Protein 6GK7 (pdb70)

Foldseek 3Di:
DAKAKPDQEDEDEQQAKDKIKIFAPFWQQDPPVRFGQKFKWWADPPDHIDTADGSQFHGDPPHDPQWGGDDHTGMIMIMRGRDALLSQTKMWMWGVSDPPGDIYPIYGYAYDDDWDFWDKDKDWADPVVLVVWKTKIKIKTHWGDDPDKDKWKQFPNHTDDDQKDKDKDRQDSHRRTIMMMMIRMGTSVVVVVTFKIKIWMDDPPDPDTDIDIGTD/DFAWAKDAAAEAAFFDKDKIKIQTDDDDLQQWKKWKWFADPPHDIDGAWIAHAPPRDTDGDPVCPPQKDKDDDNVRSMIMIIGNGDDQVVWGKMKMFIAGDDDPDGGDGPYIYPTYGYGYHPDDFDFWDKAWQAWDPVQDDPQKTKIWIKGDFGDDDDKDKDKPVNPDDPFKDWDDWDQDPVRGTITMIMGIDGPVCLVVDWIWIFIADVVVRDTDTHTHHHD/DDDDDDDDPPD

GO terms:
  GO:0046785 microtubule polymerization (P, IDA)
  GO:0007416 synapse assembly (P, IMP)
  GO:0007611 learning or memory (P, IMP)
  GO:0051260 protein homooligomerization (P, IPI)
  GO:0042802 identical protein binding (F, IPI)
  GO:0005515 protein binding (F, IPI)
  GO:1990000 amyloid fibril formation (P, IEP)
  GO:1990000 amyloid fibril formation (P, IDA)
  GO:1990000 amyloid fibril formation (P, EXP)
  GO:0031116 positive regulation of microtubule polymerization (P, IDA)
  GO:0004857 enzyme inhibitor activity (F, IDA)
  GO:0008017 microtubule binding (F, IDA)
  GO:0015630 microtubule cytoskeleton (C, IDA)
  GO:0050848 regulation of calcium-mediated signaling (P, IDA)
  GO:0099077 histone-dependent DNA binding (F, TAS)
  GO:0036477 somatodendritic compartment (C, TAS)
  GO:0043197 dendritic spine (C, TAS)
  GO:0008017 microtubule binding (F, TAS)
  GO:0034614 cellular response to reactive oxygen species (P, TAS)
  GO:0005634 nucleus (C, TAS)

Sequence (450 aa):
IQLTQSPDSLAVSLGERATINCKSSQSVFYRDNNKNYLAWYQHKSGQPPKLLFFWASSRESGVSDRFSGSGSGTDFTLTIDNLQAEDVALYYCQHYFNIPHNFGQGTKLEIKRTVAAPSVFIFPPSDEQLKSGTASVVCLLNNFYPREAKVQWKVDNALQSGNSQESVTEQDSKDSTYSLSSTLTLSKADYEKHKVYACEVTHQGLSSPVTKSFNRQVQLVESGPEMRKPGESLKISCKTSGYIFSDYWTAWVRQLPGKGLQWMGIIYSGDSDTRYHPSVQGHVTMSTDSSLTTAYLQWSSLKASDTGIYYCARLDARVDAGWQLDSWGQGTLVTVSSASTKGPSVFPLAPSSKSTSGGTAALGCLVKDYFPEPVTVSWNSGALTSGVHTFPAVLQSSGLYSLSSVVTVPSSSLGTQTYICNVNHKPSNTKVDKRVEPKIVYKPVDLSKV

Secondary structure (DSSP, 8-state):
---S-------/--EEEE---EEE-TT--EEEEEEEESS-GGGEEEEEEEE-SSS-EEEEEEE-TTT--EEE-TTTBTTBEEEEETTTTEEEEEESS--GGG-EEEEEEEEE-STT----EEEE---EEEEE-SSPPB--EEEEE---GGGEETTEEEEEEEEEEEBSSPPEEEEGGGTB-TTEEEPPPEEPTTS-EEEEEEEEEESSGGGT---EEEEEEGGGTEEEEEE----/--EEEE-SEEEEETTSPEEEEEEESS--EETTTTEE-EEEEEE-TTSPPEEEEETTTEEPTT--TTEEEEEETTEEEEEE-S--GGG-EEEEEEE-SSSS-PBPS-EEEEEE---B--EEEEEPPPHHHHHHTEEEEEEEEEEEBSS--EEEEEETTEE--SSEEEEEPPPPSSS--EEEEEEEEEEHHHHHH--EEEEEEE-SS-SS-EEEEEE-

Nearest PDB structures (foldseek):
  6gk7-assembly1_L  TM=1.005E+00  e=6.202E-45  Homo sapiens
  6dcw-assembly1_L  TM=1.001E+00  e=5.108E-41  Homo sapiens
  6zec-assembly1_L  TM=9.872E-01  e=2.453E-39  Homo sapiens
  6pe9-assembly1_B  TM=9.804E-01  e=7.085E-39  Homo sapiens
  6pe8-assembly1_B  TM=9.658E-01  e=3.749E-39  Homo sapiens

InterPro domains:
  IPR001084 Microtubule associated protein, tubulin-binding repeat [PF00418] (566-591)
  IPR001084 Microtubule associated protein, tubulin-binding repeat [PF00418] (592-621)
  IPR001084 Microtubule associated protein, tubulin-binding repeat [PF00418] (623-653)
  IPR001084 Microtubule associated protein, tubulin-binding repeat [PF00418] (654-685)
  IPR001084 Microtubule associated protein, tubulin-binding repeat [PS00229] (609-621)
  IPR001084 Microtubule associated protein, tubulin-binding repeat [PS00229] (672-684)
  IPR001084 Microtubule associated protein, tubulin-binding repeat [PS51491] (561-591)
  IPR001084 Microtubule associated protein, tubulin-binding repeat [PS51491] (592-622)
  IPR001084 Microtubule associated protein, tubulin-binding repeat [PS51491] (623-653)
  IPR001084 Microtubule associated protein, tubulin-binding repeat [PS51491] (654-685)
  IPR002955 Microtubule-associated protein Tau [PR01261] (467-478)
  IPR002955 Microtubule-associated protein Tau [PR01261] (479-488)
  IPR002955 Microtubule-associated protein Tau [PR01261] (503-510)
  IPR002955 Microtubule-associated protein Tau [PR01261] (530-538)
  IPR002955 Microtubule-associated protein Tau [PR01261] (539-546)
  IPR002955 Microtubule-associated protein Tau [PR01261] (561-570)
  IPR027324 Microtubule associated protein MAP2/MAP4/Tau [PTHR11501] (316-751)

Organism: Homo sapiens (NCBI:txid9606)

Solvent-accessible surface area: 20250 Å² total; per-residue (Å²): 30,134,14,84,4,57,50,76,67,46,46,13,43,83,38,101,161,0,57,0,62,2,124,4,89,34,38,0,66,54,204,113,69,118,72,18,8,0,0,0,0,12,21,72,75,81,108,37,4,111,5,2,0,40,28,3,67,50,106,39,114,77,17,38,127,50,6,40,11,47,42,66,19,49,79,2,32,0,22,0,58,82,2,62,13,83,4,21,6,32,0,2,0,0,0,0,3,25,32,19,0,24,13,3,64,0,0,87,1,49,0,91,72,105,72,19,43,12,57,13,5,0,1,48,10,16,94,73,1,31,184,80,34,51,0,1,0,0,0,0,0,5,48,0,30,24,106,128,22,122,19,54,9,50,4,62,124,55,105,54,104,88,38,54,50,82,16,37,9,97,11,43,45,174,64,1,5,10,0,3,7,1,17,0,38,25,49,92,70,64,6,84,152,71,126,54,0,7,0,31,0,67,11,127,34,36,125,69,75,58,72,44,37,16,96,129,181,73,88,9,75,8,29,22,31,39,33,73,114,66,43,78,75,8,116,1,31,0,122,3,50,55,46,118,20,57,37,19,1,1,0,0,0,52,39,67,127,82,62,5,9,44,1,4,0,0,8,13,16,69,83,81,28,56,76,27,34,96,78,16,106,71,74,6,70,9,44,33,60,67,100,109,48,8,0,37,0,78,2,84,64,4,125,62,86,6,54,12,55,2,10,0,0,18,0,18,0,112,91,117,26,4,10,16,0,45,14,20,0,94,16,2,34,0,13,6,23,89,50,92,56,108,25,16,54,12,20,22,5,25,4,30,91,83,0,42,58,85,52,50,0,0,0,0,0,4,0,11,40,1,23,2,65,40,14,84,19,44,2,44,106,44,87,33,103,80,37,37,19,54,4,62,26,26,112,26,135,84,35,35,42,5,16,5,0,0,0,34,13,71,38,106,24,29,79,117,90,85,19,52,0,24,1,44,0,99,29,33,141,27,175,45,104,49,147,5,124,72,179,164,67,155,170,22,55,90,3,28,72,110

Structure (mmCIF, N/CA/C/O backbone):
data_6GK7
#
_entry.id   6GK7
#
_cell.length_a   93.829
_cell.length_b   60.524
_cell.length_c   91.048
_cell.angle_alpha   90.00
_cell.angle_beta   104.37
_cell.angle_gamma   90.00
#
_symmetry.space_group_name_H-M   'C 1 2 1'
#
loop_
_entity.id
_entity.type
_entity.pdbx_description
1 polymer 'HUMAN FAB ANTIBODY FRAGMENT OF CBTAU-27.1(S31Y,T100I)'
2 polymer 'HUMAN FAB ANTIBODY FRAGMENT OF CBTAU-27.1(S31Y,T100I)'
3 polymer 'HUMAN TAU PEPTIDE A8119 RESIDUES 299-318'
4 non-polymer 'CHLORIDE ION'
5 water water
#
loop_
_atom_site.group_PDB
_atom_site.id
_atom_site.type_symbol
_atom_site.label_atom_id
_atom_site.label_alt_id
_atom_site.label_comp_id
_atom_site.label_asym_id
_atom_site.label_entity_id
_atom_site.label_seq_id
_atom_site.pdbx_PDB_ins_code
_atom_site.Cartn_x
_atom_site.Cartn_y
_atom_site.Cartn_z
_atom_site.occupancy
_atom_site.B_iso_or_equiv
_atom_site.auth_seq_id
_atom_site.auth_comp_id
_atom_site.auth_asym_id
_atom_site.auth_atom_id
_atom_site.pdbx_PDB_model_num
ATOM 1 N N . ILE A 1 1 ? -33.193 14.258 7.662 1.00 72.60 2 ILE L N 1
ATOM 2 C CA . ILE A 1 1 ? -34.677 14.025 7.787 1.00 72.36 2 ILE L CA 1
ATOM 3 C C . ILE A 1 1 ? -35.020 13.657 9.240 1.00 69.03 2 ILE L C 1
ATOM 4 O O . ILE A 1 1 ? -34.393 12.761 9.807 1.00 67.05 2 ILE L O 1
ATOM 9 N N . GLN A 1 2 ? -36.020 14.336 9.813 1.00 68.90 3 GLN L N 1
ATOM 10 C CA . GLN A 1 2 ? -36.461 14.128 11.205 1.00 66.14 3 GLN L CA 1
ATOM 11 C C . GLN A 1 2 ? -37.699 13.223 11.270 1.00 64.44 3 GLN L C 1
ATOM 12 O O . GLN A 1 2 ? -38.528 13.247 10.356 1.00 65.65 3 GLN L O 1
ATOM 18 N N . LEU A 1 3 ? -37.805 12.437 12.351 1.00 61.98 4 LEU L N 1
ATOM 19 C CA . LEU A 1 3 ? -38.966 11.566 12.631 1.00 60.46 4 LEU L CA 1
ATOM 20 C C . LEU A 1 3 ? -39.674 11.977 13.926 1.00 58.55 4 LEU L C 1
ATOM 21 O O . LEU A 1 3 ? -39.027 12.126 14.971 1.00 55.92 4 LEU L O 1
ATOM 26 N N . THR A 1 4 ? -40.997 12.149 13.833 1.00 59.15 5 THR L N 1
ATOM 27 C CA . THR A 1 4 ? -41.877 12.432 14.964 1.00 57.92 5 THR L CA 1
ATOM 28 C C . THR A 1 4 ? -42.832 11.239 15.097 1.00 56.34 5 THR L C 1
ATOM 29 O O . THR A 1 4 ? -43.680 11.017 14.227 1.00 57.88 5 THR L O 1
ATOM 33 N N . GLN A 1 5 ? -42.667 10.469 16.172 1.00 53.86 6 GLN L N 1
ATOM 34 C CA . GLN A 1 5 ? -43.608 9.398 16.529 1.00 51.75 6 GLN L CA 1
ATOM 35 C C . GLN A 1 5 ? -44.851 9.968 17.210 1.00 51.52 6 GLN L C 1
ATOM 36 O O . GLN A 1 5 ? -44.836 11.107 17.690 1.00 52.68 6 GLN L O 1
ATOM 42 N N . SER A 1 6 ? -45.923 9.175 17.227 1.00 50.90 7 SER L N 1
ATOM 43 C CA . SER A 1 6 ? -47.168 9.531 17.932 1.00 50.84 7 SER L CA 1
ATOM 44 C C . SER A 1 6 ? -47.916 8.262 18.382 1.00 48.15 7 SER L C 1
ATOM 45 O O . SER A 1 6 ? -48.141 7.387 17.540 1.00 47.53 7 SER L O 1
ATOM 48 N N . PRO A 1 7 ? -48.300 8.127 19.661 1.00 46.26 8 PRO L N 1
ATOM 49 C CA . PRO A 1 7 ? -48.047 9.080 20.768 1.00 46.26 8 PRO L CA 1
ATOM 50 C C . PRO A 1 7 ? -46.629 8.990 21.380 1.00 44.42 8 PRO L C 1
ATOM 51 O O . PRO A 1 7 ? -45.793 8.222 20.901 1.00 43.64 8 PRO L O 1
ATOM 55 N N . ASP A 1 8 ? -46.374 9.804 22.406 1.00 44.76 9 ASP L N 1
ATOM 56 C CA . ASP A 1 8 ? -45.160 9.702 23.240 1.00 44.11 9 ASP L CA 1
ATOM 57 C C . ASP A 1 8 ? -45.280 8.531 24.227 1.00 42.91 9 ASP L C 1
ATOM 58 O O . ASP A 1 8 ? -44.382 7.695 24.318 1.00 41.01 9 ASP L O 1
ATOM 63 N N . SER A 1 9 ? -46.383 8.516 24.979 1.00 44.01 10 SER L N 1
ATOM 64 C CA . SER A 1 9 ? -46.721 7.456 25.938 1.00 42.85 10 SER L CA 1
ATOM 65 C C . SER A 1 9 ? -48.021 6.773 25.533 1.00 42.81 10 SER L C 1
ATOM 66 O O . SER A 1 9 ? -48.873 7.386 24.890 1.00 43.87 10 SER L O 1
ATOM 69 N N . LEU A 1 10 ? -48.169 5.508 25.924 1.00 42.62 11 LEU L N 1
ATOM 70 C CA . LEU A 1 10 ? -49.376 4.725 25.628 1.00 44.45 11 LEU L CA 1
ATOM 71 C C . LEU A 1 10 ? -49.565 3.562 26.609 1.00 42.40 11 LEU L C 1
ATOM 72 O O . LEU A 1 10 ? -48.669 2.729 26.755 1.00 41.21 11 LEU L O 1
ATOM 77 N N . ALA A 1 11 ? -50.734 3.520 27.255 1.00 42.06 12 ALA L N 1
ATOM 78 C CA . ALA A 1 11 ? -51.155 2.423 28.126 1.00 39.78 12 ALA L CA 1
ATOM 79 C C . ALA A 1 11 ? -52.198 1.593 27.371 1.00 40.20 12 ALA L C 1
ATOM 80 O O . ALA A 1 11 ? -53.213 2.143 26.936 1.00 43.00 12 ALA L O 1
ATOM 82 N N . VAL A 1 12 ? -51.932 0.293 27.203 1.00 38.68 13 VAL L N 1
ATOM 83 C CA . VAL A 1 12 ? -52.807 -0.648 26.461 1.00 39.23 13 VAL L CA 1
ATOM 84 C C . VAL A 1 12 ? -53.004 -1.918 27.305 1.00 38.58 13 VAL L C 1
ATOM 85 O O . VAL A 1 12 ? -52.052 -2.392 27.941 1.00 38.32 13 VAL L O 1
ATOM 89 N N . SER A 1 13 ? -54.222 -2.469 27.293 1.00 38.52 14 SER L N 1
ATOM 90 C CA . SER A 1 13 ? -54.559 -3.657 28.102 1.00 38.43 14 SER L CA 1
ATOM 91 C C . SER A 1 13 ? -54.099 -4.963 27.450 1.00 39.07 14 SER L C 1
ATOM 92 O O . SER A 1 13 ? -53.989 -5.046 26.221 1.00 39.78 14 SER L O 1
ATOM 95 N N . LEU A 1 14 ? -53.843 -5.973 28.291 1.00 38.88 15 LEU L N 1
ATOM 96 C CA . LEU A 1 14 ? -53.378 -7.299 27.845 1.00 40.39 15 LEU L CA 1
ATOM 97 C C . LEU A 1 14 ? -54.432 -8.004 26.969 1.00 44.15 15 LEU L C 1
ATOM 98 O O . LEU A 1 14 ? -55.508 -8.369 27.462 1.00 45.13 15 LEU L O 1
ATOM 103 N N . GLY A 1 15 ? -54.104 -8.176 25.682 1.00 46.06 16 GLY L N 1
ATOM 104 C CA . GLY A 1 15 ? -55.010 -8.739 24.666 1.00 48.56 16 GLY L CA 1
ATOM 105 C C . GLY A 1 15 ? -55.568 -7.766 23.633 1.00 51.07 16 GLY L C 1
ATOM 106 O O . GLY A 1 15 ? -56.163 -8.214 22.647 1.00 53.66 16 GLY L O 1
ATOM 107 N N . GLU A 1 16 ? -55.392 -6.455 23.853 1.00 51.23 17 GLU L N 1
ATOM 108 C CA . GLU A 1 16 ? -55.846 -5.405 22.920 1.00 52.85 17 GLU L CA 1
ATOM 109 C C . GLU A 1 16 ? -54.797 -5.112 21.848 1.00 52.34 17 GLU L C 1
ATOM 110 O O . GLU A 1 16 ? -53.632 -5.499 21.981 1.00 50.99 17 GLU L O 1
ATOM 116 N N . ARG A 1 17 ? -55.231 -4.412 20.799 1.00 54.39 18 ARG L N 1
ATOM 117 C CA . ARG A 1 17 ? -54.350 -3.943 19.720 1.00 54.64 18 ARG L CA 1
ATOM 118 C C . ARG A 1 17 ? -53.681 -2.640 20.160 1.00 51.49 18 ARG L C 1
ATOM 119 O O . ARG A 1 17 ? -54.376 -1.698 20.552 1.00 52.71 18 ARG L O 1
ATOM 127 N N . ALA A 1 18 ? -52.346 -2.604 20.110 1.00 48.11 19 ALA L N 1
ATOM 128 C CA . ALA A 1 18 ? -51.553 -1.387 20.358 1.00 46.07 19 ALA L CA 1
ATOM 129 C C . ALA A 1 18 ? -51.094 -0.806 19.018 1.00 46.29 19 ALA L C 1
ATOM 130 O O . ALA A 1 18 ? -50.574 -1.547 18.175 1.00 46.84 19 ALA L O 1
ATOM 132 N N . THR A 1 19 ? -51.283 0.508 18.836 1.00 45.89 20 THR L N 1
ATOM 133 C CA . THR A 1 19 ? -51.002 1.211 17.569 1.00 46.42 20 THR L CA 1
ATOM 134 C C . THR A 1 19 ? -49.991 2.338 17.835 1.00 44.02 20 THR L C 1
ATOM 135 O O . THR A 1 19 ? -50.266 3.224 18.649 1.00 43.57 20 THR L O 1
ATOM 139 N N . ILE A 1 20 ? -48.830 2.274 17.169 1.00 42.75 21 ILE L N 1
ATOM 140 C CA . ILE A 1 20 ? -47.770 3.301 17.241 1.00 41.62 21 ILE L CA 1
ATOM 141 C C . ILE A 1 20 ? -47.487 3.759 15.813 1.00 43.33 21 ILE L C 1
ATOM 142 O O . ILE A 1 20 ? -47.133 2.931 14.973 1.00 43.18 21 ILE L O 1
ATOM 147 N N . ASN A 1 21 ? -47.611 5.068 15.567 1.00 44.95 22 ASN L N 1
ATOM 148 C CA . ASN A 1 21 ? -47.410 5.681 14.243 1.00 47.91 22 ASN L CA 1
ATOM 149 C C . ASN A 1 21 ? -46.118 6.493 14.190 1.00 48.47 22 ASN L C 1
ATOM 150 O O . ASN A 1 21 ? -45.688 7.035 15.211 1.00 47.08 22 ASN L O 1
ATOM 155 N N . CYS A 1 22 ? -45.531 6.582 12.990 1.00 51.48 23 CYS L N 1
ATOM 156 C CA . CYS A 1 22 ? -44.266 7.295 12.727 1.00 52.85 23 CYS L CA 1
ATOM 157 C C . CYS A 1 22 ? -44.414 8.180 11.483 1.00 56.81 23 CYS L C 1
ATOM 158 O O . CYS A 1 22 ? -44.877 7.697 10.444 1.00 59.07 23 CYS L O 1
ATOM 161 N N . LYS A 1 23 ? -44.010 9.454 11.596 1.00 58.92 24 LYS L N 1
ATOM 162 C CA . LYS A 1 23 ? -44.189 10.471 10.538 1.00 63.83 24 LYS L CA 1
ATOM 163 C C . LYS A 1 23 ? -42.857 11.117 10.127 1.00 65.43 24 LYS L C 1
ATOM 164 O O . LYS A 1 23 ? -42.144 11.666 10.972 1.00 63.38 24 LYS L O 1
ATOM 170 N N . SER A 1 24 ? -42.545 11.048 8.830 1.00 69.80 25 SER L N 1
ATOM 171 C CA . SER A 1 24 ? -41.348 11.664 8.242 1.00 72.13 25 SER L CA 1
ATOM 172 C C . SER A 1 24 ? -41.629 13.122 7.867 1.00 75.18 25 SER L C 1
ATOM 173 O O . SER A 1 24 ? -42.696 13.429 7.325 1.00 77.72 25 SER L O 1
ATOM 176 N N . SER A 1 25 ? -40.672 14.006 8.163 1.00 75.30 26 SER L N 1
ATOM 177 C CA . SER A 1 25 ? -40.704 15.412 7.709 1.00 77.86 26 SER L CA 1
ATOM 178 C C . SER A 1 25 ? -40.526 15.553 6.190 1.00 80.44 26 SER L C 1
ATOM 179 O O . SER A 1 25 ? -41.057 16.495 5.597 1.00 83.37 26 SER L O 1
ATOM 182 N N . GLN A 1 26 ? -39.766 14.629 5.591 1.00 79.65 27 GLN L N 1
ATOM 183 C CA . GLN A 1 26 ? -39.572 14.523 4.144 1.00 82.95 27 GLN L CA 1
ATOM 184 C C . GLN A 1 26 ? -40.260 13.213 3.709 1.00 82.93 27 GLN L C 1
ATOM 185 O O . GLN A 1 26 ? -41.481 13.153 3.788 1.00 85.27 27 GLN L O 1
ATOM 191 N N . SER A 1 27 ? -39.518 12.171 3.314 1.00 81.90 28 SER L N 1
ATOM 192 C CA . SER A 1 27 ? -40.079 10.999 2.619 1.00 82.75 28 SER L CA 1
ATOM 193 C C . SER A 1 27 ? -38.969 9.979 2.397 1.00 82.04 28 SER L C 1
ATOM 194 O O . SER A 1 27 ? -37.932 10.324 1.825 1.00 83.79 28 SER L O 1
ATOM 197 N N . VAL A 1 28 ? -39.203 8.740 2.835 1.00 80.52 29 VAL L N 1
ATOM 198 C CA . VAL A 1 28 ? -38.202 7.663 2.806 1.00 79.71 29 VAL L CA 1
ATOM 199 C C . VAL A 1 28 ? -38.547 6.521 1.828 1.00 82.40 29 VAL L C 1
ATOM 200 O O . VAL A 1 28 ? -38.012 5.418 1.972 1.00 81.70 29 VAL L O 1
ATOM 204 N N . PHE A 1 29 ? -39.406 6.797 0.835 1.00 85.70 30 PHE L N 1
ATOM 205 C CA . PHE A 1 29 ? -39.806 5.836 -0.203 1.00 89.05 30 PHE L CA 1
ATOM 206 C C . PHE A 1 29 ? -39.128 6.227 -1.523 1.00 92.57 30 PHE L C 1
ATOM 207 O O . PHE A 1 29 ? -39.526 7.211 -2.158 1.00 95.19 30 PHE L O 1
ATOM 215 N N . TYR A 1 30 ? -38.108 5.458 -1.912 1.00 92.61 31 TYR L N 1
ATOM 216 C CA . TYR A 1 30 ? -37.415 5.622 -3.200 1.00 96.17 31 TYR L CA 1
ATOM 217 C C . TYR A 1 30 ? -38.225 4.905 -4.288 1.00 99.78 31 TYR L C 1
ATOM 218 O O . TYR A 1 30 ? -38.427 3.688 -4.208 1.00 101.16 31 TYR L O 1
ATOM 227 N N . ARG A 1 31 ? -38.684 5.667 -5.287 1.00 101.58 32 ARG L N 1
ATOM 228 C CA . ARG A 1 31 ? -39.594 5.164 -6.334 1.00 104.18 32 ARG L CA 1
ATOM 229 C C . ARG A 1 31 ? -39.019 4.060 -7.243 1.00 106.24 32 ARG L C 1
ATOM 230 O O . ARG A 1 31 ? -39.782 3.235 -7.750 1.00 108.65 32 ARG L O 1
ATOM 238 N N . ASP A 1 32 ? -37.695 4.041 -7.425 1.00 105.43 33 ASP L N 1
ATOM 239 C CA . ASP A 1 32 ? -37.028 3.096 -8.343 1.00 107.99 33 ASP L CA 1
ATOM 240 C C . ASP A 1 32 ? -36.982 1.675 -7.778 1.00 105.65 33 ASP L C 1
ATOM 241 O O . ASP A 1 32 ? -37.335 0.718 -8.470 1.00 108.57 33 ASP L O 1
ATOM 246 N N . ASN A 1 33 ? -36.529 1.557 -6.529 1.00 100.73 34 ASN L N 1
ATOM 247 C CA . ASN A 1 33 ? -36.447 0.266 -5.821 1.00 98.42 34 ASN L CA 1
ATOM 248 C C . ASN A 1 33 ? -37.798 -0.376 -5.453 1.00 97.57 34 ASN L C 1
ATOM 249 O O . ASN A 1 33 ? -37.870 -1.603 -5.356 1.00 97.38 34 ASN L O 1
ATOM 254 N N . ASN A 1 34 ? -38.840 0.446 -5.256 1.00 97.19 35 ASN L N 1
ATOM 255 C CA . ASN A 1 34 ? -40.128 0.038 -4.649 1.00 96.07 35 ASN L CA 1
ATOM 256 C C . ASN A 1 34 ? -39.907 -0.509 -3.218 1.00 91.49 35 ASN L C 1
ATOM 257 O O . ASN A 1 34 ? -40.315 -1.627 -2.878 1.00 91.57 35 ASN L O 1
ATOM 262 N N . LYS A 1 35 ? -39.234 0.310 -2.405 1.00 87.85 36 LYS L N 1
ATOM 263 C CA . LYS A 1 35 ? -38.853 -0.027 -1.023 1.00 83.24 36 LYS L CA 1
ATOM 264 C C . LYS A 1 35 ? -38.788 1.239 -0.157 1.00 80.99 36 LYS L C 1
ATOM 265 O O . LYS A 1 35 ? -38.282 2.274 -0.602 1.00 81.42 36 LYS L O 1
ATOM 271 N N . ASN A 1 36 ? -39.290 1.128 1.073 1.00 79.43 37 ASN L N 1
ATOM 272 C CA . ASN A 1 36 ? -39.300 2.221 2.047 1.00 78.64 37 ASN L CA 1
ATOM 273 C C . ASN A 1 36 ? -38.061 2.081 2.926 1.00 76.91 37 ASN L C 1
ATOM 274 O O . ASN A 1 36 ? -37.957 1.122 3.693 1.00 75.93 37 ASN L O 1
ATOM 279 N N . TYR A 1 37 ? -37.126 3.027 2.819 1.00 76.31 38 TYR L N 1
ATOM 280 C CA . TYR A 1 37 ? -35.910 3.027 3.647 1.00 73.88 38 TYR L CA 1
ATOM 281 C C . TYR A 1 37 ? -36.259 3.389 5.108 1.00 70.89 38 TYR L C 1
ATOM 282 O O . TYR A 1 37 ? -36.063 4.530 5.550 1.00 70.62 38 TYR L O 1
ATOM 291 N N . LEU A 1 38 ? -36.790 2.399 5.836 1.00 68.67 39 LEU L N 1
ATOM 292 C CA . LEU A 1 38 ? -37.262 2.580 7.219 1.00 65.68 39 LEU L CA 1
ATOM 293 C C . LEU A 1 38 ? -37.393 1.255 7.991 1.00 63.96 39 LEU L C 1
ATOM 294 O O . LEU A 1 38 ? -37.803 0.234 7.425 1.00 64.56 39 LEU L O 1
ATOM 299 N N . ALA A 1 39 ? -37.044 1.313 9.282 1.00 60.55 40 ALA L N 1
ATOM 300 C CA . ALA A 1 39 ? -37.055 0.183 10.213 1.00 58.10 40 ALA L CA 1
ATOM 301 C C . ALA A 1 39 ? -37.810 0.537 11.499 1.00 54.98 40 ALA L C 1
ATOM 302 O O . ALA A 1 39 ? -38.123 1.706 11.739 1.00 55.18 40 ALA L O 1
ATOM 304 N N . TRP A 1 40 ? -38.086 -0.495 12.305 1.00 52.21 41 TRP L N 1
ATOM 305 C CA . TRP A 1 40 ? -38.714 -0.382 13.637 1.00 48.44 41 TRP L CA 1
ATOM 306 C C . TRP A 1 40 ? -37.917 -1.181 14.672 1.00 47.06 41 TRP L C 1
ATOM 307 O O . TRP A 1 40 ? -37.399 -2.259 14.363 1.00 49.70 41 TRP L O 1
ATOM 318 N N . TYR A 1 41 ? -37.858 -0.662 15.899 1.00 44.10 42 TYR L N 1
ATOM 319 C CA . TYR A 1 41 ? -37.057 -1.233 16.992 1.00 42.60 42 TYR L CA 1
ATOM 320 C C . TYR A 1 41 ? -37.873 -1.315 18.285 1.00 40.40 42 TYR L C 1
ATOM 321 O O . TYR A 1 41 ? -38.741 -0.473 18.524 1.00 39.33 42 TYR L O 1
ATOM 330 N N . GLN A 1 42 ? -37.583 -2.340 19.092 1.00 39.51 43 GLN L N 1
ATOM 331 C CA . GLN A 1 42 ? -38.077 -2.488 20.469 1.00 37.25 43 GLN L CA 1
ATOM 332 C C . GLN A 1 42 ? -36.879 -2.327 21.391 1.00 36.39 43 GLN L C 1
ATOM 333 O O . GLN A 1 42 ? -35.784 -2.787 21.056 1.00 37.47 43 GLN L O 1
ATOM 339 N N . HIS A 1 43 ? -37.102 -1.710 22.553 1.00 35.33 44 HIS L N 1
ATOM 340 C CA . HIS A 1 43 ? -36.043 -1.449 23.538 1.00 35.64 44 HIS L CA 1
ATOM 341 C C . HIS A 1 43 ? -36.548 -1.639 24.978 1.00 35.42 44 HIS L C 1
ATOM 342 O O . HIS A 1 43 ? -37.043 -0.701 25.615 1.00 33.23 44 HIS L O 1
ATOM 349 N N . LYS A 1 44 ? -36.429 -2.881 25.460 1.00 38.13 45 LYS L N 1
ATOM 350 C CA . LYS A 1 44 ? -36.757 -3.251 26.851 1.00 39.64 45 LYS L CA 1
ATOM 351 C C . LYS A 1 44 ? -35.690 -2.740 27.828 1.00 43.37 45 LYS L C 1
ATOM 352 O O . LYS A 1 44 ? -34.567 -2.392 27.426 1.00 44.83 45 LYS L O 1
ATOM 358 N N . SER A 1 45 ? -36.048 -2.724 29.114 1.00 44.73 46 SER L N 1
ATOM 359 C CA . SER A 1 45 ? -35.116 -2.339 30.185 1.00 46.19 46 SER L CA 1
ATOM 360 C C . SER A 1 45 ? -34.067 -3.425 30.385 1.00 48.37 46 SER L C 1
ATOM 361 O O . SER A 1 45 ? -34.386 -4.616 30.301 1.00 50.22 46 SER L O 1
ATOM 364 N N . GLY A 1 46 ? -32.825 -3.003 30.635 1.00 49.55 47 GLY L N 1
ATOM 365 C CA . GLY A 1 46 ? -31.696 -3.916 30.856 1.00 50.70 47 GLY L CA 1
ATOM 366 C C . GLY A 1 46 ? -31.250 -4.774 29.678 1.00 51.57 47 GLY L C 1
ATOM 367 O O . GLY A 1 46 ? -30.570 -5.781 29.887 1.00 53.82 47 GLY L O 1
ATOM 368 N N . GLN A 1 47 ? -31.625 -4.376 28.456 1.00 51.36 48 GLN L N 1
ATOM 369 C CA . GLN A 1 47 ? -31.259 -5.065 27.211 1.00 53.64 48 GLN L CA 1
ATOM 370 C C . GLN A 1 47 ? -30.960 -4.014 26.127 1.00 51.34 48 GLN L C 1
ATOM 371 O O . GLN A 1 47 ? -31.460 -2.885 26.220 1.00 50.96 48 GLN L O 1
ATOM 377 N N . PRO A 1 48 ? -30.158 -4.372 25.096 1.00 50.33 49 PRO L N 1
ATOM 378 C CA . PRO A 1 48 ? -29.975 -3.446 23.973 1.00 49.39 49 PRO L CA 1
ATOM 379 C C . PRO A 1 48 ? -31.178 -3.452 23.008 1.00 48.07 49 PRO L C 1
ATOM 380 O O . PRO A 1 48 ? -32.041 -4.335 23.127 1.00 46.69 49 PRO L O 1
ATOM 384 N N . PRO A 1 49 ? -31.246 -2.477 22.065 1.00 48.29 50 PRO L N 1
ATOM 385 C CA . PRO A 1 49 ? -32.352 -2.448 21.090 1.00 47.10 50 PRO L CA 1
ATOM 386 C C . PRO A 1 49 ? -32.420 -3.683 20.178 1.00 48.57 50 PRO L C 1
ATOM 387 O O . PRO A 1 49 ? -31.409 -4.066 19.587 1.00 50.47 50 PRO L O 1
ATOM 391 N N . LYS A 1 50 ? -33.603 -4.299 20.120 1.00 47.77 51 LYS L N 1
ATOM 392 C CA . LYS A 1 50 ? -33.897 -5.435 19.246 1.00 48.14 51 LYS L CA 1
ATOM 393 C C . LYS A 1 50 ? -34.608 -4.892 18.011 1.00 47.71 51 LYS L C 1
ATOM 394 O O . LYS A 1 50 ? -35.537 -4.089 18.135 1.00 46.37 51 LYS L O 1
ATOM 400 N N . LEU A 1 51 ? -34.167 -5.330 16.831 1.00 49.69 52 LEU L N 1
ATOM 401 C CA . LEU A 1 51 ? -34.786 -4.951 15.552 1.00 50.05 52 LEU L CA 1
ATOM 402 C C . LEU A 1 51 ? -36.089 -5.724 15.350 1.00 49.12 52 LEU L C 1
ATOM 403 O O . LEU A 1 51 ? -36.107 -6.950 15.497 1.00 49.57 52 LEU L O 1
ATOM 408 N N . LEU A 1 52 ? -37.157 -5.004 14.996 1.00 48.09 53 LEU L N 1
ATOM 409 C CA . LEU A 1 52 ? -38.471 -5.597 14.703 1.00 48.29 53 LEU L CA 1
ATOM 410 C C . LEU A 1 52 ? -38.688 -5.758 13.202 1.00 50.06 53 LEU L C 1
ATOM 411 O O . LEU A 1 52 ? -38.906 -6.876 12.723 1.00 51.27 53 LEU L O 1
ATOM 416 N N . PHE A 1 53 ? -38.620 -4.636 12.480 1.00 50.33 54 PHE L N 1
ATOM 417 C CA . PHE A 1 53 ? -38.887 -4.574 11.037 1.00 53.12 54 PHE L CA 1
ATOM 418 C C . PHE A 1 53 ? -37.831 -3.794 10.278 1.00 54.61 54 PHE L C 1
ATOM 419 O O . PHE A 1 53 ? -37.114 -2.979 10.850 1.00 53.57 54 PHE L O 1
ATOM 427 N N . PHE A 1 54 ? -37.756 -4.077 8.981 1.00 57.86 55 PHE L N 1
ATOM 428 C CA . PHE A 1 54 ? -36.979 -3.298 8.017 1.00 59.79 55 PHE L CA 1
ATOM 429 C C . PHE A 1 54 ? -37.655 -3.373 6.650 1.00 63.25 55 PHE L C 1
ATOM 430 O O . PHE A 1 54 ? -38.479 -4.261 6.414 1.00 64.84 55 PHE L O 1
ATOM 438 N N . TRP A 1 55 ? -37.295 -2.441 5.767 1.00 65.16 56 TRP L N 1
ATOM 439 C CA . TRP A 1 55 ? -38.067 -2.126 4.549 1.00 67.94 56 TRP L CA 1
ATOM 440 C C . TRP A 1 55 ? -39.560 -1.839 4.866 1.00 66.77 56 TRP L C 1
ATOM 441 O O . TRP A 1 55 ? -40.461 -2.329 4.175 1.00 68.67 56 TRP L O 1
ATOM 452 N N . ALA A 1 56 ? -39.790 -1.058 5.928 1.00 63.45 57 ALA L N 1
ATOM 453 C CA . ALA A 1 56 ? -41.114 -0.839 6.549 1.00 62.12 57 ALA L CA 1
ATOM 454 C C . ALA A 1 56 ? -41.827 -2.105 7.067 1.00 61.73 57 ALA L C 1
ATOM 455 O O . ALA A 1 56 ? -41.968 -2.270 8.285 1.00 59.06 57 ALA L O 1
ATOM 457 N N . SER A 1 57 ? -42.280 -2.970 6.148 1.00 64.56 58 SER L N 1
ATOM 458 C CA . SER A 1 57 ? -43.115 -4.148 6.469 1.00 64.42 58 SER L CA 1
ATOM 459 C C . SER A 1 57 ? -42.408 -5.497 6.702 1.00 64.57 58 SER L C 1
ATOM 460 O O . SER A 1 57 ? -42.981 -6.345 7.394 1.00 63.82 58 SER L O 1
ATOM 463 N N . SER A 1 58 ? -41.207 -5.708 6.146 1.00 66.38 59 SER L N 1
ATOM 464 C CA . SER A 1 58 ? -40.537 -7.030 6.208 1.00 68.68 59 SER L CA 1
ATOM 465 C C . SER A 1 58 ? -40.029 -7.349 7.620 1.00 67.10 59 SER L C 1
ATOM 466 O O . SER A 1 58 ? -39.313 -6.545 8.215 1.00 66.16 59 SER L O 1
ATOM 469 N N . ARG A 1 59 ? -40.397 -8.531 8.126 1.00 68.46 60 ARG L N 1
ATOM 470 C CA . ARG A 1 59 ? -40.209 -8.922 9.538 1.00 65.94 60 ARG L CA 1
ATOM 471 C C . ARG A 1 59 ? -38.852 -9.611 9.767 1.00 66.82 60 ARG L C 1
ATOM 472 O O . ARG A 1 59 ? -38.420 -10.416 8.938 1.00 70.76 60 ARG L O 1
ATOM 480 N N . GLU A 1 60 ? -38.202 -9.292 10.892 1.00 63.89 61 GLU L N 1
ATOM 481 C CA . GLU A 1 60 ? -36.951 -9.971 11.317 1.00 64.72 61 GLU L CA 1
ATOM 482 C C . GLU A 1 60 ? -37.215 -11.409 11.765 1.00 65.66 61 GLU L C 1
ATOM 483 O O . GLU A 1 60 ? -38.312 -11.728 12.226 1.00 64.33 61 GLU L O 1
ATOM 489 N N . SER A 1 61 ? -36.189 -12.254 11.646 1.00 68.79 62 SER L N 1
ATOM 490 C CA . SER A 1 61 ? -36.274 -13.673 12.030 1.00 70.85 62 SER L CA 1
ATOM 491 C C . SER A 1 61 ? -36.394 -13.803 13.549 1.00 68.54 62 SER L C 1
ATOM 492 O O . SER A 1 61 ? -35.655 -13.145 14.286 1.00 65.90 62 SER L O 1
ATOM 495 N N . GLY A 1 62 ? -37.349 -14.623 13.996 1.00 69.45 63 GLY L N 1
ATOM 496 C CA . GLY A 1 62 ? -37.661 -14.793 15.422 1.00 67.79 63 GLY L CA 1
ATOM 497 C C . GLY A 1 62 ? -38.644 -13.809 16.055 1.00 64.78 63 GLY L C 1
ATOM 498 O O . GLY A 1 62 ? -39.079 -14.048 17.190 1.00 62.96 63 GLY L O 1
ATOM 499 N N . VAL A 1 63 ? -39.012 -12.733 15.341 1.00 64.20 64 VAL L N 1
ATOM 500 C CA . VAL A 1 63 ? -39.929 -11.691 15.858 1.00 61.26 64 VAL L CA 1
ATOM 501 C C . VAL A 1 63 ? -41.357 -12.235 15.750 1.00 61.57 64 VAL L C 1
ATOM 502 O O . VAL A 1 63 ? -41.679 -12.956 14.801 1.00 64.53 64 VAL L O 1
ATOM 506 N N . SER A 1 64 ? -42.197 -11.867 16.719 1.00 59.04 65 SER L N 1
ATOM 507 C CA . SER A 1 64 ? -43.543 -12.439 16.879 1.00 59.37 65 SER L CA 1
ATOM 508 C C . SER A 1 64 ? -44.476 -12.152 15.689 1.00 60.63 65 SER L C 1
ATOM 509 O O . SER A 1 64 ? -44.388 -11.097 15.053 1.00 59.34 65 SER L O 1
ATOM 512 N N . ASP A 1 65 ? -45.347 -13.125 15.410 1.00 63.57 66 ASP L N 1
ATOM 513 C CA . ASP A 1 65 ? -46.411 -13.033 14.385 1.00 65.43 66 ASP L CA 1
ATOM 514 C C . ASP A 1 65 ? -47.422 -11.899 14.659 1.00 61.85 66 ASP L C 1
ATOM 515 O O . ASP A 1 65 ? -47.995 -11.333 13.726 1.00 62.62 66 ASP L O 1
ATOM 520 N N . ARG A 1 66 ? -47.627 -11.598 15.942 1.00 57.64 67 ARG L N 1
ATOM 521 C CA . ARG A 1 66 ? -48.491 -10.499 16.414 1.00 54.87 67 ARG L CA 1
ATOM 522 C C . ARG A 1 66 ? -48.063 -9.088 15.982 1.00 52.53 67 ARG L C 1
ATOM 523 O O . ARG A 1 66 ? -48.913 -8.217 15.796 1.00 52.32 67 ARG L O 1
ATOM 531 N N . PHE A 1 67 ? -46.756 -8.876 15.840 1.00 51.57 68 PHE L N 1
ATOM 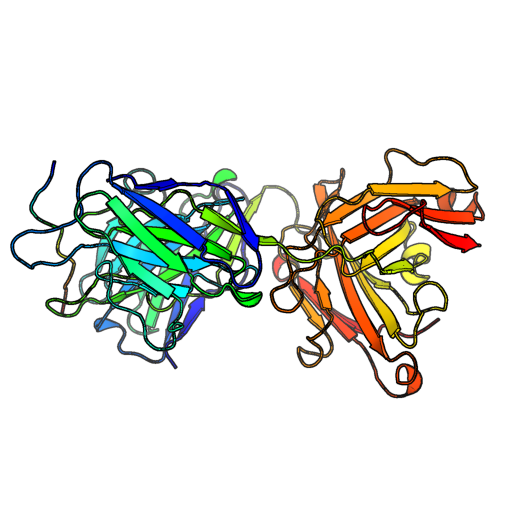532 C CA . PHE A 1 67 ? -46.199 -7.595 15.375 1.00 51.11 68 PHE L CA 1
ATOM 533 C C . PHE A 1 67 ? -46.407 -7.450 13.862 1.00 53.97 68 PHE L C 1
ATOM 534 O O . PHE A 1 67 ? -46.259 -8.436 13.128 1.00 55.29 68 PHE L O 1
ATOM 542 N N . SER A 1 68 ? -46.709 -6.225 13.405 1.00 54.46 69 SER L N 1
ATOM 543 C CA . SER A 1 68 ? -46.889 -5.901 11.968 1.00 57.28 69 SER L CA 1
ATOM 544 C C . SER A 1 68 ? -46.282 -4.537 11.606 1.00 57.63 69 SER L C 1
ATOM 545 O O . SER A 1 68 ? -46.508 -3.556 12.312 1.00 56.10 69 SER L O 1
ATOM 548 N N . GLY A 1 69 ? -45.528 -4.497 10.503 1.00 60.76 70 GLY L N 1
ATOM 549 C CA . GLY A 1 69 ? -44.987 -3.262 9.923 1.00 62.05 70 GLY L CA 1
ATOM 550 C C . GLY A 1 69 ? -45.851 -2.856 8.740 1.00 66.90 70 GLY L C 1
ATOM 551 O O . GLY A 1 69 ? -46.198 -3.707 7.908 1.00 70.50 70 GLY L O 1
ATOM 552 N N . SER A 1 70 ? -46.193 -1.568 8.656 1.00 67.35 71 SER L N 1
ATOM 553 C CA . SER A 1 70 ? -47.103 -1.061 7.615 1.00 69.46 71 SER L CA 1
ATOM 554 C C . SER A 1 70 ? -46.980 0.445 7.385 1.00 70.50 71 SER L C 1
ATOM 555 O O . SER A 1 70 ? -46.357 1.163 8.177 1.00 69.65 71 SER L O 1
ATOM 558 N N . GLY A 1 71 ? -47.580 0.892 6.281 1.00 73.77 72 GLY L N 1
ATOM 559 C CA . GLY A 1 71 ? -47.540 2.286 5.833 1.00 74.60 72 GLY L CA 1
ATOM 560 C C . GLY A 1 71 ? -46.436 2.545 4.824 1.00 75.94 72 GLY L C 1
ATOM 561 O O . GLY A 1 71 ? -45.511 1.738 4.669 1.00 73.79 72 GLY L O 1
ATOM 562 N N . SER A 1 72 ? -46.554 3.684 4.141 1.00 79.13 73 SER L N 1
ATOM 563 C CA . SER A 1 72 ? -45.652 4.075 3.047 1.00 81.65 73 SER L CA 1
ATOM 564 C C . SER A 1 72 ? -45.520 5.593 2.935 1.00 83.03 73 SER L C 1
ATOM 565 O O . SER A 1 72 ? -46.304 6.341 3.524 1.00 85.08 73 SER L O 1
ATOM 568 N N . GLY A 1 73 ? -44.534 6.026 2.149 1.00 83.76 74 GLY L N 1
ATOM 569 C CA . GLY A 1 73 ? -44.200 7.437 1.963 1.00 83.73 74 GLY L CA 1
ATOM 570 C C . GLY A 1 73 ? -43.687 8.110 3.225 1.00 78.49 74 GLY L C 1
ATOM 571 O O . GLY A 1 73 ? -42.587 7.804 3.688 1.00 75.29 74 GLY L O 1
ATOM 572 N N . THR A 1 74 ? -44.501 9.017 3.769 1.00 77.49 75 THR L N 1
ATOM 573 C CA . THR A 1 74 ? -44.203 9.759 5.000 1.00 74.15 75 THR L CA 1
ATOM 574 C C . THR A 1 74 ? -44.701 9.023 6.253 1.00 70.68 75 THR L C 1
ATOM 575 O O . THR A 1 74 ? -43.991 8.977 7.261 1.00 68.83 75 THR L O 1
ATOM 579 N N . ASP A 1 75 ? -45.910 8.456 6.177 1.00 70.61 76 ASP L N 1
ATOM 580 C CA . ASP A 1 75 ? -46.616 7.876 7.333 1.00 67.70 76 ASP L CA 1
ATOM 581 C C . ASP A 1 75 ? -46.403 6.359 7.419 1.00 66.32 76 ASP L C 1
ATOM 582 O O . ASP A 1 75 ? -46.631 5.649 6.434 1.00 68.79 76 ASP L O 1
ATOM 587 N N . PHE A 1 76 ? -45.973 5.883 8.594 1.00 62.70 77 PHE L N 1
ATOM 588 C CA . PHE A 1 76 ? -45.773 4.447 8.891 1.00 60.91 77 PHE L CA 1
ATOM 589 C C . PHE A 1 76 ? -46.460 4.067 10.195 1.00 57.26 77 PHE L C 1
ATOM 590 O O . PHE A 1 76 ? -46.851 4.944 10.970 1.00 56.51 77 PHE L O 1
ATOM 598 N N . THR A 1 77 ? -46.619 2.758 10.418 1.00 55.07 78 THR L N 1
ATOM 599 C CA . THR A 1 77 ? -47.356 2.224 11.580 1.00 52.69 78 THR L CA 1
ATOM 600 C C . THR A 1 77 ? -46.812 0.866 12.053 1.00 51.35 78 THR L C 1
ATOM 601 O O . THR A 1 77 ? -46.672 -0.062 11.248 1.00 52.42 78 THR L O 1
ATOM 605 N N . LEU A 1 78 ? -46.516 0.778 13.357 1.00 49.12 79 LEU L N 1
ATOM 606 C CA . LEU A 1 78 ? -46.280 -0.487 14.068 1.00 47.90 79 LEU L CA 1
ATOM 607 C C . LEU A 1 78 ? -47.582 -0.893 14.761 1.00 48.60 79 LEU L C 1
ATOM 608 O O . LEU A 1 78 ? -48.205 -0.064 15.436 1.00 48.68 79 LEU L O 1
ATOM 613 N N . THR A 1 79 ? -47.963 -2.166 14.606 1.00 49.89 80 THR L N 1
ATOM 614 C CA . THR A 1 79 ? -49.234 -2.715 15.107 1.00 50.17 80 THR L CA 1
ATOM 615 C C . THR A 1 79 ? -48.955 -4.014 15.883 1.00 50.20 80 THR L C 1
ATOM 616 O O . THR A 1 79 ? -48.596 -5.035 15.279 1.00 52.18 80 THR L O 1
ATOM 620 N N . ILE A 1 80 ? -49.110 -3.956 17.212 1.00 48.15 81 ILE L N 1
ATOM 621 C CA . ILE A 1 80 ? -48.949 -5.112 18.109 1.00 46.82 81 ILE L CA 1
ATOM 622 C C . ILE A 1 80 ? -50.354 -5.594 18.512 1.00 47.66 81 ILE L C 1
ATOM 623 O O . ILE A 1 80 ? -50.992 -4.996 19.383 1.00 46.03 81 ILE L O 1
ATOM 628 N N . ASP A 1 81 ? -50.833 -6.652 17.850 1.00 51.00 82 ASP L N 1
ATOM 629 C CA . ASP A 1 81 ? -52.095 -7.332 18.222 1.00 52.60 82 ASP L CA 1
ATOM 630 C C . ASP A 1 81 ? -51.885 -8.230 19.437 1.00 50.38 82 ASP L C 1
ATOM 631 O O . ASP A 1 81 ? -50.748 -8.580 19.756 1.00 48.59 82 ASP L O 1
ATOM 636 N N . ASN A 1 82 ? -52.994 -8.588 20.095 1.00 50.82 83 ASN L N 1
ATOM 637 C CA . ASN A 1 82 ? -53.041 -9.511 21.254 1.00 50.40 83 ASN L CA 1
ATOM 638 C C . ASN A 1 82 ? -51.890 -9.279 22.254 1.00 49.61 83 ASN L C 1
ATOM 639 O O . ASN A 1 82 ? -50.997 -10.122 22.410 1.00 52.14 83 ASN L O 1
ATOM 644 N N . LEU A 1 83 ? -51.910 -8.109 22.895 1.00 47.28 84 LEU L N 1
ATOM 645 C CA . LEU A 1 83 ? -50.749 -7.604 23.645 1.00 44.22 84 LEU L CA 1
ATOM 646 C C . LEU A 1 83 ? -50.389 -8.507 24.834 1.00 43.10 84 LEU L C 1
ATOM 647 O O . LEU A 1 83 ? -51.228 -8.749 25.704 1.00 41.44 84 LEU L O 1
ATOM 652 N N . GLN A 1 84 ? -49.160 -9.027 24.819 1.00 44.06 85 GLN L N 1
ATOM 653 C CA . GLN A 1 84 ? -48.598 -9.829 25.918 1.00 44.05 85 GLN L CA 1
ATOM 654 C C . GLN A 1 84 ? -47.776 -8.942 26.847 1.00 40.43 85 GLN L C 1
ATOM 655 O O . GLN A 1 84 ? -47.382 -7.833 26.474 1.00 39.69 85 GLN L O 1
ATOM 661 N N . ALA A 1 85 ? -47.524 -9.449 28.053 1.00 39.03 86 ALA L N 1
ATOM 662 C CA . ALA A 1 85 ? -46.827 -8.693 29.115 1.00 37.10 86 ALA L CA 1
ATOM 663 C C . ALA A 1 85 ? -45.381 -8.333 28.772 1.00 36.34 86 ALA L C 1
ATOM 664 O O . ALA A 1 85 ? -44.920 -7.246 29.134 1.00 35.39 86 ALA L O 1
ATOM 666 N N . GLU A 1 86 ? -44.682 -9.247 28.089 1.00 37.24 87 GLU L N 1
ATOM 667 C CA . GLU A 1 86 ? -43.294 -9.022 27.622 1.00 36.98 87 GLU L CA 1
ATOM 668 C C . GLU A 1 86 ? -43.095 -7.865 26.621 1.00 36.40 87 GLU L C 1
ATOM 669 O O . GLU A 1 86 ? -41.983 -7.339 26.514 1.00 36.19 87 GLU L O 1
ATOM 675 N N . ASP A 1 87 ? -44.161 -7.467 25.919 1.00 36.86 88 ASP L N 1
ATOM 676 C CA . ASP A 1 87 ? -44.130 -6.310 24.991 1.00 37.15 88 ASP L CA 1
ATOM 677 C C . ASP A 1 87 ? -43.919 -4.916 25.626 1.00 36.43 88 ASP L C 1
ATOM 678 O O . ASP A 1 87 ? -43.776 -3.937 24.881 1.00 36.55 88 ASP L O 1
ATOM 683 N N . VAL A 1 88 ? -43.928 -4.815 26.966 1.00 35.85 89 VAL L N 1
ATOM 684 C CA . VAL A 1 88 ? -43.522 -3.587 27.692 1.00 34.09 89 VAL L CA 1
ATOM 685 C C . VAL A 1 88 ? -42.108 -3.094 27.306 1.00 33.67 89 VAL L C 1
ATOM 686 O O . VAL A 1 88 ? -41.100 -3.718 27.643 1.00 33.73 89 VAL L O 1
ATOM 690 N N . ALA A 1 89 ? -42.066 -1.991 26.555 1.00 33.75 90 ALA L N 1
ATOM 691 C CA . ALA A 1 89 ? -40.812 -1.421 26.044 1.00 33.99 90 ALA L CA 1
ATOM 692 C C . ALA A 1 89 ? -41.010 -0.018 25.483 1.00 34.28 90 ALA L C 1
ATOM 693 O O . ALA A 1 89 ? -42.144 0.448 25.318 1.00 34.49 90 ALA L O 1
ATOM 695 N N . LEU A 1 90 ? -39.884 0.639 25.214 1.00 34.78 91 LEU L N 1
ATOM 696 C CA . LEU A 1 90 ? -39.835 1.828 24.355 1.00 35.77 91 LEU L CA 1
ATOM 697 C C . LEU A 1 90 ? -39.706 1.340 22.912 1.00 37.48 91 LEU L C 1
ATOM 698 O O . LEU A 1 90 ? -38.963 0.386 22.641 1.00 38.82 91 LEU L O 1
ATOM 703 N N . TYR A 1 91 ? -40.431 1.998 22.003 1.00 38.64 92 TYR L N 1
ATOM 704 C CA . TYR A 1 91 ? -40.441 1.677 20.570 1.00 39.43 92 TYR L CA 1
ATOM 705 C C . TYR A 1 91 ? -39.913 2.849 19.747 1.00 42.52 92 TYR L C 1
ATOM 706 O O . TYR A 1 91 ? -40.275 4.006 20.004 1.00 44.00 92 TYR L O 1
ATOM 715 N N . TYR A 1 92 ? -39.060 2.532 18.767 1.00 44.11 93 TYR L N 1
ATOM 716 C CA . TYR A 1 92 ? -38.396 3.515 17.912 1.00 45.41 93 TYR L CA 1
ATOM 717 C C . TYR A 1 92 ? -38.521 3.105 16.454 1.00 47.13 93 TYR L C 1
ATOM 718 O O . TYR A 1 92 ? -38.108 2.003 16.093 1.00 47.58 93 TYR L O 1
ATOM 727 N N . CYS A 1 93 ? -39.117 3.974 15.636 1.00 48.64 94 CYS L N 1
ATOM 728 C CA . CYS A 1 93 ? -38.940 3.927 14.181 1.00 50.56 94 CYS L CA 1
ATOM 729 C C . CYS A 1 93 ? -37.641 4.653 13.823 1.00 51.62 94 CYS L C 1
ATOM 730 O O . CYS A 1 93 ? -37.180 5.525 14.570 1.00 50.83 94 CYS L O 1
ATOM 733 N N . GLN A 1 94 ? -37.074 4.288 12.675 1.00 53.39 95 GLN L N 1
ATOM 734 C CA . GLN A 1 94 ? -35.795 4.833 12.199 1.00 54.21 95 GLN L CA 1
ATOM 735 C C . GLN A 1 94 ? -35.730 4.741 10.683 1.00 56.70 95 GLN L C 1
ATOM 736 O O . GLN A 1 94 ? -36.073 3.693 10.134 1.00 57.39 95 GLN L O 1
ATOM 742 N N . HIS A 1 95 ? -35.263 5.814 10.032 1.00 57.87 96 HIS L N 1
ATOM 743 C CA . HIS A 1 95 ? -35.015 5.831 8.578 1.00 60.54 96 HIS L CA 1
ATOM 744 C C . HIS A 1 95 ? -33.529 5.641 8.287 1.00 62.03 96 HIS L C 1
ATOM 745 O O . HIS A 1 95 ? -32.681 5.889 9.149 1.00 61.05 96 HIS L O 1
ATOM 752 N N . TYR A 1 96 ? -33.243 5.178 7.071 1.00 64.63 97 TYR L N 1
ATOM 753 C CA . TYR A 1 96 ? -31.879 5.128 6.520 1.00 66.49 97 TYR L CA 1
ATOM 754 C C . TYR A 1 96 ? -31.828 5.531 5.021 1.00 71.07 97 TYR L C 1
ATOM 755 O O . TYR A 1 96 ? -30.968 5.065 4.269 1.00 72.88 97 TYR L O 1
ATOM 764 N N . PHE A 1 97 ? -32.745 6.423 4.615 1.00 73.09 98 PHE L N 1
ATOM 765 C CA . PHE A 1 97 ? -32.790 7.036 3.273 1.00 76.65 98 PHE L CA 1
ATOM 766 C C . PHE A 1 97 ? -31.529 7.846 2.973 1.00 78.14 98 PHE L C 1
ATOM 767 O O . PHE A 1 97 ? -30.864 7.601 1.964 1.00 81.87 98 PHE L O 1
ATOM 775 N N . ASN A 1 98 ? -31.227 8.806 3.848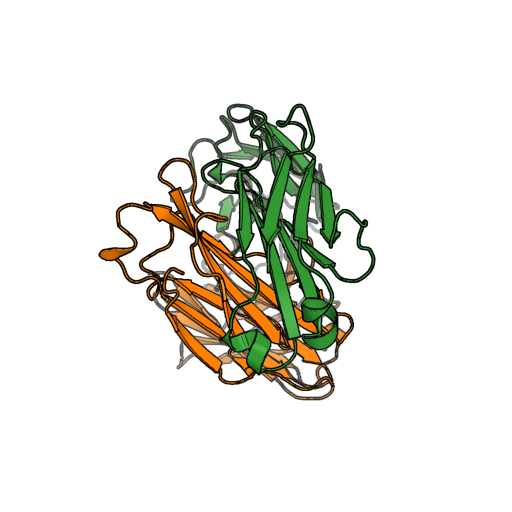 1.00 76.26 99 ASN L N 1
ATOM 776 C CA . ASN A 1 98 ? -29.974 9.575 3.806 1.00 76.83 99 ASN L CA 1
ATOM 777 C C . ASN A 1 98 ? -29.378 9.719 5.203 1.00 74.23 99 ASN L C 1
ATOM 778 O O . ASN A 1 98 ? -30.035 9.427 6.211 1.00 72.04 99 ASN L O 1
ATOM 783 N N . ILE A 1 99 ? -28.135 10.188 5.236 1.00 75.03 100 ILE L N 1
ATOM 784 C CA . ILE A 1 99 ? -27.381 10.384 6.478 1.00 73.28 100 ILE L CA 1
ATOM 785 C C . ILE A 1 99 ? -27.769 11.765 7.065 1.00 72.14 100 ILE L C 1
ATOM 786 O O . ILE A 1 99 ? -27.784 12.744 6.313 1.00 74.37 100 ILE L O 1
ATOM 791 N N . PRO A 1 100 ? -28.071 11.881 8.370 1.00 68.95 101 PRO L N 1
ATOM 792 C CA . PRO A 1 100 ? -27.997 10.810 9.385 1.00 66.01 101 PRO L CA 1
ATOM 793 C C . PRO A 1 100 ? -29.215 9.878 9.414 1.00 64.01 101 PRO L C 1
ATOM 794 O O . PRO A 1 100 ? -30.340 10.335 9.187 1.00 63.79 101 PRO L O 1
ATOM 798 N N . HIS A 1 101 ? -28.979 8.589 9.693 1.00 62.87 102 HIS L N 1
ATOM 799 C CA . HIS A 1 101 ? -30.053 7.600 9.925 1.00 61.03 102 HIS L CA 1
ATOM 800 C C . HIS A 1 101 ? -30.764 7.862 11.266 1.00 57.77 102 HIS L C 1
ATOM 801 O O . HIS A 1 101 ? -30.562 7.127 12.243 1.00 56.74 102 HIS L O 1
ATOM 808 N N . ASN A 1 102 ? -31.602 8.897 11.309 1.00 56.65 103 ASN L N 1
ATOM 809 C CA . ASN A 1 102 ? -32.219 9.344 12.567 1.00 53.96 103 ASN L CA 1
ATOM 810 C C . ASN A 1 102 ? -33.286 8.365 13.057 1.00 51.72 103 ASN L C 1
ATOM 811 O O . ASN A 1 102 ? -34.069 7.846 12.257 1.00 52.57 103 ASN L O 1
ATOM 816 N N . PHE A 1 103 ? -33.281 8.112 14.368 1.00 49.10 104 PHE L N 1
ATOM 817 C CA . PHE A 1 103 ? -34.386 7.440 15.053 1.00 46.80 104 PHE L CA 1
ATOM 818 C C . PHE A 1 103 ? -35.475 8.471 15.357 1.00 46.38 104 PHE L C 1
ATOM 819 O O . PHE A 1 103 ? -35.246 9.682 15.279 1.00 46.83 104 PHE L O 1
ATOM 827 N N . GLY A 1 104 ? -36.657 7.974 15.714 1.00 45.67 105 GLY L N 1
ATOM 828 C CA . GLY A 1 104 ? -37.724 8.799 16.281 1.00 45.18 105 GLY L CA 1
ATOM 829 C C . GLY A 1 104 ? -37.459 9.185 17.731 1.00 43.68 105 GLY L C 1
ATOM 830 O O . GLY A 1 104 ? -36.495 8.720 18.354 1.00 41.55 105 GLY L O 1
ATOM 831 N N . GLN A 1 105 ? -38.325 10.056 18.247 1.00 44.98 106 GLN L N 1
ATOM 832 C CA . GLN A 1 105 ? -38.279 10.529 19.648 1.00 45.07 106 GLN L CA 1
ATOM 833 C C . GLN A 1 105 ? -38.396 9.421 20.709 1.00 43.26 106 GLN L C 1
ATOM 834 O O . GLN A 1 105 ? -37.805 9.540 21.785 1.00 43.27 106 GLN L O 1
ATOM 840 N N . GLY A 1 106 ? -39.165 8.373 20.390 1.00 42.16 107 GLY L N 1
ATOM 841 C CA . GLY A 1 106 ? -39.437 7.236 21.273 1.00 40.12 107 GLY L CA 1
ATOM 842 C C . GLY A 1 106 ? -40.913 7.202 21.638 1.00 40.21 107 GLY L C 1
ATOM 843 O O . GLY A 1 106 ? -41.503 8.249 21.924 1.00 40.82 107 GLY L O 1
ATOM 844 N N . THR A 1 107 ? -41.504 6.003 21.620 1.00 40.05 108 THR L N 1
ATOM 845 C CA . THR A 1 107 ? -42.886 5.765 22.068 1.00 39.76 108 THR L CA 1
ATOM 846 C C . THR A 1 107 ? -42.839 4.753 23.210 1.00 38.55 108 THR L C 1
ATOM 847 O O . THR A 1 107 ? -42.470 3.601 22.985 1.00 38.10 108 THR L O 1
ATOM 851 N N . LYS A 1 108 ? -43.205 5.183 24.420 1.00 39.38 109 LYS L N 1
ATOM 852 C CA . LYS A 1 108 ? -43.231 4.303 25.596 1.00 38.77 109 LYS L CA 1
ATOM 853 C C . LYS A 1 108 ? -44.558 3.540 25.638 1.00 37.70 109 LYS L C 1
ATOM 854 O O . LYS A 1 108 ? -45.619 4.167 25.707 1.00 36.89 109 LYS L O 1
ATOM 860 N N . LEU A 1 109 ? -44.482 2.202 25.585 1.00 37.24 110 LEU L N 1
ATOM 861 C CA . LEU A 1 109 ? -45.642 1.308 25.725 1.00 36.49 110 LEU L CA 1
ATOM 862 C C . LEU A 1 109 ? -45.697 0.745 27.147 1.00 35.54 110 LEU L C 1
ATOM 863 O O . LEU A 1 109 ? -44.813 -0.017 27.555 1.00 34.32 110 LEU L O 1
ATOM 868 N N . GLU A 1 110 ? -46.724 1.160 27.891 1.00 36.15 111 GLU L N 1
ATOM 869 C CA . GLU A 1 110 ? -47.066 0.608 29.199 1.00 35.45 111 GLU L CA 1
ATOM 870 C C . GLU A 1 110 ? -48.180 -0.426 29.033 1.00 35.35 111 GLU L C 1
ATOM 871 O O . GLU A 1 110 ? -49.012 -0.324 28.121 1.00 35.89 111 GLU L O 1
ATOM 877 N N . ILE A 1 111 ? -48.187 -1.405 29.933 1.00 33.92 112 ILE L N 1
ATOM 878 C CA . ILE A 1 111 ? -49.191 -2.469 29.980 1.00 33.19 112 ILE L CA 1
ATOM 879 C C . ILE A 1 111 ? -50.186 -2.117 31.083 1.00 32.32 112 ILE L C 1
ATOM 880 O O . ILE A 1 111 ? -49.777 -1.679 32.166 1.00 30.99 112 ILE L O 1
ATOM 885 N N . LYS A 1 112 ? -51.478 -2.299 30.791 1.00 32.51 113 LYS L N 1
ATOM 886 C CA . LYS A 1 112 ? -52.556 -2.185 31.776 1.00 32.38 113 LYS L CA 1
ATOM 887 C C . LYS A 1 112 ? -53.043 -3.572 32.180 1.00 31.57 113 LYS L C 1
ATOM 888 O O . LYS A 1 112 ? -53.391 -4.387 31.323 1.00 32.63 113 LYS L O 1
ATOM 894 N N . ARG A 1 113 ? -53.038 -3.823 33.488 1.00 29.83 114 ARG L N 1
ATOM 895 C CA . ARG A 1 113 ? -53.529 -5.062 34.088 1.00 29.37 114 ARG L CA 1
ATOM 896 C C . ARG A 1 113 ? -54.495 -4.719 35.213 1.00 29.98 114 ARG L C 1
ATOM 897 O O . ARG A 1 113 ? -54.727 -3.544 35.503 1.00 30.15 114 ARG L O 1
ATOM 905 N N . THR A 1 114 ? -55.043 -5.753 35.847 1.00 24.69 115 THR L N 1
ATOM 906 C CA . THR A 1 114 ? -55.885 -5.600 37.041 1.00 24.95 115 THR L CA 1
ATOM 907 C C . THR A 1 114 ? -55.117 -5.008 38.221 1.00 24.99 115 THR L C 1
ATOM 908 O O . THR A 1 114 ? -53.883 -5.086 38.283 1.00 25.34 115 THR L O 1
ATOM 912 N N . VAL A 1 115 ? -55.868 -4.426 39.152 1.00 25.82 116 VAL L N 1
ATOM 913 C CA . VAL A 1 115 ? -55.303 -3.819 40.359 1.00 26.17 116 VAL L CA 1
ATOM 914 C C . VAL A 1 115 ? -54.706 -4.928 41.243 1.00 26.32 116 VAL L C 1
ATOM 915 O O . VAL A 1 115 ? -55.384 -5.906 41.566 1.00 27.85 116 VAL L O 1
ATOM 919 N N . ALA A 1 116 ? -53.430 -4.772 41.586 1.00 26.04 117 ALA L N 1
ATOM 920 C CA . ALA A 1 116 ? -52.722 -5.664 42.504 1.00 26.64 117 ALA L CA 1
ATOM 921 C C . ALA A 1 116 ? -52.221 -4.814 43.661 1.00 25.33 117 ALA L C 1
ATOM 922 O O . ALA A 1 116 ? -51.459 -3.879 43.438 1.00 24.75 117 ALA L O 1
ATOM 924 N N . ALA A 1 117 ? -52.662 -5.128 44.880 1.00 25.13 118 ALA L N 1
ATOM 925 C CA . ALA A 1 117 ? -52.151 -4.482 46.094 1.00 24.93 118 ALA L CA 1
ATOM 926 C C . ALA A 1 117 ? -50.694 -4.919 46.378 1.00 24.15 118 ALA L C 1
ATOM 927 O O . ALA A 1 117 ? -50.320 -6.051 46.038 1.00 23.49 118 ALA L O 1
ATOM 929 N N . PRO A 1 118 ? -49.869 -4.029 46.983 1.00 23.69 119 PRO L N 1
ATOM 930 C CA . PRO A 1 118 ? -48.484 -4.402 47.301 1.00 23.54 119 PRO L CA 1
ATOM 931 C C . PRO A 1 118 ? -48.355 -5.368 48.472 1.00 24.63 119 PRO L C 1
ATOM 932 O O . PRO A 1 118 ? -49.161 -5.315 49.405 1.00 26.45 119 PRO L O 1
ATOM 936 N N . SER A 1 119 ? -47.354 -6.246 48.394 1.00 24.51 120 SER L N 1
ATOM 937 C CA . SER A 1 119 ? -46.867 -7.006 49.547 1.00 25.65 120 SER L CA 1
ATOM 938 C C . SER A 1 119 ? -45.782 -6.151 50.223 1.00 25.08 120 SER L C 1
ATOM 939 O O . SER A 1 119 ? -44.674 -6.019 49.689 1.00 23.94 120 SER L O 1
ATOM 942 N N . VAL A 1 120 ? -46.108 -5.559 51.375 1.00 25.80 121 VAL L N 1
ATOM 943 C CA . VAL A 1 120 ? -45.201 -4.634 52.076 1.00 26.76 121 VAL L CA 1
ATOM 944 C C . VAL A 1 120 ? -44.334 -5.416 53.072 1.00 28.20 121 VAL L C 1
ATOM 945 O O . VAL A 1 120 ? -44.858 -6.146 53.910 1.00 31.21 121 VAL L O 1
ATOM 949 N N . PHE A 1 121 ? -43.017 -5.249 52.963 1.00 28.19 122 PHE L N 1
ATOM 950 C CA . PHE A 1 121 ? -42.031 -5.820 53.890 1.00 29.87 122 PHE L CA 1
ATOM 951 C C . PHE A 1 121 ? -41.156 -4.701 54.439 1.00 29.97 122 PHE L C 1
ATOM 952 O O . PHE A 1 121 ? -41.025 -3.649 53.798 1.00 29.41 122 PHE L O 1
ATOM 960 N N . ILE A 1 122 ? -40.550 -4.938 55.606 1.00 30.82 123 ILE L N 1
ATOM 961 C CA . ILE A 1 122 ? -39.585 -4.000 56.209 1.00 30.76 123 ILE L CA 1
ATOM 962 C C . ILE A 1 122 ? -38.333 -4.731 56.706 1.00 31.63 123 ILE L C 1
ATOM 963 O O . ILE A 1 122 ? -38.428 -5.834 57.253 1.00 33.17 123 ILE L O 1
ATOM 968 N N . PHE A 1 123 ? -37.180 -4.085 56.512 1.00 30.47 124 PHE L N 1
ATOM 969 C CA . PHE A 1 123 ? -35.881 -4.562 56.959 1.00 30.54 124 PHE L CA 1
ATOM 970 C C . PHE A 1 123 ? -35.313 -3.548 57.945 1.00 31.40 124 PHE L C 1
ATOM 971 O O . PHE A 1 123 ? -35.119 -2.388 57.571 1.00 31.17 124 PHE L O 1
ATOM 979 N N . PRO A 1 124 ? -35.049 -3.965 59.207 1.00 33.55 125 PRO L N 1
ATOM 980 C CA . PRO A 1 124 ? -34.215 -3.146 60.103 1.00 34.41 125 PRO L CA 1
ATOM 981 C C . PRO A 1 124 ? -32.771 -3.020 59.594 1.00 34.63 125 PRO L C 1
ATOM 982 O O . PRO A 1 124 ? -32.353 -3.838 58.764 1.00 35.64 125 PRO L O 1
ATOM 986 N N . PRO A 1 125 ? -32.003 -2.029 60.099 1.00 34.66 126 PRO L N 1
ATOM 987 C CA . PRO A 1 125 ? -30.625 -1.877 59.631 1.00 34.95 126 PRO L CA 1
ATOM 988 C C . PRO A 1 125 ? -29.735 -3.019 60.141 1.00 36.42 126 PRO L C 1
ATOM 989 O O . PRO A 1 125 ? -29.979 -3.562 61.224 1.00 37.19 126 PRO L O 1
ATOM 993 N N . SER A 1 126 ? -28.741 -3.388 59.341 1.00 37.12 127 SER L N 1
ATOM 994 C CA . SER A 1 126 ? -27.805 -4.459 59.688 1.00 39.99 127 SER L CA 1
ATOM 995 C C . SER A 1 126 ? -26.863 -4.052 60.825 1.00 42.93 127 SER L C 1
ATOM 996 O O . SER A 1 126 ? -26.577 -2.865 61.005 1.00 43.67 127 SER L O 1
ATOM 999 N N . ASP A 1 127 ? -26.377 -5.045 61.570 1.00 46.48 128 ASP L N 1
ATOM 1000 C CA . ASP A 1 127 ? -25.339 -4.831 62.598 1.00 49.99 128 ASP L CA 1
ATOM 1001 C C . ASP A 1 127 ? -23.995 -4.363 62.009 1.00 51.33 128 ASP L C 1
ATOM 1002 O O . ASP A 1 127 ? -23.230 -3.680 62.699 1.00 54.30 128 ASP L O 1
ATOM 1007 N N . GLU A 1 128 ? -23.719 -4.731 60.752 1.00 50.68 129 GLU L N 1
ATOM 1008 C CA . GLU A 1 128 ? -22.565 -4.212 59.992 1.00 50.42 129 GLU L CA 1
ATOM 1009 C C . GLU A 1 128 ? -22.620 -2.701 59.785 1.00 47.48 129 GLU L C 1
ATOM 1010 O O . GLU A 1 128 ? -21.605 -2.026 59.957 1.00 48.46 129 GLU L O 1
ATOM 1016 N N . GLN A 1 129 ? -23.794 -2.192 59.402 1.00 44.18 130 GLN L N 1
ATOM 1017 C CA . GLN A 1 129 ? -23.992 -0.753 59.176 1.00 43.27 130 GLN L CA 1
ATOM 1018 C C . GLN A 1 129 ? -23.985 0.060 60.472 1.00 44.10 130 GLN L C 1
ATOM 1019 O O . GLN A 1 129 ? -23.381 1.134 60.515 1.00 44.53 130 GLN L O 1
ATOM 1025 N N . LEU A 1 130 ? -24.670 -0.441 61.502 1.00 45.09 131 LEU L N 1
ATOM 1026 C CA . LEU A 1 130 ? -24.689 0.193 62.840 1.00 47.01 131 LEU L CA 1
ATOM 1027 C C . LEU A 1 130 ? -23.292 0.340 63.482 1.00 48.74 131 LEU L C 1
ATOM 1028 O O . LEU A 1 130 ? -23.038 1.320 64.191 1.00 50.85 131 LEU L O 1
ATOM 1033 N N . LYS A 1 131 ? -22.407 -0.628 63.232 1.00 48.22 132 LYS L N 1
ATOM 1034 C CA . LYS A 1 131 ? -20.989 -0.518 63.604 1.00 49.08 132 LYS L CA 1
ATOM 1035 C C . LYS A 1 131 ? -20.275 0.602 62.826 1.00 48.73 132 LYS L C 1
ATOM 1036 O O . LYS A 1 131 ? -19.488 1.347 63.414 1.00 52.13 132 LYS L O 1
ATOM 1042 N N . SER A 1 132 ? -20.558 0.718 61.525 1.00 46.31 133 SER L N 1
ATOM 1043 C CA . SER A 1 132 ? -19.995 1.794 60.678 1.00 45.82 133 SER L CA 1
ATOM 1044 C C . SER A 1 132 ? -20.484 3.225 60.989 1.00 45.39 133 SER L C 1
ATOM 1045 O O . SER A 1 132 ? -19.873 4.176 60.504 1.00 46.74 133 SER L O 1
ATOM 1048 N N . GLY A 1 133 ? -21.586 3.371 61.736 1.00 44.59 134 GLY L N 1
ATOM 1049 C CA . GLY A 1 133 ? -22.049 4.673 62.258 1.00 44.44 134 GLY L CA 1
ATOM 1050 C C . GLY A 1 133 ? -23.402 5.190 61.780 1.00 43.10 134 GLY L C 1
ATOM 1051 O O . GLY A 1 133 ? -23.950 6.103 62.407 1.00 43.44 134 GLY L O 1
ATOM 1052 N N . THR A 1 134 ? -23.924 4.642 60.674 1.00 41.61 135 THR L N 1
ATOM 1053 C CA . THR A 1 134 ? -25.255 4.991 60.129 1.00 40.15 135 THR L CA 1
ATOM 1054 C C . THR A 1 134 ? -26.280 3.857 60.327 1.00 39.17 135 THR L C 1
ATOM 1055 O O . THR A 1 134 ? -25.922 2.741 60.727 1.00 40.78 135 THR L O 1
ATOM 1059 N N . ALA A 1 135 ? -27.550 4.167 60.059 1.00 37.34 136 ALA L N 1
ATOM 1060 C CA . ALA A 1 135 ? -28.666 3.207 60.153 1.00 35.61 136 ALA L CA 1
ATOM 1061 C C . ALA A 1 135 ? -29.669 3.442 59.023 1.00 33.70 136 ALA L C 1
ATOM 1062 O O . ALA A 1 135 ? -30.301 4.498 58.979 1.00 33.17 136 ALA L O 1
ATOM 1064 N N . SER A 1 136 ? -29.806 2.461 58.124 1.00 32.89 137 SER L N 1
ATOM 1065 C CA . SER A 1 136 ? -30.740 2.518 56.993 1.00 31.62 137 SER L CA 1
ATOM 1066 C C . SER A 1 136 ? -31.830 1.460 57.152 1.00 30.57 137 SER L C 1
ATOM 1067 O O . SER A 1 136 ? -31.533 0.263 57.135 1.00 30.36 137 SER L O 1
ATOM 1070 N N . VAL A 1 137 ? -33.077 1.913 57.313 1.00 29.95 138 VAL L N 1
ATOM 1071 C CA . VAL A 1 137 ? -34.258 1.041 57.401 1.00 29.74 138 VAL L CA 1
ATOM 1072 C C . VAL A 1 137 ? -34.911 1.004 56.018 1.00 28.93 138 VAL L C 1
ATOM 1073 O O . VAL A 1 137 ? -35.422 2.023 55.558 1.00 28.93 138 VAL L O 1
ATOM 1077 N N . VAL A 1 138 ? -34.882 -0.162 55.365 1.00 29.08 139 VAL L N 1
ATOM 1078 C CA . VAL A 1 138 ? -35.513 -0.360 54.053 1.00 29.25 139 VAL L CA 1
ATOM 1079 C C . VAL A 1 138 ? -36.949 -0.875 54.244 1.00 30.13 139 VAL L C 1
ATOM 1080 O O . VAL A 1 138 ? -37.159 -1.888 54.918 1.00 30.37 139 VAL L O 1
ATOM 1084 N N . CYS A 1 139 ? -37.915 -0.157 53.660 1.00 30.54 140 CYS L N 1
ATOM 1085 C CA . CYS A 1 139 ? -39.286 -0.646 53.439 1.00 29.91 140 CYS L CA 1
ATOM 1086 C C . CYS A 1 139 ? -39.419 -1.044 51.966 1.00 28.89 140 CYS L C 1
ATOM 1087 O O . CYS A 1 139 ? -39.021 -0.278 51.091 1.00 28.33 140 CYS L O 1
ATOM 1090 N N . LEU A 1 140 ? -39.997 -2.220 51.712 1.00 29.07 141 LEU L N 1
ATOM 1091 C CA . LEU A 1 140 ? -40.099 -2.820 50.377 1.00 29.43 141 LEU L CA 1
ATOM 1092 C C . LEU A 1 140 ? -41.564 -3.107 50.036 1.00 29.05 141 LEU L C 1
ATOM 1093 O O . LEU A 1 140 ? -42.161 -3.996 50.638 1.00 30.00 141 LEU L O 1
ATOM 1098 N N . LEU A 1 141 ? -42.127 -2.352 49.085 1.00 28.98 142 LEU L N 1
ATOM 1099 C CA . LEU A 1 141 ? -43.443 -2.649 48.482 1.00 29.21 142 LEU L CA 1
ATOM 1100 C C . LEU A 1 141 ? -43.173 -3.519 47.263 1.00 30.07 142 LEU L C 1
ATOM 1101 O O . LEU A 1 141 ? -42.475 -3.088 46.342 1.00 31.54 142 LEU L O 1
ATOM 1106 N N . ASN A 1 142 ? -43.742 -4.723 47.248 1.00 30.93 143 ASN L N 1
ATOM 1107 C CA . ASN A 1 142 ? -43.380 -5.765 46.291 1.00 31.20 143 ASN L CA 1
ATOM 1108 C C . ASN A 1 142 ? -44.578 -6.110 45.404 1.00 30.14 143 ASN L C 1
ATOM 1109 O O . ASN A 1 142 ? -45.628 -6.514 45.910 1.00 29.94 143 ASN L O 1
ATOM 1114 N N . ASN A 1 143 ? -44.412 -5.908 44.093 1.00 30.05 144 ASN L N 1
ATOM 1115 C CA . ASN A 1 143 ? -45.329 -6.391 43.041 1.00 30.49 144 ASN L CA 1
ATOM 1116 C C . ASN A 1 143 ? -46.771 -5.888 43.155 1.00 29.51 144 ASN L C 1
ATOM 1117 O O . ASN A 1 143 ? -47.645 -6.586 43.690 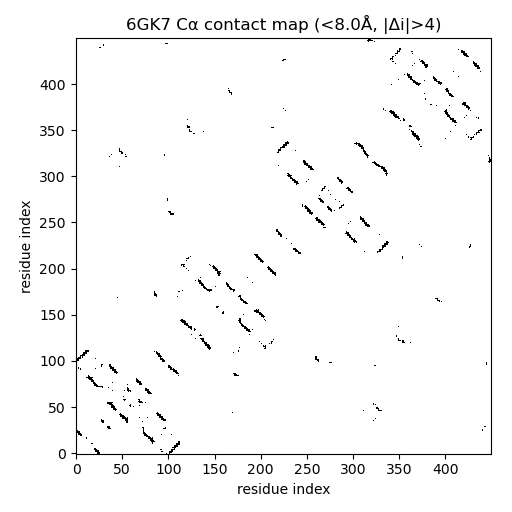1.00 29.97 144 ASN L O 1
ATOM 1122 N N . PHE A 1 144 ? -46.987 -4.675 42.641 1.00 27.81 145 PHE L N 1
ATOM 1123 C CA . PHE A 1 144 ? -48.291 -4.006 42.654 1.00 27.69 145 PHE L CA 1
ATOM 1124 C C . PHE A 1 144 ? -48.588 -3.336 41.318 1.00 28.67 145 PHE L C 1
ATOM 1125 O O . PHE A 1 144 ? -47.686 -3.128 40.502 1.00 29.33 145 PHE L O 1
ATOM 1133 N N . TYR A 1 145 ? -49.867 -3.015 41.121 1.00 28.85 146 TYR L N 1
ATOM 1134 C CA . TYR A 1 145 ? -50.359 -2.232 39.976 1.00 29.00 146 TYR L CA 1
ATOM 1135 C C . TYR A 1 145 ? -51.655 -1.515 40.420 1.00 31.13 146 TYR L C 1
ATOM 1136 O O . TYR A 1 145 ? -52.481 -2.165 41.069 1.00 33.13 146 TYR L O 1
ATOM 1145 N N . PRO A 1 146 ? -51.890 -0.235 40.090 1.00 33.14 147 PRO L N 1
ATOM 1146 C CA . PRO A 1 146 ? -51.070 0.633 39.236 1.00 34.46 147 PRO L CA 1
ATOM 1147 C C . PRO A 1 146 ? -49.804 1.193 39.878 1.00 36.14 147 PRO L C 1
ATOM 1148 O O . PRO A 1 146 ? -49.555 0.996 41.063 1.00 36.31 147 PRO L O 1
ATOM 1152 N N . ARG A 1 147 ? -49.039 1.899 39.045 1.00 39.39 148 ARG L N 1
ATOM 1153 C CA . ARG A 1 147 ? -47.724 2.501 39.369 1.00 41.02 148 ARG L CA 1
ATOM 1154 C C . ARG A 1 147 ? -47.664 3.364 40.645 1.00 37.25 148 ARG L C 1
ATOM 1155 O O . ARG A 1 147 ? -46.661 3.339 41.370 1.00 37.33 148 ARG L O 1
ATOM 1163 N N . GLU A 1 148 ? -48.742 4.101 40.910 1.00 32.96 149 GLU L N 1
ATOM 1164 C CA . GLU A 1 148 ? -48.766 5.149 41.927 1.00 31.35 149 GLU L CA 1
ATOM 1165 C C . GLU A 1 148 ? -48.964 4.533 43.314 1.00 29.19 149 GLU L C 1
ATOM 1166 O O . GLU A 1 148 ? -50.028 3.980 43.595 1.00 27.61 149 GLU L O 1
ATOM 1172 N N . ALA A 1 149 ? -47.928 4.624 44.151 1.00 28.89 150 ALA L N 1
ATOM 1173 C CA . ALA A 1 149 ? -47.974 4.249 45.573 1.00 29.58 150 ALA L CA 1
ATOM 1174 C C . ALA A 1 149 ? -47.297 5.326 46.432 1.00 30.92 150 ALA L C 1
ATOM 1175 O O . ALA A 1 149 ? -46.293 5.913 46.010 1.00 31.96 150 ALA L O 1
ATOM 1177 N N . LYS A 1 150 ? -47.852 5.572 47.624 1.00 32.05 151 LYS L N 1
ATOM 1178 C CA . LYS A 1 150 ? -47.269 6.473 48.631 1.00 32.94 151 LYS L CA 1
ATOM 1179 C C . LYS A 1 150 ? -46.725 5.651 49.812 1.00 32.74 151 LYS L C 1
ATOM 1180 O O . LYS A 1 150 ? -47.280 4.607 50.161 1.00 33.43 151 LYS L O 1
ATOM 1186 N N . VAL A 1 151 ? -45.632 6.136 50.404 1.00 32.34 152 VAL L N 1
ATOM 1187 C CA . VAL A 1 151 ? -45.054 5.590 51.639 1.00 31.44 152 VAL L CA 1
ATOM 1188 C C . VAL A 1 151 ? -44.943 6.752 52.636 1.00 31.73 152 VAL L C 1
ATOM 1189 O O . VAL A 1 151 ? -44.633 7.881 52.246 1.00 31.59 152 VAL L O 1
ATOM 1193 N N . GLN A 1 152 ? -45.211 6.462 53.910 1.00 32.19 153 GLN L N 1
ATOM 1194 C CA . GLN A 1 152 ? -44.990 7.402 55.010 1.00 34.02 153 GLN L CA 1
ATOM 1195 C C . GLN A 1 152 ? -44.244 6.677 56.124 1.00 34.48 153 GLN L C 1
ATOM 1196 O O . GLN A 1 152 ? -44.717 5.644 56.611 1.00 34.40 153 GLN L O 1
ATOM 1202 N N . TRP A 1 153 ? -43.073 7.213 56.486 1.00 34.12 154 TRP L N 1
ATOM 1203 C CA . TRP A 1 153 ? -42.281 6.735 57.621 1.00 33.69 154 TRP L CA 1
ATOM 1204 C C . TRP A 1 153 ? -42.771 7.380 58.912 1.00 36.63 154 TRP L C 1
ATOM 1205 O O . TRP A 1 153 ? -43.054 8.582 58.933 1.00 38.00 154 TRP L O 1
ATOM 1216 N N . LYS A 1 154 ? -42.850 6.573 59.974 1.00 38.87 155 LYS L N 1
ATOM 1217 C CA . LYS A 1 154 ? -43.315 7.001 61.296 1.00 42.81 155 LYS L CA 1
ATOM 1218 C C . LYS A 1 154 ? -42.421 6.399 62.392 1.00 44.25 155 LYS L C 1
ATOM 1219 O O . LYS A 1 154 ? -42.490 5.192 62.663 1.00 45.66 155 LYS L O 1
ATOM 1225 N N . VAL A 1 155 ? -41.584 7.248 62.996 1.00 44.30 156 VAL L N 1
ATOM 1226 C CA . VAL A 1 155 ? -40.666 6.866 64.074 1.00 44.19 156 VAL L CA 1
ATOM 1227 C C . VAL A 1 155 ? -41.360 7.243 65.386 1.00 45.80 156 VAL L C 1
ATOM 1228 O O . VAL A 1 155 ? -41.495 8.432 65.682 1.00 47.16 156 VAL L O 1
ATOM 1232 N N . ASP A 1 156 ? -41.786 6.232 66.155 1.00 45.61 157 ASP L N 1
ATOM 1233 C CA . ASP A 1 156 ? -42.665 6.399 67.338 1.00 47.01 157 ASP L CA 1
ATOM 1234 C C . ASP A 1 156 ? -43.927 7.202 66.996 1.00 46.70 157 ASP L C 1
ATOM 1235 O O . ASP A 1 156 ? -44.225 8.225 67.618 1.00 48.31 157 ASP L O 1
ATOM 1240 N N . ASN A 1 157 ? -44.615 6.749 65.944 1.00 44.59 158 ASN L N 1
ATOM 1241 C CA . ASN A 1 157 ? -45.861 7.352 65.442 1.00 44.90 158 ASN L CA 1
ATOM 1242 C C . ASN A 1 157 ? -45.763 8.833 64.965 1.00 45.03 158 ASN L C 1
ATOM 1243 O O . ASN A 1 157 ? -46.795 9.472 64.705 1.00 45.44 158 ASN L O 1
ATOM 1248 N N . ALA A 1 158 ? -44.536 9.344 64.791 1.00 44.02 159 ALA L N 1
ATOM 1249 C CA . ALA A 1 158 ? -44.272 10.752 64.502 1.00 44.19 159 ALA L CA 1
ATOM 1250 C C . ALA A 1 158 ? -43.805 10.801 63.056 1.00 42.24 159 ALA L C 1
ATOM 1251 O O . ALA A 1 158 ? -42.794 10.178 62.712 1.00 40.06 159 ALA L O 1
ATOM 1253 N N . LEU A 1 159 ? -44.548 11.533 62.221 1.00 42.94 160 LEU L N 1
ATOM 1254 C CA . LEU A 1 159 ? -44.344 11.535 60.774 1.00 41.35 160 LEU L CA 1
ATOM 1255 C C . LEU A 1 159 ? -42.974 12.104 60.439 1.00 41.48 160 LEU L C 1
ATOM 1256 O O . LEU A 1 159 ? -42.685 13.263 60.746 1.00 42.32 160 LEU L O 1
ATOM 1261 N N . GLN A 1 160 ? -42.134 11.260 59.844 1.00 41.09 161 GLN L N 1
ATOM 1262 C CA . GLN A 1 160 ? -40.822 11.681 59.363 1.00 41.19 161 GLN L CA 1
ATOM 1263 C C . GLN A 1 160 ? -40.918 12.492 58.080 1.00 40.41 161 GLN L C 1
ATOM 1264 O O . GLN A 1 160 ? -41.904 12.412 57.335 1.00 39.95 161 GLN L O 1
ATOM 1270 N N . SER A 1 161 ? -39.865 13.272 57.852 1.00 40.19 162 SER L N 1
ATOM 1271 C CA . SER A 1 161 ? -39.757 14.166 56.709 1.00 39.42 162 SER L CA 1
ATOM 1272 C C . SER A 1 161 ? -38.294 14.543 56.511 1.00 39.91 162 SER L C 1
ATOM 1273 O O . SER A 1 161 ? -37.591 14.826 57.492 1.00 41.52 162 SER L O 1
ATOM 1276 N N . GLY A 1 162 ? -37.842 14.522 55.257 1.00 39.33 163 GLY L N 1
ATOM 1277 C CA . GLY A 1 162 ? -36.486 14.955 54.897 1.00 40.23 163 GLY L CA 1
ATOM 1278 C C . GLY A 1 162 ? -35.341 13.958 55.018 1.00 38.81 163 GLY L C 1
ATOM 1279 O O . GLY A 1 162 ? -34.193 14.336 54.751 1.00 40.46 163 GLY L O 1
ATOM 1280 N N . ASN A 1 163 ? -35.635 12.708 55.398 1.00 36.26 164 ASN L N 1
ATOM 1281 C CA . ASN A 1 163 ? -34.604 11.683 55.679 1.00 35.09 164 ASN L CA 1
ATOM 1282 C C . ASN A 1 163 ? -34.894 10.293 55.070 1.00 32.55 164 ASN L C 1
ATOM 1283 O O . ASN A 1 163 ? -34.409 9.276 55.584 1.00 31.62 164 ASN L O 1
ATOM 1288 N N . SER A 1 164 ? -35.666 10.265 53.976 1.00 31.21 165 SER L N 1
ATOM 1289 C CA . SER A 1 164 ? -35.978 9.034 53.235 1.00 29.29 165 SER L CA 1
ATOM 1290 C C . SER A 1 164 ? -35.907 9.267 51.726 1.00 29.42 165 SER L C 1
ATOM 1291 O O . SER A 1 164 ? -36.132 10.387 51.249 1.00 30.08 165 SER L O 1
ATOM 1294 N N . GLN A 1 165 ? -35.577 8.198 51.001 1.00 28.86 166 GLN L N 1
ATOM 1295 C CA . GLN A 1 165 ? -35.392 8.218 49.544 1.00 29.08 166 GLN L CA 1
ATOM 1296 C C . GLN A 1 165 ? -36.013 6.958 48.966 1.00 26.88 166 GLN L C 1
ATOM 1297 O O . GLN A 1 165 ? -35.769 5.870 49.503 1.00 26.11 166 GLN L O 1
ATOM 1303 N N . GLU A 1 166 ? -36.795 7.099 47.887 1.00 25.50 167 GLU L N 1
ATOM 1304 C CA . GLU A 1 166 ? -37.433 5.949 47.229 1.00 23.60 167 GLU L CA 1
ATOM 1305 C C . GLU A 1 166 ? -37.234 5.905 45.722 1.00 23.24 167 GLU L C 1
ATOM 1306 O O . GLU A 1 166 ? -36.826 6.884 45.098 1.00 23.44 167 GLU L O 1
ATOM 1312 N N . SER A 1 167 ? -37.505 4.724 45.173 1.00 23.03 168 SER L N 1
ATOM 1313 C CA . SER A 1 167 ? -37.320 4.421 43.762 1.00 23.95 168 SER L CA 1
ATOM 1314 C C . SER A 1 167 ? -38.292 3.315 43.328 1.00 23.50 168 SER L C 1
ATOM 1315 O O . SER A 1 167 ? -38.386 2.292 44.004 1.00 23.14 168 SER L O 1
ATOM 1318 N N . VAL A 1 168 ? -39.010 3.540 42.224 1.00 24.22 169 VAL L N 1
ATOM 1319 C CA . VAL A 1 168 ? -39.886 2.526 41.606 1.00 24.44 169 VAL L CA 1
ATOM 1320 C C . VAL A 1 168 ? -39.061 1.733 40.597 1.00 25.68 169 VAL L C 1
ATOM 1321 O O . VAL A 1 168 ? -38.158 2.281 39.957 1.00 27.03 169 VAL L O 1
ATOM 1325 N N . THR A 1 169 ? -39.399 0.455 40.428 1.00 25.46 170 THR L N 1
ATOM 1326 C CA . THR A 1 169 ? -38.876 -0.347 39.316 1.00 25.88 170 THR L CA 1
ATOM 1327 C C . THR A 1 169 ? -39.506 0.092 38.001 1.00 26.19 170 THR L C 1
ATOM 1328 O O . THR A 1 169 ? -40.524 0.790 37.975 1.00 25.77 170 THR L O 1
ATOM 1332 N N . GLU A 1 170 ? -38.893 -0.337 36.904 1.00 27.65 171 GLU L N 1
ATOM 1333 C CA . GLU A 1 170 ? -39.609 -0.466 35.632 1.00 28.09 171 GLU L CA 1
ATOM 1334 C C . GLU A 1 170 ? -40.723 -1.507 35.779 1.00 26.94 171 GLU L C 1
ATOM 1335 O O . GLU A 1 170 ? -40.692 -2.358 36.685 1.00 26.01 171 GLU L O 1
ATOM 1341 N N . GLN A 1 171 ? -41.687 -1.442 34.869 1.00 26.80 172 GLN L N 1
ATOM 1342 C CA . GLN A 1 171 ? -42.762 -2.429 34.815 1.00 25.62 172 GLN L CA 1
ATOM 1343 C C . GLN A 1 171 ? -42.217 -3.812 34.436 1.00 26.12 172 GLN L C 1
ATOM 1344 O O . GLN A 1 171 ? -41.311 -3.918 33.602 1.00 27.59 172 GLN L O 1
ATOM 1350 N N . ASP A 1 172 ? -42.793 -4.848 35.050 1.00 25.36 173 ASP L N 1
ATOM 1351 C CA . ASP A 1 172 ? -42.312 -6.227 34.913 1.00 26.16 173 ASP L CA 1
ATOM 1352 C C . ASP A 1 172 ? -42.756 -6.816 33.573 1.00 27.47 173 ASP L C 1
ATOM 1353 O O . ASP A 1 172 ? -43.840 -6.494 33.077 1.00 27.18 173 ASP L O 1
ATOM 1358 N N . SER A 1 173 ? -41.907 -7.665 32.996 1.00 29.20 174 SER L N 1
ATOM 1359 C CA . SER A 1 173 ? -42.178 -8.308 31.696 1.00 31.20 174 SER L CA 1
ATOM 1360 C C . SER A 1 173 ? -43.042 -9.574 31.770 1.00 32.09 174 SER L C 1
ATOM 1361 O O . SER A 1 173 ? -43.577 -9.998 30.745 1.00 32.92 174 SER L O 1
ATOM 1364 N N . LYS A 1 174 ? -43.159 -10.177 32.958 1.00 32.59 175 LYS L N 1
ATOM 1365 C CA . LYS A 1 174 ? -43.943 -11.398 33.164 1.00 33.76 175 LYS L CA 1
ATOM 1366 C C . LYS A 1 174 ? -45.324 -11.051 33.728 1.00 32.89 175 LYS L C 1
ATOM 1367 O O . LYS A 1 174 ? -46.318 -11.245 33.032 1.00 33.53 175 LYS L O 1
ATOM 1373 N N . ASP A 1 175 ? -45.377 -10.509 34.952 1.00 32.74 176 ASP L N 1
ATOM 1374 C CA . ASP A 1 175 ? -46.656 -10.168 35.644 1.00 32.63 176 ASP L CA 1
ATOM 1375 C C . ASP A 1 175 ? -47.087 -8.673 35.636 1.00 30.89 176 ASP L C 1
ATOM 1376 O O . ASP A 1 175 ? -47.996 -8.301 36.377 1.00 30.07 176 ASP L O 1
ATOM 1381 N N . SER A 1 176 ? -46.432 -7.834 34.824 1.00 31.22 177 SER L N 1
ATOM 1382 C CA . SER A 1 176 ? -46.835 -6.426 34.570 1.00 31.12 177 SER L CA 1
ATOM 1383 C C . SER A 1 176 ? -46.911 -5.473 35.794 1.00 29.88 177 SER L C 1
ATOM 1384 O O . SER A 1 176 ? -47.487 -4.381 35.698 1.00 29.06 177 SER L O 1
ATOM 1387 N N . THR A 1 177 ? -46.277 -5.857 36.907 1.00 29.60 178 THR L N 1
ATOM 1388 C CA . THR A 1 177 ? -46.319 -5.093 38.164 1.00 28.05 178 THR L CA 1
ATOM 1389 C C . THR A 1 177 ? -45.126 -4.140 38.281 1.00 26.74 178 THR L C 1
ATOM 1390 O O . THR A 1 177 ? -44.131 -4.271 37.565 1.00 27.10 178 THR L O 1
ATOM 1394 N N . TYR A 1 178 ? -45.270 -3.173 39.182 1.00 25.17 179 TYR L N 1
ATOM 1395 C CA . TYR A 1 178 ? -44.179 -2.332 39.664 1.00 24.18 179 TYR L CA 1
ATOM 1396 C C . TYR A 1 178 ? -43.846 -2.777 41.088 1.00 24.25 179 TYR L C 1
ATOM 1397 O O . TYR A 1 178 ? -44.714 -3.299 41.802 1.00 25.34 179 TYR L O 1
ATOM 1406 N N . SER A 1 179 ? -42.582 -2.607 41.473 1.00 24.03 180 SER L N 1
ATOM 1407 C CA . SER A 1 179 ? -42.132 -2.710 42.867 1.00 23.03 180 SER L CA 1
ATOM 1408 C C . SER A 1 179 ? -41.484 -1.389 43.262 1.00 22.58 180 SER L C 1
ATOM 1409 O O . SER A 1 179 ? -41.044 -0.618 42.397 1.00 22.41 180 SER L O 1
ATOM 1412 N N . LEU A 1 180 ? -41.414 -1.154 44.573 1.00 22.49 181 LEU L N 1
ATOM 1413 C CA . LEU A 1 180 ? -40.845 0.076 45.155 1.00 22.85 181 LEU L CA 1
ATOM 1414 C C . LEU A 1 180 ? -40.073 -0.227 46.433 1.00 22.07 181 LEU L C 1
ATOM 1415 O O . LEU A 1 180 ? -40.519 -1.037 47.244 1.00 21.44 181 LEU L O 1
ATOM 1420 N N . SER A 1 181 ? -38.918 0.418 46.596 1.00 22.54 182 SER L N 1
ATOM 1421 C CA . SER A 1 181 ? -38.177 0.428 47.865 1.00 23.91 182 SER L CA 1
ATOM 1422 C C . SER A 1 181 ? -38.111 1.858 48.397 1.00 24.24 182 SER L C 1
ATOM 1423 O O . SER A 1 181 ? -37.996 2.792 47.612 1.00 23.81 182 SER L O 1
ATOM 1426 N N . SER A 1 182 ? -38.209 2.007 49.722 1.00 24.99 183 SER L N 1
ATOM 1427 C CA . SER A 1 182 ? -37.948 3.270 50.436 1.00 25.71 183 SER L CA 1
ATOM 1428 C C . SER A 1 182 ? -36.919 3.022 51.538 1.00 25.73 183 SER L C 1
ATOM 1429 O O . SER A 1 182 ? -37.022 2.018 52.238 1.00 25.32 183 SER L O 1
ATOM 1432 N N . THR A 1 183 ? -35.961 3.945 51.697 1.00 26.26 184 THR L N 1
ATOM 1433 C CA . THR A 1 183 ? -34.847 3.813 52.657 1.00 26.71 184 THR L CA 1
ATOM 1434 C C . THR A 1 183 ? -34.795 5.016 53.615 1.00 27.73 184 THR L C 1
ATOM 1435 O O . THR A 1 183 ? -34.297 6.084 53.252 1.00 28.45 184 THR L O 1
ATOM 1439 N N . LEU A 1 184 ? -35.312 4.827 54.832 1.00 28.65 185 LEU L N 1
ATOM 1440 C CA . LEU A 1 184 ? -35.138 5.792 55.938 1.00 30.37 185 LEU L CA 1
ATOM 1441 C C . LEU A 1 184 ? -33.712 5.666 56.453 1.00 31.62 185 LEU L C 1
ATOM 1442 O O . LEU A 1 184 ? -33.370 4.658 57.081 1.00 31.43 185 LEU L O 1
ATOM 1447 N N . THR A 1 185 ? -32.902 6.692 56.185 1.00 33.00 186 THR L N 1
ATOM 1448 C CA . THR A 1 185 ? -31.497 6.740 56.583 1.00 34.06 186 THR L CA 1
ATOM 1449 C C . THR A 1 185 ? -31.342 7.710 57.752 1.00 34.94 186 THR L C 1
ATOM 1450 O O . THR A 1 185 ? -31.714 8.879 57.642 1.00 35.11 186 THR L O 1
ATOM 1454 N N . LEU A 1 186 ? -30.795 7.197 58.855 1.00 36.20 187 LEU L N 1
ATOM 1455 C CA . LEU A 1 186 ? -30.515 7.949 60.085 1.00 38.35 187 LEU L CA 1
ATOM 1456 C C . LEU A 1 186 ? -29.077 7.707 60.517 1.00 38.96 187 LEU L C 1
ATOM 1457 O O . LEU A 1 186 ? -28.425 6.768 60.049 1.00 38.43 187 LEU L O 1
ATOM 1462 N N . SER A 1 187 ? -28.595 8.551 61.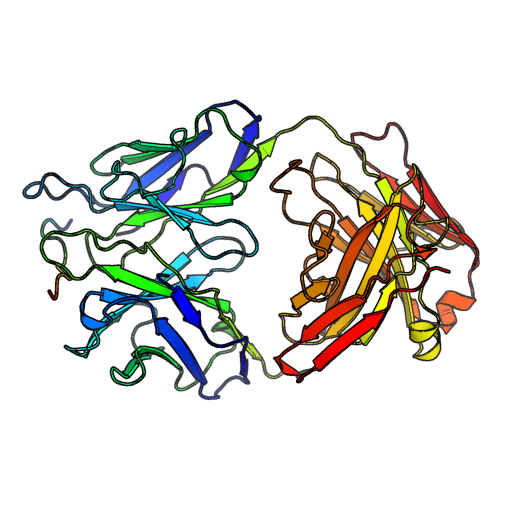425 1.00 40.71 188 SER L N 1
ATOM 1463 C CA . SER A 1 187 ? -27.358 8.269 62.158 1.00 42.89 188 SER L CA 1
ATOM 1464 C C . SER A 1 187 ? -27.643 7.190 63.213 1.00 44.00 188 SER L C 1
ATOM 1465 O O . SER A 1 187 ? -28.800 7.006 63.614 1.00 44.14 188 SER L O 1
ATOM 1468 N N . LYS A 1 188 ? -26.594 6.480 63.641 1.00 45.20 189 LYS L N 1
ATOM 1469 C CA . LYS A 1 188 ? -26.687 5.508 64.753 1.00 46.31 189 LYS L CA 1
ATOM 1470 C C . LYS A 1 188 ? -27.134 6.193 66.045 1.00 47.59 189 LYS L C 1
ATOM 1471 O O . LYS A 1 188 ? -27.968 5.646 66.758 1.00 47.22 189 LYS L O 1
ATOM 1477 N N . ALA A 1 189 ? -26.585 7.382 66.320 1.00 49.78 190 ALA L N 1
ATOM 1478 C CA . ALA A 1 189 ? -26.962 8.201 67.490 1.00 51.72 190 ALA L CA 1
ATOM 1479 C C . ALA A 1 189 ? -28.465 8.526 67.540 1.00 51.36 190 ALA L C 1
ATOM 1480 O O . ALA A 1 189 ? -29.113 8.287 68.563 1.00 52.72 190 ALA L O 1
ATOM 1482 N N . ASP A 1 190 ? -29.002 9.040 66.431 1.00 49.77 191 ASP L N 1
ATOM 1483 C CA . ASP A 1 190 ? -30.444 9.337 66.310 1.00 50.02 191 ASP L CA 1
ATOM 1484 C C . ASP A 1 190 ? -31.319 8.089 66.302 1.00 48.90 191 ASP L C 1
ATOM 1485 O O . ASP A 1 190 ? -32.382 8.086 66.920 1.00 49.33 191 ASP L O 1
ATOM 1490 N N . TYR A 1 191 ? -30.875 7.052 65.590 1.00 47.63 192 TYR L N 1
ATOM 1491 C CA . TYR A 1 191 ? -31.579 5.763 65.538 1.00 47.01 192 TYR L CA 1
ATOM 1492 C C . TYR A 1 191 ? -31.799 5.126 66.922 1.00 49.67 192 TYR L C 1
ATOM 1493 O O . TYR A 1 191 ? -32.877 4.599 67.192 1.00 49.94 192 TYR L O 1
ATOM 1502 N N . GLU A 1 192 ? -30.784 5.199 67.781 1.00 52.93 193 GLU L N 1
ATOM 1503 C CA . GLU A 1 192 ? -30.856 4.646 69.147 1.00 56.49 193 GLU L CA 1
ATOM 1504 C C . GLU A 1 192 ? -31.820 5.400 70.101 1.00 58.77 193 GLU L C 1
ATOM 1505 O O . GLU A 1 192 ? -32.244 4.824 71.106 1.00 61.46 193 GLU L O 1
ATOM 1511 N N . LYS A 1 193 ? -32.154 6.662 69.801 1.00 58.86 194 LYS L N 1
ATOM 1512 C CA . LYS A 1 193 ? -33.104 7.456 70.619 1.00 61.57 194 LYS L CA 1
ATOM 1513 C C . LYS A 1 193 ? -34.567 6.965 70.615 1.00 60.62 194 LYS L C 1
ATOM 1514 O O . LYS A 1 193 ? -35.275 7.183 71.599 1.00 62.37 194 LYS L O 1
ATOM 1520 N N . HIS A 1 194 ? -35.004 6.323 69.525 1.00 58.30 195 HIS L N 1
ATOM 1521 C CA . HIS A 1 194 ? -36.420 5.960 69.295 1.00 57.61 195 HIS L CA 1
ATOM 1522 C C . HIS A 1 194 ? -36.614 4.440 69.192 1.00 55.56 195 HIS L C 1
ATOM 1523 O O . HIS A 1 194 ? -35.702 3.732 68.760 1.00 55.80 195 HIS L O 1
ATOM 1530 N N . LYS A 1 195 ? -37.801 3.958 69.583 1.00 54.16 196 LYS L N 1
ATOM 1531 C CA . LYS A 1 195 ? -38.133 2.517 69.614 1.00 52.44 196 LYS L CA 1
ATOM 1532 C C . LYS A 1 195 ? -38.795 2.018 68.323 1.00 49.36 196 LYS L C 1
ATOM 1533 O O . LYS A 1 195 ? -38.195 1.226 67.591 1.00 48.70 196 LYS L O 1
ATOM 1539 N N . VAL A 1 196 ? -40.012 2.498 68.046 1.00 47.68 197 VAL L N 1
ATOM 1540 C CA . VAL A 1 196 ? -40.872 1.959 66.972 1.00 44.71 197 VAL L CA 1
ATOM 1541 C C . VAL A 1 196 ? -40.464 2.575 65.631 1.00 41.32 197 VAL L C 1
ATOM 1542 O O . VAL A 1 196 ? -40.371 3.799 65.527 1.00 40.90 197 VAL L O 1
ATOM 1546 N N . TYR A 1 197 ? -40.255 1.719 64.622 1.00 38.72 198 TYR L N 1
ATOM 1547 C CA . TYR A 1 197 ? -39.934 2.118 63.239 1.00 35.74 198 TYR L CA 1
ATOM 1548 C C . TYR A 1 197 ? -40.936 1.482 62.281 1.00 34.41 198 TYR L C 1
ATOM 1549 O O . TYR A 1 197 ? -40.875 0.276 62.036 1.00 33.60 198 TYR L O 1
ATOM 1558 N N . ALA A 1 198 ? -41.835 2.312 61.743 1.00 34.18 199 ALA L N 1
ATOM 1559 C CA . ALA A 1 198 ? -43.000 1.880 60.967 1.00 33.74 199 ALA L CA 1
ATOM 1560 C C . ALA A 1 198 ? -42.984 2.473 59.561 1.00 32.25 199 ALA L C 1
ATOM 1561 O O . ALA A 1 198 ? -42.513 3.595 59.362 1.00 31.58 199 ALA L O 1
ATOM 1563 N N . CYS A 1 199 ? -43.523 1.708 58.609 1.00 32.18 200 CYS L N 1
ATOM 1564 C CA . CYS A 1 199 ? -43.666 2.100 57.205 1.00 31.06 200 CYS L CA 1
ATOM 1565 C C . CYS A 1 199 ? -45.139 1.962 56.820 1.00 30.41 200 CYS L C 1
ATOM 1566 O O . CYS A 1 199 ? -45.616 0.850 56.608 1.00 29.56 200 CYS L O 1
ATOM 1569 N N . GLU A 1 200 ? -45.840 3.096 56.746 1.00 32.06 201 GLU L N 1
ATOM 1570 C CA . GLU A 1 200 ? -47.264 3.150 56.372 1.00 33.02 201 GLU L CA 1
ATOM 1571 C C . GLU A 1 200 ? -47.398 3.332 54.853 1.00 31.40 201 GLU L C 1
ATOM 1572 O O . GLU A 1 200 ? -46.948 4.346 54.316 1.00 31.89 201 GLU L O 1
ATOM 1578 N N . VAL A 1 201 ? -48.026 2.353 54.189 1.00 30.04 202 VAL L N 1
ATOM 1579 C CA . VAL A 1 201 ? -48.192 2.311 52.729 1.00 28.52 202 VAL L CA 1
ATOM 1580 C C . VAL A 1 201 ? -49.656 2.534 52.359 1.00 29.24 202 VAL L C 1
ATOM 1581 O O . VAL A 1 201 ? -50.536 1.875 52.913 1.00 30.36 202 VAL L O 1
ATOM 1585 N N . THR A 1 202 ? -49.890 3.444 51.408 1.00 28.94 203 THR L N 1
ATOM 1586 C CA . THR A 1 202 ? -51.200 3.669 50.781 1.00 29.26 203 THR L CA 1
ATOM 1587 C C . THR A 1 202 ? -51.139 3.189 49.326 1.00 27.23 203 THR L C 1
ATOM 1588 O O . THR A 1 202 ? -50.109 3.338 48.656 1.00 24.80 203 THR L O 1
ATOM 1592 N N . HIS A 1 203 ? -52.249 2.608 48.858 1.00 27.92 204 HIS L N 1
ATOM 1593 C CA . HIS A 1 203 ? -52.387 2.104 47.478 1.00 27.01 204 HIS L CA 1
ATOM 1594 C C . HIS A 1 203 ? -53.857 1.865 47.086 1.00 27.24 204 HIS L C 1
ATOM 1595 O O . HIS A 1 203 ? -54.709 1.677 47.953 1.00 28.27 204 HIS L O 1
ATOM 1602 N N . GLN A 1 204 ? -54.128 1.883 45.781 1.00 26.58 205 GLN L N 1
ATOM 1603 C CA . GLN A 1 204 ? -55.468 1.646 45.207 1.00 27.04 205 GLN L CA 1
ATOM 1604 C C . GLN A 1 204 ? -56.050 0.271 45.576 1.00 27.31 205 GLN L C 1
ATOM 1605 O O . GLN A 1 204 ? -57.197 0.173 46.002 1.00 28.66 205 GLN L O 1
ATOM 1611 N N . GLY A 1 205 ? -55.257 -0.776 45.378 1.00 26.31 206 GLY L N 1
ATOM 1612 C CA . GLY A 1 205 ? -55.568 -2.141 45.848 1.00 26.89 206 GLY L CA 1
ATOM 1613 C C . GLY A 1 205 ? -55.889 -2.364 47.323 1.00 27.31 206 GLY L C 1
ATOM 1614 O O . GLY A 1 205 ? -56.619 -3.302 47.658 1.00 27.89 206 GLY L O 1
ATOM 1615 N N . LEU A 1 206 ? -55.329 -1.523 48.191 1.00 27.41 207 LEU L N 1
ATOM 1616 C CA . LEU A 1 206 ? -55.591 -1.552 49.636 1.00 29.30 207 LEU L CA 1
ATOM 1617 C C . LEU A 1 206 ? -56.780 -0.650 49.999 1.00 30.47 207 LEU L C 1
ATOM 1618 O O . LEU A 1 206 ? -56.868 0.477 49.508 1.00 29.45 207 LEU L O 1
ATOM 1623 N N . SER A 1 207 ? -57.675 -1.142 50.862 1.00 32.24 208 SER L N 1
ATOM 1624 C CA . SER A 1 207 ? -58.831 -0.354 51.332 1.00 34.47 208 SER L CA 1
ATOM 1625 C C . SER A 1 207 ? -58.449 0.700 52.378 1.00 35.60 208 SER L C 1
ATOM 1626 O O . SER A 1 207 ? -59.036 1.782 52.387 1.00 37.51 208 SER L O 1
ATOM 1629 N N . SER A 1 208 ? -57.510 0.356 53.269 1.00 35.97 209 SER L N 1
ATOM 1630 C CA . SER A 1 208 ? -56.930 1.272 54.275 1.00 36.87 209 SER L CA 1
ATOM 1631 C C . SER A 1 208 ? -55.392 1.330 54.149 1.00 35.76 209 SER L C 1
ATOM 1632 O O . SER A 1 208 ? -54.809 0.535 53.401 1.00 33.23 209 SER L O 1
ATOM 1635 N N . PRO A 1 209 ? -54.730 2.272 54.870 1.00 37.51 210 PRO L N 1
ATOM 1636 C CA . PRO A 1 209 ? -53.261 2.242 54.945 1.00 36.92 210 PRO L CA 1
ATOM 1637 C C . PRO A 1 209 ? -52.733 1.020 55.710 1.00 38.29 210 PRO L C 1
ATOM 1638 O O . PRO A 1 209 ? -53.185 0.761 56.828 1.00 41.47 210 PRO L O 1
ATOM 1642 N N . VAL A 1 210 ? -51.810 0.283 55.088 1.00 37.06 211 VAL L N 1
ATOM 1643 C CA . VAL A 1 210 ? -51.149 -0.880 55.692 1.00 37.31 211 VAL L CA 1
ATOM 1644 C C . VAL A 1 210 ? -49.822 -0.408 56.292 1.00 38.35 211 VAL L C 1
ATOM 1645 O O . VAL A 1 210 ? -48.986 0.157 55.576 1.00 37.22 211 VAL L O 1
ATOM 1649 N N . THR A 1 211 ? -49.642 -0.660 57.593 1.00 40.32 212 THR L N 1
ATOM 1650 C CA . THR A 1 211 ? -48.421 -0.334 58.331 1.00 39.71 212 THR L CA 1
ATOM 1651 C C . THR A 1 211 ? -47.650 -1.623 58.629 1.00 40.08 212 THR L C 1
ATOM 1652 O O . THR A 1 211 ? -48.183 -2.518 59.289 1.00 43.00 212 THR L O 1
ATOM 1656 N N . LYS A 1 212 ? -46.414 -1.704 58.126 1.00 38.46 213 LYS L N 1
ATOM 1657 C CA . LYS A 1 212 ? -45.434 -2.725 58.515 1.00 39.04 213 LYS L CA 1
ATOM 1658 C C . LYS A 1 212 ? -44.400 -2.054 59.436 1.00 38.92 213 LYS L C 1
ATOM 1659 O O . LYS A 1 212 ? -43.791 -1.053 59.040 1.00 37.77 213 LYS L O 1
ATOM 1665 N N . SER A 1 213 ? -44.212 -2.598 60.647 1.00 39.54 214 SER L N 1
ATOM 1666 C CA . SER A 1 213 ? -43.362 -1.970 61.683 1.00 39.40 214 SER L CA 1
ATOM 1667 C C . SER A 1 213 ? -42.585 -2.947 62.567 1.00 39.93 214 SER L C 1
ATOM 1668 O O . SER A 1 213 ? -42.859 -4.145 62.571 1.00 39.88 214 SER L O 1
ATOM 1671 N N . PHE A 1 214 ? -41.625 -2.400 63.319 1.00 40.51 215 PHE L N 1
ATOM 1672 C CA . PHE A 1 214 ? -40.823 -3.162 64.297 1.00 41.49 215 PHE L CA 1
ATOM 1673 C C . PHE A 1 214 ? -40.278 -2.305 65.453 1.00 42.31 215 PHE L C 1
ATOM 1674 O O . PHE A 1 214 ? -40.147 -1.084 65.330 1.00 41.62 215 PHE L O 1
ATOM 1682 N N . ASN A 1 215 ? -39.935 -2.983 66.549 1.00 44.06 216 ASN L N 1
ATOM 1683 C CA . ASN A 1 215 ? -39.266 -2.386 67.710 1.00 45.36 216 ASN L CA 1
ATOM 1684 C C . ASN A 1 215 ? -37.755 -2.624 67.621 1.00 44.15 216 ASN L C 1
ATOM 1685 O O . ASN A 1 215 ? -37.315 -3.747 67.344 1.00 43.77 216 ASN L O 1
ATOM 1690 N N . ARG A 1 216 ? -36.976 -1.574 67.885 1.00 43.14 217 ARG L N 1
ATOM 1691 C CA . ARG A 1 216 ? -35.511 -1.650 67.923 1.00 42.56 217 ARG L CA 1
ATOM 1692 C C . ARG A 1 216 ? -35.050 -2.462 69.135 1.00 44.21 217 ARG L C 1
ATOM 1693 O O . ARG A 1 216 ? -34.809 -3.663 69.032 1.00 43.83 217 ARG L O 1
ATOM 1701 N N . GLN B 2 1 ? -23.338 -17.485 16.172 1.00 91.23 1 GLN H N 1
ATOM 1702 C CA . GLN B 2 1 ? -23.488 -16.500 17.300 1.00 85.49 1 GLN H CA 1
ATOM 1703 C C . GLN B 2 1 ? -23.033 -15.091 16.897 1.00 81.84 1 GLN H C 1
ATOM 1704 O O . GLN B 2 1 ? -21.895 -14.697 17.165 1.00 81.25 1 GLN H O 1
ATOM 1710 N N . VAL B 2 2 ? -23.929 -14.353 16.238 1.00 80.02 2 VAL H N 1
ATOM 1711 C CA . VAL B 2 2 ? -23.690 -12.945 15.877 1.00 78.84 2 VAL H CA 1
ATOM 1712 C C . VAL B 2 2 ? -23.669 -12.080 17.149 1.00 75.65 2 VAL H C 1
ATOM 1713 O O . VAL B 2 2 ? -24.722 -11.841 17.753 1.00 74.00 2 VAL H O 1
ATOM 1717 N N . GLN B 2 3 ? -22.468 -11.640 17.548 1.00 75.91 3 GLN H N 1
ATOM 1718 C CA . GLN B 2 3 ? -22.230 -10.987 18.851 1.00 74.21 3 GLN H CA 1
ATOM 1719 C C . GLN B 2 3 ? -21.236 -9.818 18.768 1.00 71.24 3 GLN H C 1
ATOM 1720 O O . GLN B 2 3 ? -20.066 -10.021 18.422 1.00 74.05 3 GLN H O 1
ATOM 1726 N N . LEU B 2 4 ? -21.725 -8.611 19.079 1.00 65.62 4 LEU H N 1
ATOM 1727 C CA . LEU B 2 4 ? -20.902 -7.425 19.328 1.00 61.66 4 LEU H CA 1
ATOM 1728 C C . LEU B 2 4 ? -20.807 -7.271 20.843 1.00 57.90 4 LEU H C 1
ATOM 1729 O O . LEU B 2 4 ? -21.827 -7.359 21.536 1.00 54.38 4 LEU H O 1
ATOM 1734 N N . VAL B 2 5 ? -19.587 -7.062 21.344 1.00 57.92 5 VAL H N 1
ATOM 1735 C CA . VAL B 2 5 ? -19.295 -6.982 22.787 1.00 56.27 5 VAL H CA 1
ATOM 1736 C C . VAL B 2 5 ? -18.435 -5.735 23.023 1.00 54.71 5 VAL H C 1
ATOM 1737 O O . VAL B 2 5 ? -17.289 -5.684 22.586 1.00 57.44 5 VAL H O 1
ATOM 1741 N N . GLU B 2 6 ? -18.998 -4.746 23.709 1.00 52.05 6 GLU H N 1
ATOM 1742 C CA . GLU B 2 6 ? -18.289 -3.506 24.053 1.00 51.94 6 GLU H CA 1
ATOM 1743 C C . GLU B 2 6 ? -17.526 -3.629 25.364 1.00 52.21 6 GLU H C 1
ATOM 1744 O O . GLU B 2 6 ? -17.734 -4.582 26.128 1.00 53.34 6 GLU H O 1
ATOM 1750 N N . SER B 2 7 ? -16.651 -2.653 25.621 1.00 51.28 7 SER H N 1
ATOM 1751 C CA . SER B 2 7 ? -15.910 -2.572 26.893 1.00 51.31 7 SER H CA 1
ATOM 1752 C C . SER B 2 7 ? -16.845 -2.202 28.053 1.00 47.84 7 SER H C 1
ATOM 1753 O O . SER B 2 7 ? -17.935 -1.671 27.835 1.00 46.13 7 SER H O 1
ATOM 1756 N N . GLY B 2 8 ? -16.410 -2.486 29.281 1.00 47.14 8 GLY H N 1
ATOM 1757 C CA . GLY B 2 8 ? -17.189 -2.174 30.487 1.00 44.58 8 GLY H CA 1
ATOM 1758 C C . GLY B 2 8 ? -17.316 -0.679 30.766 1.00 42.55 8 GLY H C 1
ATOM 1759 O O . GLY B 2 8 ? -16.793 0.137 29.996 1.00 41.99 8 GLY H O 1
ATOM 1760 N N . PRO B 2 9 ? -18.017 -0.304 31.864 1.00 41.49 9 PRO H N 1
ATOM 1761 C CA . PRO B 2 9 ? -18.222 1.124 32.177 1.00 40.14 9 PRO H CA 1
ATOM 1762 C C . PRO B 2 9 ? -16.919 1.873 32.521 1.00 41.48 9 PRO H C 1
ATOM 1763 O O . PRO B 2 9 ? -16.067 1.333 33.237 1.00 43.21 9 PRO H O 1
ATOM 1767 N N . GLU B 2 10 ? -16.791 3.091 31.986 1.00 41.36 10 GLU H N 1
ATOM 1768 C CA . GLU B 2 10 ? -15.582 3.917 32.086 1.00 42.20 10 GLU H CA 1
ATOM 1769 C C . GLU B 2 10 ? -15.901 5.220 32.819 1.00 40.75 10 GLU H C 1
ATOM 1770 O O . GLU B 2 10 ? -16.967 5.811 32.612 1.00 38.40 10 GLU H O 1
ATOM 1776 N N . MET B 2 11 ? -14.956 5.655 33.655 1.00 42.67 11 MET H N 1
ATOM 1777 C CA . MET B 2 11 ? -15.043 6.882 34.452 1.00 42.80 11 MET H CA 1
ATOM 1778 C C . MET B 2 11 ? -13.862 7.777 34.084 1.00 43.82 11 MET H C 1
ATOM 1779 O O . MET B 2 11 ? -12.725 7.301 34.033 1.00 45.26 11 MET H O 1
ATOM 1784 N N . ARG B 2 12 ? -14.138 9.059 33.831 1.00 43.92 12 ARG H N 1
ATOM 1785 C CA . ARG B 2 12 ? -13.107 10.064 33.501 1.00 45.93 12 ARG H CA 1
ATOM 1786 C C . ARG B 2 12 ? -13.398 11.425 34.135 1.00 46.33 12 ARG H C 1
ATOM 1787 O O . ARG B 2 12 ? -14.475 11.646 34.697 1.00 46.17 12 ARG H O 1
ATOM 1795 N N . LYS B 2 13 ? -12.397 12.307 34.058 1.00 47.65 13 LYS H N 1
ATOM 1796 C CA . LYS B 2 13 ? -12.511 13.725 34.427 1.00 47.40 13 LYS H CA 1
ATOM 1797 C C . LYS B 2 13 ? -12.672 14.577 33.159 1.00 47.70 13 LYS H C 1
ATOM 1798 O O . LYS B 2 13 ? -12.283 14.123 32.072 1.00 47.74 13 LYS H O 1
ATOM 1804 N N . PRO B 2 14 ? -13.245 15.807 33.280 1.00 48.32 14 PRO H N 1
ATOM 1805 C CA . PRO B 2 14 ? -13.362 16.674 32.099 1.00 49.30 14 PRO H CA 1
ATOM 1806 C C . PRO B 2 14 ? -11.993 17.110 31.592 1.00 51.52 14 PRO H C 1
ATOM 1807 O O . PRO B 2 14 ? -11.142 17.507 32.398 1.00 53.58 14 PRO H O 1
ATOM 1811 N N . GLY B 2 15 ? -11.797 17.009 30.278 1.00 52.08 15 GLY H N 1
ATOM 1812 C CA . GLY B 2 15 ? -10.507 17.244 29.627 1.00 54.75 15 GLY H CA 1
ATOM 1813 C C . GLY B 2 15 ? -9.785 15.983 29.180 1.00 54.14 15 GLY H C 1
ATOM 1814 O O . GLY B 2 15 ? -9.036 16.035 28.201 1.00 56.50 15 GLY H O 1
ATOM 1815 N N . GLU B 2 16 ? -10.001 14.862 29.879 1.00 51.28 16 GLU H N 1
ATOM 1816 C CA . GLU B 2 16 ? -9.225 13.634 29.650 1.00 51.31 16 GLU H CA 1
ATOM 1817 C C . GLU B 2 16 ? -9.618 12.921 28.362 1.00 50.93 16 GLU H C 1
ATOM 1818 O O . GLU B 2 16 ? -10.714 13.128 27.830 1.00 48.63 16 GLU H O 1
ATOM 1824 N N . SER B 2 17 ? -8.691 12.089 27.883 1.00 53.03 17 SER H N 1
ATOM 1825 C CA . SER B 2 17 ? -8.876 11.269 26.684 1.00 53.48 17 SER H CA 1
ATOM 1826 C C . S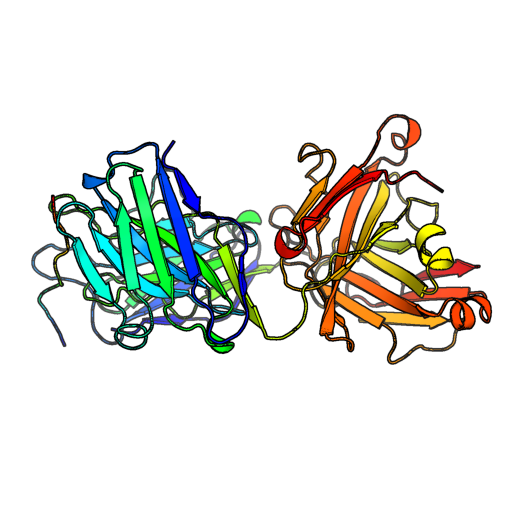ER B 2 17 ? -9.600 9.969 27.031 1.00 50.98 17 SER H C 1
ATOM 1827 O O . SER B 2 17 ? -9.480 9.466 28.156 1.00 50.30 17 SER H O 1
ATOM 1830 N N . LEU B 2 18 ? -10.344 9.435 26.063 1.00 49.64 18 LEU H N 1
ATOM 183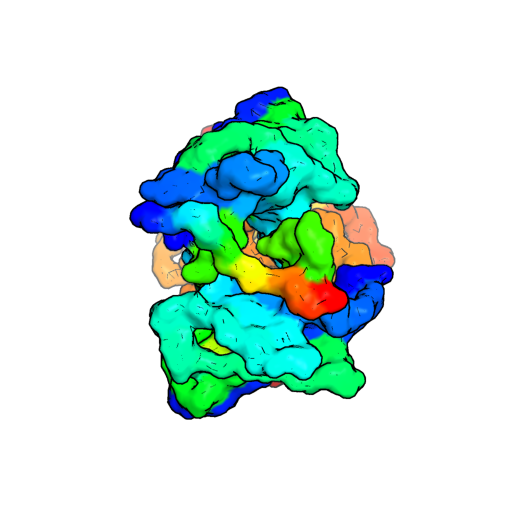1 C CA . LEU B 2 18 ? -10.969 8.112 26.192 1.00 47.82 18 LEU H CA 1
ATOM 1832 C C . LEU B 2 18 ? -11.272 7.504 24.827 1.00 48.44 18 LEU H C 1
ATOM 1833 O O . LEU B 2 18 ? -11.708 8.213 23.921 1.00 49.13 18 LEU H O 1
ATOM 1838 N N . LYS B 2 19 ? -11.021 6.198 24.704 1.00 48.69 19 LYS H N 1
ATOM 1839 C CA . LYS B 2 19 ? -11.471 5.375 23.582 1.00 49.14 19 LYS H CA 1
ATOM 1840 C C . LYS B 2 19 ? -12.158 4.135 24.152 1.00 47.24 19 LYS H C 1
ATOM 1841 O O . LYS B 2 19 ? -11.561 3.418 24.958 1.00 46.47 19 LYS H O 1
ATOM 1847 N N . ILE B 2 20 ? -13.415 3.918 23.754 1.00 46.41 20 ILE H N 1
ATOM 1848 C CA . ILE B 2 20 ? -14.165 2.669 24.046 1.00 45.90 20 ILE H CA 1
ATOM 1849 C C . ILE B 2 20 ? -14.109 1.742 22.830 1.00 48.15 20 ILE H C 1
ATOM 1850 O O . ILE B 2 20 ? -13.985 2.219 21.701 1.00 49.44 20 ILE H O 1
ATOM 1855 N N . SER B 2 21 ? -14.195 0.432 23.075 1.00 49.07 21 SER H N 1
ATOM 1856 C CA . SER B 2 21 ? -14.112 -0.595 22.026 1.00 52.39 21 SER H CA 1
ATOM 1857 C C . SER B 2 21 ? -15.459 -1.264 21.781 1.00 51.38 21 SER H C 1
ATOM 1858 O O . SER B 2 21 ? -16.375 -1.152 22.598 1.00 48.51 21 SER H O 1
ATOM 1861 N N . CYS B 2 22 ? -15.550 -1.950 20.640 1.00 54.42 22 CYS H N 1
ATOM 1862 C CA . CYS B 2 22 ? -16.722 -2.741 20.239 1.00 54.52 22 CYS H CA 1
ATOM 1863 C C . CYS B 2 22 ? -16.208 -3.986 19.496 1.00 59.04 22 CYS H C 1
ATOM 1864 O O . CYS B 2 22 ? -15.984 -3.944 18.287 1.00 61.80 22 CYS H O 1
ATOM 1867 N N . LYS B 2 23 ? -15.985 -5.067 20.250 1.00 61.02 23 LYS H N 1
ATOM 1868 C CA . LYS B 2 23 ? -15.429 -6.333 19.728 1.00 65.41 23 LYS H CA 1
ATOM 1869 C C . LYS B 2 23 ? -16.487 -7.136 18.948 1.00 66.22 23 LYS H C 1
ATOM 1870 O O . LYS B 2 23 ? -17.411 -7.694 19.551 1.00 63.60 23 LYS H O 1
ATOM 1876 N N . THR B 2 24 ? -16.327 -7.202 17.622 1.00 69.89 24 THR H N 1
ATOM 1877 C CA . THR B 2 24 ? -17.250 -7.908 16.720 1.00 72.39 24 THR H CA 1
ATOM 1878 C C . THR B 2 24 ? -16.725 -9.311 16.402 1.00 76.72 24 THR H C 1
ATOM 1879 O O . THR B 2 24 ? -15.633 -9.443 15.834 1.00 81.15 24 THR H O 1
ATOM 1883 N N . SER B 2 25 ? -17.498 -10.341 16.767 1.00 76.11 25 SER H N 1
ATOM 1884 C CA . SER B 2 25 ? -17.162 -11.748 16.484 1.00 80.37 25 SER H CA 1
ATOM 1885 C C . SER B 2 25 ? -18.372 -12.545 15.991 1.00 81.17 25 SER H C 1
ATOM 1886 O O . SER B 2 25 ? -19.516 -12.096 16.101 1.00 78.10 25 SER H O 1
ATOM 1889 N N . GLY B 2 26 ? -18.086 -13.729 15.447 1.00 85.95 26 GLY H N 1
ATOM 1890 C CA . GLY B 2 26 ? -19.101 -14.643 14.909 1.00 87.50 26 GLY H CA 1
ATOM 1891 C C . GLY B 2 26 ? -19.661 -14.349 13.522 1.00 88.72 26 GLY H C 1
ATOM 1892 O O . GLY B 2 26 ? -20.643 -14.979 13.119 1.00 89.52 26 GLY H O 1
ATOM 1893 N N . TYR B 2 27 ? -19.057 -13.404 12.796 1.00 89.35 27 TYR H N 1
ATOM 1894 C CA . TYR B 2 27 ? -19.403 -13.126 11.393 1.00 92.02 27 TYR H CA 1
ATOM 1895 C C . TYR B 2 27 ? -18.248 -12.413 10.668 1.00 95.53 27 TYR H C 1
ATOM 1896 O O . TYR B 2 27 ? -17.286 -11.975 11.311 1.00 96.49 27 TYR H O 1
ATOM 1905 N N . ILE B 2 28 ? -18.354 -12.302 9.342 1.00 98.69 28 ILE H N 1
ATOM 1906 C CA . ILE B 2 28 ? -17.308 -11.683 8.506 1.00 101.75 28 ILE H CA 1
ATOM 1907 C C . ILE B 2 28 ? -17.388 -10.161 8.697 1.00 98.19 28 ILE H C 1
ATOM 1908 O O . ILE B 2 28 ? -18.420 -9.556 8.410 1.00 96.45 28 ILE H O 1
ATOM 1913 N N . PHE B 2 29 ? -16.296 -9.563 9.176 1.00 98.02 29 PHE H N 1
ATOM 1914 C CA . PHE B 2 29 ? -16.248 -8.133 9.536 1.00 94.36 29 PHE H CA 1
ATOM 1915 C C . PHE B 2 29 ? -16.330 -7.204 8.314 1.00 95.84 29 PHE H C 1
ATOM 1916 O O . PHE B 2 29 ? -16.944 -6.134 8.395 1.00 92.56 29 PHE H O 1
ATOM 1924 N N . SER B 2 30 ? -15.724 -7.624 7.198 1.00 100.21 30 SER H N 1
ATOM 1925 C CA . SER B 2 30 ? -15.820 -6.908 5.915 1.00 102.53 30 SER H CA 1
ATOM 1926 C C . SER B 2 30 ? -17.230 -6.842 5.292 1.00 101.96 30 SER H C 1
ATOM 1927 O O . SER B 2 30 ? -17.484 -5.942 4.490 1.00 103.04 30 SER H O 1
ATOM 1930 N N . ASP B 2 31 ? -18.122 -7.780 5.643 1.00 100.86 31 ASP H N 1
ATOM 1931 C CA . ASP B 2 31 ? -19.527 -7.768 5.164 1.00 100.17 31 ASP H CA 1
ATOM 1932 C C . ASP B 2 31 ? -20.408 -6.620 5.702 1.00 95.17 31 ASP H C 1
ATOM 1933 O O . ASP B 2 31 ? -21.447 -6.331 5.094 1.00 95.91 31 ASP H O 1
ATOM 1938 N N . TYR B 2 32 ? -20.020 -5.999 6.826 1.00 90.05 32 TYR H N 1
ATOM 1939 C CA . TYR B 2 32 ? -20.832 -4.981 7.511 1.00 84.22 32 TYR H CA 1
ATOM 1940 C C . TYR B 2 32 ? -20.044 -3.713 7.831 1.00 82.16 32 TYR H C 1
ATOM 1941 O O . TYR B 2 32 ? -18.809 -3.702 7.786 1.00 83.73 32 TYR H O 1
ATOM 1950 N N . TRP B 2 33 ? -20.792 -2.655 8.158 1.00 78.45 33 TRP H N 1
ATOM 1951 C CA . TRP B 2 33 ? -20.272 -1.470 8.855 1.00 75.92 33 TRP H CA 1
ATOM 1952 C C . TRP B 2 33 ? -20.397 -1.743 10.362 1.00 71.52 33 TRP H C 1
ATOM 1953 O O . TRP B 2 33 ? -20.892 -2.801 10.781 1.00 70.14 33 TRP H O 1
ATOM 1964 N N . THR B 2 34 ? -19.938 -0.783 11.166 1.00 68.99 34 THR H N 1
ATOM 1965 C CA . THR B 2 34 ? -20.199 -0.750 12.606 1.00 64.96 34 THR H CA 1
ATOM 1966 C C . THR B 2 34 ? -20.630 0.674 12.985 1.00 63.27 34 THR H C 1
ATOM 1967 O O . THR B 2 34 ? -19.826 1.612 12.907 1.00 64.34 34 THR H O 1
ATOM 1971 N N . ALA B 2 35 ? -21.905 0.813 13.365 1.00 60.89 35 ALA H N 1
ATOM 1972 C CA . ALA B 2 35 ? -22.505 2.087 13.784 1.00 58.84 35 ALA H CA 1
ATOM 1973 C C . ALA B 2 35 ? -22.284 2.344 15.266 1.00 55.07 35 ALA H C 1
ATOM 1974 O O . ALA B 2 35 ? -21.944 1.427 16.011 1.00 53.72 35 ALA H O 1
ATOM 1976 N N . TRP B 2 36 ? -22.490 3.602 15.665 1.00 53.84 36 TRP H N 1
ATOM 1977 C CA . TRP B 2 36 ? -22.466 4.039 17.068 1.00 51.63 36 TRP H CA 1
ATOM 1978 C C . TRP B 2 36 ? -23.742 4.824 17.373 1.00 51.09 36 TRP H C 1
ATOM 1979 O O . TRP B 2 36 ? -24.143 5.682 16.581 1.00 54.40 36 TRP H O 1
ATOM 1990 N N . VAL B 2 37 ? -24.373 4.514 18.512 1.00 48.21 37 VAL H N 1
ATOM 1991 C CA . VAL B 2 37 ? -25.701 5.035 18.886 1.00 46.55 37 VAL H CA 1
ATOM 1992 C C . VAL B 2 37 ? -25.670 5.454 20.358 1.00 43.46 37 VAL H C 1
ATOM 1993 O O . VAL B 2 37 ? -25.491 4.607 21.237 1.00 41.45 37 VAL H O 1
ATOM 1997 N N . ARG B 2 38 ? -25.849 6.752 20.612 1.00 43.20 38 ARG H N 1
ATOM 1998 C CA . ARG B 2 38 ? -25.941 7.289 21.973 1.00 41.46 38 ARG H CA 1
ATOM 1999 C C . ARG B 2 38 ? -27.364 7.093 22.490 1.00 41.42 38 ARG H C 1
ATOM 2000 O O . ARG B 2 38 ? -28.325 7.441 21.794 1.00 43.55 38 ARG H O 1
ATOM 2008 N N . GLN B 2 39 ? -27.487 6.538 23.698 1.00 39.96 39 GLN H N 1
ATOM 2009 C CA . GLN B 2 39 ? -28.775 6.416 24.382 1.00 39.53 39 GLN H CA 1
ATOM 2010 C C . GLN B 2 39 ? -29.020 7.705 25.165 1.00 39.33 39 GLN H C 1
ATOM 2011 O O . GLN B 2 39 ? -28.261 8.030 26.088 1.00 38.65 39 GLN H O 1
ATOM 2017 N N . LEU B 2 40 ? -30.063 8.440 24.779 1.00 40.34 40 LEU H N 1
ATOM 2018 C CA . LEU B 2 40 ? -30.451 9.683 25.464 1.00 41.35 40 LEU H CA 1
ATOM 2019 C C . LEU B 2 40 ? -31.127 9.358 26.808 1.00 42.05 40 LEU H C 1
ATOM 2020 O O . LEU B 2 40 ? -31.861 8.357 26.886 1.00 42.22 40 LEU H O 1
ATOM 2025 N N . PRO B 2 41 ? -30.893 10.195 27.860 1.00 42.51 41 PRO H N 1
ATOM 2026 C CA . PRO B 2 41 ? -31.546 9.948 29.159 1.00 40.38 41 PRO H CA 1
ATOM 2027 C C . PRO B 2 41 ? -33.071 10.094 29.096 1.00 39.69 41 PRO H C 1
ATOM 2028 O O . PRO B 2 41 ? -33.582 10.970 28.387 1.00 38.82 41 PRO H O 1
ATOM 2032 N N . GLY B 2 42 ? -33.769 9.211 29.810 1.00 39.52 42 GLY H N 1
ATOM 2033 C CA . GLY B 2 42 ? -35.231 9.125 29.780 1.00 40.59 42 GLY H CA 1
ATOM 2034 C C . GLY B 2 42 ? -35.745 8.358 28.575 1.00 40.01 42 GLY H C 1
ATOM 2035 O O . GLY B 2 42 ? -36.256 7.237 28.706 1.00 39.34 42 GLY H O 1
ATOM 2036 N N . LYS B 2 43 ? -35.626 8.987 27.408 1.00 39.79 43 LYS H N 1
ATOM 2037 C CA . LYS B 2 43 ? -36.089 8.432 26.138 1.00 39.35 43 LYS H CA 1
ATOM 2038 C C . LYS B 2 43 ? -35.341 9.102 24.976 1.00 40.29 43 LYS H C 1
ATOM 2039 O O . LYS B 2 43 ? -35.047 10.302 25.040 1.00 41.39 43 LYS H O 1
ATOM 2045 N N . GLY B 2 44 ? -35.031 8.318 23.939 1.00 40.09 44 GLY H N 1
ATOM 2046 C CA . GLY B 2 44 ? -34.353 8.797 22.721 1.00 40.83 44 GLY H CA 1
ATOM 2047 C C . GLY B 2 44 ? -33.185 7.927 22.279 1.00 39.63 44 GLY H C 1
ATOM 2048 O O . GLY B 2 44 ? -32.638 7.149 23.068 1.00 37.32 44 GLY H O 1
ATOM 2049 N N . LEU B 2 45 ? -32.828 8.062 20.999 1.00 41.35 45 LEU H N 1
ATOM 2050 C CA . LEU B 2 45 ? -31.618 7.464 20.415 1.00 41.73 45 LEU H CA 1
ATOM 2051 C C . LEU B 2 45 ? -31.053 8.406 19.342 1.00 44.43 45 LEU H C 1
ATOM 2052 O O . LEU B 2 45 ? -31.737 8.685 18.355 1.00 46.88 45 LEU H O 1
ATOM 2057 N N . GLN B 2 46 ? -29.832 8.908 19.559 1.00 44.03 46 GLN H N 1
ATOM 2058 C CA . GLN B 2 46 ? -29.103 9.721 18.579 1.00 46.02 46 GLN H CA 1
ATOM 2059 C C . GLN B 2 46 ? -28.177 8.782 17.811 1.00 46.63 46 GLN H C 1
ATOM 2060 O O . GLN B 2 46 ? -27.284 8.164 18.402 1.00 45.47 46 GLN H O 1
ATOM 2066 N N . TRP B 2 47 ? -28.401 8.677 16.503 1.00 48.65 47 TRP H N 1
ATOM 2067 C CA . TRP B 2 47 ? -27.490 7.976 15.598 1.00 50.37 47 TRP H CA 1
ATOM 2068 C C . TRP B 2 47 ? -26.256 8.866 15.392 1.00 52.29 47 TRP H C 1
ATOM 2069 O O . TRP B 2 47 ? -26.353 9.919 14.758 1.00 54.58 47 TRP H O 1
ATOM 2080 N N . MET B 2 48 ? -25.116 8.457 15.958 1.00 51.79 48 MET H N 1
ATOM 2081 C CA . MET B 2 48 ? -23.877 9.260 15.924 1.00 53.57 48 MET H CA 1
ATOM 2082 C C . MET B 2 48 ? -23.205 9.184 14.562 1.00 57.38 48 MET H C 1
ATOM 2083 O O . MET B 2 48 ? -22.895 10.213 13.960 1.00 60.48 48 MET H O 1
ATOM 2088 N N . GLY B 2 49 ? -22.972 7.961 14.093 1.00 58.38 49 GLY H N 1
ATOM 2089 C CA . GLY B 2 49 ? -22.409 7.733 12.758 1.00 62.67 49 GLY H CA 1
ATOM 2090 C C . GLY B 2 49 ? -22.136 6.277 12.429 1.00 63.42 49 GLY H C 1
ATOM 2091 O O . GLY B 2 49 ? -22.656 5.379 13.094 1.00 60.79 49 GLY H O 1
ATOM 2092 N N . ILE B 2 50 ? -21.295 6.071 11.412 1.00 68.17 50 ILE H N 1
ATOM 2093 C CA . ILE B 2 50 ? -20.866 4.738 10.938 1.00 70.42 50 ILE H CA 1
ATOM 2094 C C . ILE B 2 50 ? -19.426 4.759 10.414 1.00 74.11 50 ILE H C 1
ATOM 2095 O O . ILE B 2 50 ? -18.908 5.818 10.041 1.00 75.89 50 ILE H O 1
ATOM 2100 N N . ILE B 2 51 ? -18.807 3.575 10.383 1.00 75.82 51 ILE H N 1
ATOM 2101 C CA . ILE B 2 51 ? -17.430 3.391 9.885 1.00 80.74 51 ILE H CA 1
ATOM 2102 C C . ILE B 2 51 ? -17.241 1.983 9.277 1.00 83.57 51 ILE H C 1
ATOM 2103 O O . ILE B 2 51 ? -17.711 0.993 9.851 1.00 81.39 51 ILE H O 1
ATOM 2108 N N . TYR B 2 52 ? -16.577 1.924 8.113 1.00 88.64 52 TYR H N 1
ATOM 2109 C CA . TYR B 2 52 ? -16.297 0.678 7.371 1.00 92.37 52 TYR H CA 1
ATOM 2110 C C . TYR B 2 52 ? -14.794 0.378 7.399 1.00 95.62 52 TYR H C 1
ATOM 2111 O O . TYR B 2 52 ? -13.976 1.281 7.198 1.00 97.73 52 TYR H O 1
ATOM 2120 N N . SER B 2 53 ? -14.444 -0.892 7.610 1.00 95.85 53 SER H N 1
ATOM 2121 C CA . SER B 2 53 ? -13.069 -1.295 7.954 1.00 97.81 53 SER H CA 1
ATOM 2122 C C . SER B 2 53 ? -12.081 -1.267 6.786 1.00 104.68 53 SER H C 1
ATOM 2123 O O . SER B 2 53 ? -10.976 -0.726 6.921 1.00 106.66 53 SER H O 1
ATOM 2126 N N . GLY B 2 54 ? -12.481 -1.861 5.662 1.00 107.99 54 GLY H N 1
ATOM 2127 C CA . GLY B 2 54 ? -11.643 -1.946 4.459 1.00 114.17 54 GLY H CA 1
ATOM 2128 C C . GLY B 2 54 ? -11.352 -0.619 3.777 1.00 116.02 54 GLY H C 1
ATOM 2129 O O . GLY B 2 54 ? -10.231 -0.399 3.315 1.00 121.17 54 GLY H O 1
ATOM 2130 N N . ASP B 2 55 ? -12.362 0.255 3.729 1.00 112.53 55 ASP H N 1
ATOM 2131 C CA . ASP B 2 55 ? -12.295 1.563 3.058 1.00 114.76 55 ASP H CA 1
ATOM 2132 C C . ASP B 2 55 ? -11.913 2.741 3.981 1.00 111.46 55 ASP H C 1
ATOM 2133 O O . ASP B 2 55 ? -11.352 3.725 3.494 1.00 114.49 55 ASP H O 1
ATOM 2138 N N . SER B 2 56 ? -12.214 2.636 5.285 1.00 105.77 56 SER H N 1
ATOM 2139 C CA . SER B 2 56 ? -12.055 3.729 6.279 1.00 101.90 56 SER H CA 1
ATOM 2140 C C . SER B 2 56 ? -12.911 4.968 5.938 1.00 101.46 56 SER H C 1
ATOM 2141 O O . SER B 2 56 ? -12.444 6.112 6.017 1.00 102.34 56 SER H O 1
ATOM 2144 N N . ASP B 2 57 ? -14.173 4.705 5.582 1.00 100.29 57 ASP H N 1
ATOM 2145 C CA . ASP B 2 57 ? -15.143 5.722 5.149 1.00 100.03 57 ASP H CA 1
ATOM 2146 C C . ASP B 2 57 ? -16.009 6.103 6.355 1.00 93.58 57 ASP H C 1
ATOM 2147 O O . ASP B 2 57 ? -16.762 5.266 6.852 1.00 89.74 57 ASP H O 1
ATOM 2152 N N . THR B 2 58 ? -15.875 7.348 6.827 1.00 92.17 58 THR H N 1
ATOM 2153 C CA . THR B 2 58 ? -16.610 7.864 7.993 1.00 86.51 58 THR H CA 1
ATOM 2154 C C . THR B 2 58 ? -17.750 8.786 7.556 1.00 86.57 58 THR H C 1
ATOM 2155 O O . THR B 2 58 ? -17.557 9.645 6.693 1.00 89.75 58 THR H O 1
ATOM 2159 N N . ARG B 2 59 ? -18.929 8.576 8.147 1.00 83.59 59 ARG H N 1
ATOM 2160 C CA . ARG B 2 59 ? -20.105 9.440 7.976 1.00 83.85 59 ARG H CA 1
ATOM 2161 C C . ARG B 2 59 ? -20.680 9.711 9.369 1.00 78.48 59 ARG H C 1
ATOM 2162 O O . ARG B 2 59 ? -21.023 8.762 10.077 1.00 74.83 59 ARG H O 1
ATOM 2170 N N . TYR B 2 60 ? -20.776 10.990 9.747 1.00 78.71 60 TYR H N 1
ATOM 2171 C CA . TYR B 2 60 ? -21.182 11.420 11.096 1.00 74.84 60 TYR H CA 1
ATOM 2172 C C . TYR B 2 60 ? -22.492 12.217 11.097 1.00 74.50 60 TYR H C 1
ATOM 2173 O O . TYR B 2 60 ? -22.951 12.693 10.055 1.00 77.89 60 TYR H O 1
ATOM 2182 N N . HIS B 2 61 ? -23.069 12.356 12.292 1.00 71.00 61 HIS H N 1
ATOM 2183 C CA . HIS B 2 61 ? -24.173 13.292 12.568 1.00 71.66 61 HIS H CA 1
ATOM 2184 C C . HIS B 2 61 ? -23.532 14.696 12.627 1.00 74.23 61 HIS H C 1
ATOM 2185 O O . HIS B 2 61 ? -22.529 14.857 13.330 1.00 71.67 61 HIS H O 1
ATOM 2192 N N . PRO B 2 62 ? -24.086 15.704 11.899 1.00 79.23 62 PRO H N 1
ATOM 2193 C CA . PRO B 2 62 ? -23.423 17.028 11.774 1.00 83.31 62 PRO H CA 1
ATOM 2194 C C . PRO B 2 62 ? -23.155 17.782 13.096 1.00 82.11 62 PRO H C 1
ATOM 2195 O O . PRO B 2 62 ? -22.200 18.564 13.168 1.00 83.53 62 PRO H O 1
ATOM 2199 N N . SER B 2 63 ? -23.999 17.553 14.106 1.00 79.66 63 SER H N 1
ATOM 2200 C CA . SER B 2 63 ? -23.762 18.032 15.476 1.00 77.99 63 SER H CA 1
ATOM 2201 C C . SER B 2 63 ? -22.531 17.393 16.150 1.00 77.30 63 SER H C 1
ATOM 2202 O O . SER B 2 63 ? -21.665 18.127 16.638 1.00 81.16 63 SER H O 1
ATOM 2205 N N . VAL B 2 64 ? -22.447 16.055 16.162 1.00 74.93 64 VAL H N 1
ATOM 2206 C CA . VAL B 2 64 ? -21.304 15.332 16.797 1.00 73.90 64 VAL H CA 1
ATOM 2207 C C . VAL B 2 64 ? -20.004 15.254 15.961 1.00 77.75 64 VAL H C 1
ATOM 2208 O O . VAL B 2 64 ? -18.968 14.853 16.504 1.00 76.40 64 VAL H O 1
ATOM 2212 N N . GLN B 2 65 ? -20.058 15.615 14.670 1.00 82.50 65 GLN H N 1
ATOM 2213 C CA . GLN B 2 65 ? -18.888 15.571 13.763 1.00 84.55 65 GLN H CA 1
ATOM 2214 C C . GLN B 2 65 ? -17.836 16.600 14.166 1.00 84.96 65 GLN H C 1
ATOM 2215 O O . GLN B 2 65 ? -18.162 17.778 14.317 1.00 85.60 65 GLN H O 1
ATOM 2221 N N . GLY B 2 66 ? -16.593 16.142 14.347 1.00 85.18 66 GLY H N 1
ATOM 2222 C CA . GLY B 2 66 ? -15.487 16.973 14.842 1.00 87.06 66 GLY H CA 1
ATOM 2223 C C . GLY B 2 66 ? -15.228 16.796 16.329 1.00 83.41 66 GLY H C 1
ATOM 2224 O O . GLY B 2 66 ? -14.071 16.728 16.746 1.00 85.12 66 GLY H O 1
ATOM 2225 N N . HIS B 2 67 ? -16.300 16.747 17.124 1.00 81.15 67 HIS H N 1
ATOM 2226 C CA . HIS B 2 67 ? -16.229 16.485 18.572 1.00 78.30 67 HIS H CA 1
ATOM 2227 C C . HIS B 2 67 ? -15.754 15.061 18.934 1.00 72.89 67 HIS H C 1
ATOM 2228 O O . HIS B 2 67 ? -14.991 14.899 19.892 1.00 70.06 67 HIS H O 1
ATOM 2235 N N . VAL B 2 68 ? -16.220 14.057 18.183 1.00 70.64 68 VAL H N 1
ATOM 2236 C CA . VAL B 2 68 ? -15.804 12.641 18.347 1.00 67.71 68 VAL H CA 1
ATOM 2237 C C . VAL B 2 68 ? -15.145 12.098 17.074 1.00 69.58 68 VAL H C 1
ATOM 2238 O O . VAL B 2 68 ? -15.251 12.703 16.002 1.00 74.07 68 VAL H O 1
ATOM 2242 N N . THR B 2 69 ? -14.473 10.953 17.216 1.00 67.46 69 THR H N 1
ATOM 2243 C CA . THR B 2 69 ? -13.761 10.281 16.114 1.00 70.30 69 THR H CA 1
ATOM 2244 C C . THR B 2 69 ? -14.023 8.770 16.153 1.00 68.27 69 THR H C 1
ATOM 2245 O O . THR B 2 69 ? -14.083 8.185 17.236 1.00 64.90 69 THR H O 1
ATOM 2249 N N . MET B 2 70 ? -14.165 8.162 14.971 1.00 71.43 70 MET H N 1
ATOM 2250 C CA . MET B 2 70 ? -14.276 6.701 14.806 1.00 71.95 70 MET H CA 1
ATOM 2251 C C . MET B 2 70 ? -12.996 6.101 14.229 1.00 76.27 70 MET H C 1
ATOM 2252 O O . MET B 2 70 ? -12.242 6.771 13.512 1.00 80.75 70 MET H O 1
ATOM 2257 N N . SER B 2 71 ? -12.778 4.826 14.548 1.00 75.35 71 SER H N 1
ATOM 2258 C CA . SER B 2 71 ? -11.652 4.050 14.019 1.00 78.78 71 SER H CA 1
ATOM 2259 C C . SER B 2 71 ? -11.899 2.551 14.190 1.00 77.34 71 SER H C 1
ATOM 2260 O O . SER B 2 71 ? -12.662 2.139 15.067 1.00 73.56 71 SER H O 1
ATOM 2263 N N . THR B 2 72 ? -11.259 1.758 13.332 1.00 80.90 72 THR H N 1
ATOM 2264 C CA . THR B 2 72 ? -11.426 0.299 13.286 1.00 81.18 72 THR H CA 1
ATOM 2265 C C . THR B 2 72 ? -10.069 -0.383 13.095 1.00 85.67 72 THR H C 1
ATOM 2266 O O . THR B 2 72 ? -9.273 0.067 12.264 1.00 90.00 72 THR H O 1
ATOM 2270 N N . ASP B 2 73 ? -9.817 -1.449 13.863 1.00 85.02 73 ASP H N 1
ATOM 2271 C CA . ASP B 2 73 ? -8.634 -2.307 13.702 1.00 89.12 73 ASP H CA 1
ATOM 2272 C C . ASP B 2 73 ? -9.109 -3.661 13.156 1.00 90.73 73 ASP H C 1
ATOM 2273 O O . ASP B 2 73 ? -9.720 -4.453 13.884 1.00 88.30 73 ASP H O 1
ATOM 2278 N N . SER B 2 74 ? -8.838 -3.900 11.870 1.00 95.01 74 SER H N 1
ATOM 2279 C CA . SER B 2 74 ? -9.323 -5.092 11.156 1.00 97.45 74 SER H CA 1
ATOM 2280 C C . SER B 2 74 ? -8.762 -6.428 11.669 1.00 99.70 74 SER H C 1
ATOM 2281 O O . SER B 2 74 ? -9.445 -7.450 11.561 1.00 99.94 74 SER H O 1
ATOM 2284 N N . SER B 2 75 ? -7.546 -6.413 12.227 1.00 101.39 75 SER H N 1
ATOM 2285 C CA . SER B 2 75 ? -6.903 -7.621 12.781 1.00 103.97 75 SER H CA 1
ATOM 2286 C C . SER B 2 75 ? -7.629 -8.182 14.012 1.00 99.34 75 SER H C 1
ATOM 2287 O O . SER B 2 75 ? -7.869 -9.390 14.093 1.00 100.09 75 SER H O 1
ATOM 2290 N N . LEU B 2 76 ? -7.979 -7.299 14.947 1.00 94.88 76 LEU H N 1
ATOM 2291 C CA . LEU B 2 76 ? -8.754 -7.675 16.148 1.00 91.50 76 LEU H CA 1
ATOM 2292 C C . LEU B 2 76 ? -10.264 -7.900 15.902 1.00 88.33 76 LEU H C 1
ATOM 2293 O O . LEU B 2 76 ? -10.916 -8.541 16.735 1.00 85.45 76 LEU H O 1
ATOM 2298 N N . THR B 2 77 ? -10.800 -7.385 14.785 1.00 88.96 77 THR H N 1
ATOM 2299 C CA . THR B 2 77 ? -12.243 -7.392 14.466 1.00 86.39 77 THR H CA 1
ATOM 2300 C C . THR B 2 77 ? -12.992 -6.521 15.483 1.00 80.85 77 THR H C 1
ATOM 2301 O O . THR B 2 77 ? -13.905 -6.982 16.180 1.00 77.84 77 THR H O 1
ATOM 2305 N N . THR B 2 78 ? -12.559 -5.259 15.552 1.00 79.70 78 THR H N 1
ATOM 2306 C CA . THR B 2 78 ? -12.994 -4.292 16.571 1.00 75.05 78 THR H CA 1
ATOM 2307 C C . THR B 2 78 ? -13.220 -2.912 15.945 1.00 73.66 78 THR H C 1
ATOM 2308 O O . THR B 2 78 ? -12.481 -2.503 15.042 1.00 76.43 78 THR H O 1
ATOM 2312 N N . ALA B 2 79 ? -14.250 -2.220 16.439 1.00 69.76 79 ALA H N 1
ATOM 2313 C CA . ALA B 2 79 ? -14.522 -0.808 16.147 1.00 68.74 79 ALA H CA 1
ATOM 2314 C C . ALA B 2 79 ? -14.368 0.014 17.425 1.00 65.33 79 ALA H C 1
ATOM 2315 O O . ALA B 2 79 ? -14.537 -0.512 18.534 1.00 63.84 79 ALA H O 1
ATOM 2317 N N . TYR B 2 80 ? -14.062 1.303 17.254 1.00 64.46 80 TYR H N 1
ATOM 2318 C CA . TYR B 2 80 ? -13.764 2.224 18.362 1.00 61.61 80 TYR H CA 1
ATOM 2319 C C . TYR B 2 80 ? -14.521 3.547 18.249 1.00 59.71 80 TYR H C 1
ATOM 2320 O O . TYR B 2 80 ? -15.110 3.858 17.206 1.00 60.76 80 TYR H O 1
ATOM 2329 N N . LEU B 2 81 ? -14.493 4.306 19.348 1.00 57.08 81 LEU H N 1
ATOM 2330 C CA . LEU B 2 81 ? -15.076 5.652 19.436 1.00 55.26 81 LEU H CA 1
ATOM 2331 C C . LEU B 2 81 ? -14.236 6.513 20.392 1.00 54.58 81 LEU H C 1
ATOM 2332 O O . LEU B 2 81 ? -14.346 6.372 21.614 1.00 52.33 81 LEU H O 1
ATOM 2337 N N . GLN B 2 82 ? -13.398 7.387 19.825 1.00 56.78 82 GLN H N 1
ATOM 2338 C CA . GLN B 2 82 ? -12.436 8.200 20.591 1.00 56.72 82 GLN H CA 1
ATOM 2339 C C . GLN B 2 82 ? -13.024 9.544 21.043 1.00 54.94 82 GLN H C 1
ATOM 2340 O O . GLN B 2 82 ? -13.945 10.074 20.413 1.00 54.53 82 GLN H O 1
ATOM 2346 N N . TRP B 2 83 ? -12.484 10.065 22.147 1.00 54.07 83 TRP H N 1
ATOM 2347 C CA . TRP B 2 83 ? -12.717 11.437 22.614 1.00 54.31 83 TRP H CA 1
ATOM 2348 C C . TRP B 2 83 ? -11.362 12.083 22.903 1.00 56.29 83 TRP H C 1
ATOM 2349 O O . TRP B 2 83 ? -10.635 11.602 23.771 1.00 55.77 83 TRP H O 1
ATOM 2360 N N . SER B 2 84 ? -11.032 13.153 22.176 1.00 59.44 84 SER H N 1
ATOM 2361 C CA . SER B 2 84 ? -9.766 13.886 22.359 1.00 62.69 84 SER H CA 1
ATOM 2362 C C . SER B 2 84 ? -9.733 14.676 23.673 1.00 61.93 84 SER H C 1
ATOM 2363 O O . SER B 2 84 ? -8.714 14.666 24.373 1.00 62.44 84 SER H O 1
ATOM 2366 N N . SER B 2 85 ? -10.841 15.361 23.981 1.00 60.67 85 SER H N 1
ATOM 2367 C CA . SER B 2 85 ? -11.008 16.132 25.223 1.00 59.48 85 SER H CA 1
ATOM 2368 C C . SER B 2 85 ? -12.474 16.083 25.701 1.00 55.90 85 SER H C 1
ATOM 2369 O O . SER B 2 85 ? -13.341 16.751 25.128 1.00 55.02 85 SER H O 1
ATOM 2372 N N . LEU B 2 86 ? -12.731 15.280 26.741 1.00 54.17 86 LEU H N 1
ATOM 2373 C CA . LEU B 2 86 ? -14.100 14.998 27.228 1.00 51.59 86 LEU H CA 1
ATOM 2374 C C . LEU B 2 86 ? -14.717 16.193 27.961 1.00 52.42 86 LEU H C 1
ATOM 2375 O O . LEU B 2 86 ? -14.029 16.861 28.736 1.00 52.99 86 LEU H O 1
ATOM 2380 N N . LYS B 2 87 ? -16.003 16.445 27.701 1.00 53.22 87 LYS H N 1
ATOM 2381 C CA . LYS B 2 87 ? -16.827 17.383 28.479 1.00 53.53 87 LYS H CA 1
ATOM 2382 C C . LYS B 2 87 ? -17.649 16.589 29.492 1.00 52.76 87 LYS H C 1
ATOM 2383 O O . LYS B 2 87 ? -17.896 15.393 29.300 1.00 50.55 87 LYS H O 1
ATOM 2389 N N . ALA B 2 88 ? -18.085 17.265 30.557 1.00 55.15 88 ALA H N 1
ATOM 2390 C CA . ALA B 2 88 ? -19.063 16.703 31.517 1.00 53.42 88 ALA H CA 1
ATOM 2391 C C . ALA B 2 88 ? -20.375 16.258 30.843 1.00 50.96 88 ALA H C 1
ATOM 2392 O O . ALA B 2 88 ? -20.949 15.234 31.221 1.00 49.24 88 ALA H O 1
ATOM 2394 N N . SER B 2 89 ? -20.814 17.034 29.845 1.00 50.90 89 SER H N 1
ATOM 2395 C CA . SER B 2 89 ? -21.993 16.728 29.014 1.00 49.42 89 SER H CA 1
ATOM 2396 C C . SER B 2 89 ? -21.928 15.434 28.164 1.00 46.98 89 SER H C 1
ATOM 2397 O O . SER B 2 89 ? -22.981 14.914 27.783 1.00 47.17 89 SER H O 1
ATOM 2400 N N . ASP B 2 90 ? -20.726 14.922 27.873 1.00 44.62 90 ASP H N 1
ATOM 2401 C CA . ASP B 2 90 ? -20.554 13.622 27.167 1.00 42.71 90 ASP H CA 1
ATOM 2402 C C . ASP B 2 90 ? -21.092 12.364 27.882 1.00 39.79 90 ASP H C 1
ATOM 2403 O O . ASP B 2 90 ? -21.264 11.328 27.228 1.00 37.99 90 ASP H O 1
ATOM 2408 N N . THR B 2 91 ? -21.312 12.441 29.199 1.00 38.17 91 THR H N 1
ATOM 2409 C CA . THR B 2 91 ? -21.829 11.324 30.006 1.00 36.13 91 THR H CA 1
ATOM 2410 C C . THR B 2 91 ? -23.105 10.673 29.433 1.00 34.96 91 THR H C 1
ATOM 2411 O O . THR B 2 91 ? -24.086 11.367 29.153 1.00 34.99 91 THR H O 1
ATOM 2415 N N . GLY B 2 92 ? -23.063 9.348 29.262 1.00 33.94 92 GLY H N 1
ATOM 2416 C CA . GLY B 2 92 ? -24.212 8.571 28.777 1.00 33.30 92 GLY H CA 1
ATOM 2417 C C . GLY B 2 92 ? -23.881 7.141 28.392 1.00 32.95 92 GLY H C 1
ATOM 2418 O O . GLY B 2 92 ? -22.705 6.757 28.327 1.00 34.08 92 GLY H O 1
ATOM 2419 N N . ILE B 2 93 ? -24.934 6.358 28.150 1.00 32.11 93 ILE H N 1
ATOM 2420 C CA . ILE B 2 93 ? -24.819 5.002 27.586 1.00 31.88 93 ILE H CA 1
ATOM 2421 C C . ILE B 2 93 ? -24.572 5.153 26.078 1.00 32.84 93 ILE H C 1
ATOM 2422 O O . ILE B 2 93 ? -25.261 5.939 25.415 1.00 33.34 93 ILE H O 1
ATOM 2427 N N . TYR B 2 94 ? -23.598 4.392 25.565 1.00 33.38 94 TYR H N 1
ATOM 2428 C CA . TYR B 2 94 ? -23.184 4.401 24.151 1.00 34.28 94 TYR H CA 1
ATOM 2429 C C . TYR B 2 94 ? -23.222 2.977 23.589 1.00 35.47 94 TYR H C 1
ATOM 2430 O O . TYR B 2 94 ? -22.415 2.140 23.995 1.00 35.85 94 TYR H O 1
ATOM 2439 N N . TYR B 2 95 ? -24.155 2.715 22.667 1.00 36.36 95 TYR H N 1
ATOM 2440 C CA . TYR B 2 95 ? -24.263 1.421 21.964 1.00 37.46 95 TYR H CA 1
ATOM 2441 C C . TYR B 2 95 ? -23.460 1.390 20.663 1.00 40.24 95 TYR H C 1
ATOM 2442 O O . TYR B 2 95 ? -23.222 2.437 20.056 1.00 40.55 95 TYR H O 1
ATOM 2451 N N . CYS B 2 96 ? -23.069 0.179 20.247 1.00 43.11 96 CYS H N 1
ATOM 2452 C CA . CYS B 2 96 ? -22.591 -0.108 18.876 1.00 46.43 96 CYS H CA 1
ATOM 2453 C C . CYS B 2 96 ? -23.452 -1.195 18.235 1.00 47.87 96 CYS H C 1
ATOM 2454 O O . CYS B 2 96 ? -24.090 -1.978 18.944 1.00 46.88 96 CYS H O 1
ATOM 2457 N N . ALA B 2 97 ? -23.458 -1.237 16.901 1.00 50.88 97 ALA H N 1
ATOM 2458 C CA . ALA B 2 97 ? -24.283 -2.193 16.137 1.00 53.13 97 ALA H CA 1
ATOM 2459 C C . ALA B 2 97 ? -23.847 -2.294 14.676 1.00 57.97 97 ALA H C 1
ATOM 2460 O O . ALA B 2 97 ? -23.287 -1.337 14.138 1.00 59.72 97 ALA H O 1
ATOM 2462 N N . ARG B 2 98 ? -24.124 -3.444 14.046 1.00 61.03 98 ARG H N 1
ATOM 2463 C CA . ARG B 2 98 ? -23.718 -3.725 12.650 1.00 65.87 98 ARG H CA 1
ATOM 2464 C C . ARG B 2 98 ? -24.761 -3.241 11.622 1.00 67.64 98 ARG H C 1
ATOM 2465 O O . ARG B 2 98 ? -25.960 -3.347 11.871 1.00 65.27 98 ARG H O 1
ATOM 2473 N N . LEU B 2 99 ? -24.285 -2.740 10.475 1.00 71.39 99 LEU H N 1
ATOM 2474 C CA . LEU B 2 99 ? -25.122 -2.273 9.350 1.00 73.02 99 LEU H CA 1
ATOM 2475 C C . LEU B 2 99 ? -24.683 -3.035 8.090 1.00 77.46 99 LEU H C 1
ATOM 2476 O O . LEU B 2 99 ? -23.492 -3.051 7.771 1.00 80.19 99 LEU H O 1
ATOM 2481 N N . ASP B 2 100 ? -25.633 -3.648 7.376 1.00 78.81 100 ASP H N 1
ATOM 2482 C CA . ASP B 2 100 ? -25.323 -4.618 6.303 1.00 82.84 100 ASP H CA 1
ATOM 2483 C C . ASP B 2 100 ? -24.862 -3.948 4.995 1.00 86.92 100 ASP H C 1
ATOM 2484 O O . ASP B 2 100 ? -25.646 -3.247 4.361 1.00 87.92 100 ASP H O 1
ATOM 2489 N N . ALA B 2 101 ? -23.612 -4.210 4.589 1.00 89.58 101 ALA H N 1
ATOM 2490 C CA . ALA B 2 101 ? -22.964 -3.548 3.431 1.00 93.55 101 ALA H CA 1
ATOM 2491 C C . ALA B 2 101 ? -23.060 -4.271 2.067 1.00 98.91 101 ALA H C 1
ATOM 2492 O O . ALA B 2 101 ? -22.443 -3.813 1.094 1.00 103.36 101 ALA H O 1
ATOM 2494 N N . ARG B 2 102 ? -23.818 -5.370 1.979 1.00 98.38 102 ARG H N 1
ATOM 2495 C CA . ARG B 2 102 ? -23.979 -6.121 0.712 1.00 103.23 102 ARG H CA 1
ATOM 2496 C C . ARG B 2 102 ? -24.849 -5.371 -0.316 1.00 105.80 102 ARG H C 1
ATOM 2497 O O . ARG B 2 102 ? -25.518 -4.387 0.020 1.00 102.82 102 ARG H O 1
ATOM 2505 N N . VAL B 2 103 ? -24.819 -5.843 -1.564 1.00 112.02 103 VAL H N 1
ATOM 2506 C CA . VAL B 2 103 ? -25.505 -5.185 -2.689 1.00 115.58 103 VAL H CA 1
ATOM 2507 C C . VAL B 2 103 ? -27.029 -5.329 -2.605 1.00 113.80 103 VAL H C 1
ATOM 2508 O O . VAL B 2 103 ? -27.532 -6.448 -2.489 1.00 114.32 103 VAL H O 1
ATOM 2512 N N . ASP B 2 104 ? -27.738 -4.195 -2.662 1.00 112.68 104 ASP H N 1
ATOM 2513 C CA . ASP B 2 104 ? -29.215 -4.127 -2.626 1.00 111.56 104 ASP H CA 1
ATOM 2514 C C . ASP B 2 104 ? -29.860 -4.717 -1.346 1.00 106.25 104 ASP H C 1
ATOM 2515 O O . ASP B 2 104 ? -30.928 -5.338 -1.408 1.00 106.55 104 ASP H O 1
ATOM 2520 N N . ALA B 2 105 ? -29.209 -4.491 -0.201 1.00 102.36 105 ALA H N 1
ATOM 2521 C CA . ALA B 2 105 ? -29.654 -4.985 1.114 1.00 97.95 105 ALA H CA 1
ATOM 2522 C C . ALA B 2 105 ? -29.815 -3.821 2.094 1.00 93.27 105 ALA H C 1
ATOM 2523 O O . ALA B 2 105 ? -29.132 -2.798 1.979 1.00 93.37 105 ALA H O 1
ATOM 2525 N N . GLY B 2 106 ? -30.713 -3.997 3.062 1.00 89.53 106 GLY H N 1
ATOM 2526 C CA . GLY B 2 106 ? -31.136 -2.913 3.943 1.00 87.11 106 GLY H CA 1
ATOM 2527 C C . GLY B 2 106 ? -30.113 -2.550 5.004 1.00 85.00 106 GLY H C 1
ATOM 2528 O O . GLY B 2 106 ? -29.518 -3.433 5.629 1.00 85.67 106 GLY H O 1
ATOM 2529 N N . TRP B 2 107 ? -29.940 -1.245 5.215 1.00 83.39 107 TRP H N 1
ATOM 2530 C CA . TRP B 2 107 ? -28.939 -0.690 6.128 1.00 80.14 107 TRP H CA 1
ATOM 2531 C C . TRP B 2 107 ? -29.638 -0.446 7.480 1.00 74.94 107 TRP H C 1
ATOM 2532 O O . TRP B 2 107 ? -29.897 0.695 7.881 1.00 74.42 107 TRP H O 1
ATOM 2543 N N . GLN B 2 108 ? -29.958 -1.554 8.156 1.00 71.52 108 GLN H N 1
ATOM 2544 C CA . GLN B 2 108 ? -30.642 -1.557 9.461 1.00 66.12 108 GLN H CA 1
ATOM 2545 C C . GLN B 2 108 ? -29.804 -2.302 10.500 1.00 63.80 108 GLN H C 1
ATOM 2546 O O . GLN B 2 108 ? -29.038 -3.207 10.153 1.00 67.47 108 GLN H O 1
ATOM 2552 N N . LEU B 2 109 ? -30.002 -1.951 11.770 1.00 59.15 109 LEU H N 1
ATOM 2553 C CA . LEU B 2 109 ? -29.180 -2.453 12.873 1.00 56.48 109 LEU H CA 1
ATOM 2554 C C . LEU B 2 109 ? -29.792 -3.725 13.478 1.00 55.02 109 LEU H C 1
ATOM 2555 O O . LEU B 2 109 ? -30.580 -3.658 14.421 1.00 52.71 109 LEU H O 1
ATOM 2560 N N . ASP B 2 110 ? -29.421 -4.880 12.915 1.00 56.82 110 ASP H N 1
ATOM 2561 C CA . ASP B 2 110 ? -29.980 -6.189 13.325 1.00 56.83 110 ASP H CA 1
ATOM 2562 C C . ASP B 2 110 ? -29.371 -6.796 14.604 1.00 55.12 110 ASP H C 1
ATOM 2563 O O . ASP B 2 110 ? -30.063 -7.545 15.298 1.00 54.93 110 ASP H O 1
ATOM 2568 N N . SER B 2 111 ? -28.097 -6.493 14.888 1.00 54.59 111 SER H N 1
ATOM 2569 C CA . SER B 2 111 ? -27.381 -6.991 16.082 1.00 52.92 111 SER H CA 1
ATOM 2570 C C . SER B 2 111 ? -26.603 -5.851 16.767 1.00 49.91 111 SER H C 1
ATOM 2571 O O . SER B 2 111 ? -25.903 -5.087 16.093 1.00 49.70 111 SER H O 1
ATOM 2574 N N . TRP B 2 112 ? -26.733 -5.762 18.098 1.00 47.25 112 TRP H N 1
ATOM 2575 C CA . TRP B 2 112 ? -26.256 -4.628 18.912 1.00 44.69 112 TRP H CA 1
ATOM 2576 C C . TRP B 2 112 ? -25.335 -5.078 20.054 1.00 44.62 112 TRP H C 1
ATOM 2577 O O . TRP B 2 112 ? -25.414 -6.217 20.52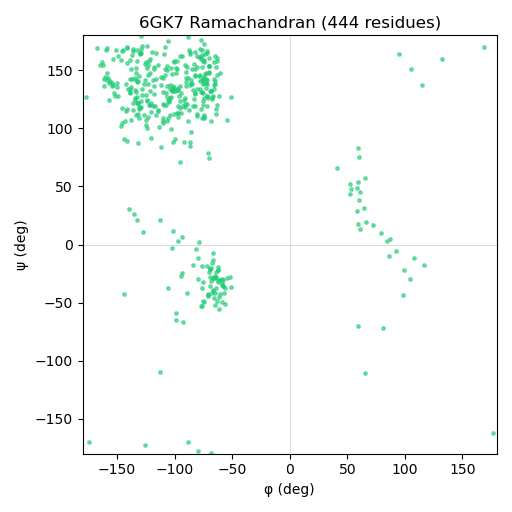7 1.00 45.07 112 TRP H O 1
ATOM 2588 N N . GLY B 2 113 ? -24.486 -4.153 20.502 1.00 44.51 113 GLY H N 1
ATOM 2589 C CA . GLY B 2 113 ? -23.655 -4.332 21.697 1.00 44.88 113 GLY H CA 1
ATOM 2590 C C . GLY B 2 113 ? -24.472 -4.165 22.966 1.00 43.19 113 GLY H C 1
ATOM 2591 O O . GLY B 2 113 ? -25.573 -3.619 22.918 1.00 42.21 113 GLY H O 1
ATOM 2592 N N . GLN B 2 114 ? -23.931 -4.636 24.093 1.00 43.15 114 GLN H N 1
ATOM 2593 C CA . GLN B 2 114 ? -24.609 -4.528 25.408 1.00 41.67 114 GLN H CA 1
ATOM 2594 C C . GLN B 2 114 ? -24.764 -3.083 25.930 1.00 39.72 114 GLN H C 1
ATOM 2595 O O . GLN B 2 114 ? -25.709 -2.796 26.673 1.00 38.62 114 GLN H O 1
ATOM 2601 N N . GLY B 2 115 ? -23.841 -2.200 25.538 1.00 39.86 115 GLY H N 1
ATOM 2602 C CA . GLY B 2 115 ? -23.822 -0.798 25.961 1.00 38.75 115 GLY H CA 1
ATOM 2603 C C . GLY B 2 115 ? -22.732 -0.551 26.987 1.00 39.48 115 GLY H C 1
ATOM 2604 O O . GLY B 2 115 ? -22.353 -1.459 27.740 1.00 41.26 115 GLY H O 1
ATOM 2605 N N . THR B 2 116 ? -22.229 0.684 27.001 1.00 38.86 116 THR H N 1
ATOM 2606 C CA . THR B 2 116 ? -21.167 1.120 27.920 1.00 38.64 116 THR H CA 1
ATOM 2607 C C . THR B 2 116 ? -21.524 2.504 28.474 1.00 36.42 116 THR H C 1
ATOM 2608 O O . THR B 2 116 ? -21.740 3.439 27.699 1.00 36.17 116 THR H O 1
ATOM 2612 N N . LEU B 2 117 ? -21.616 2.610 29.806 1.00 34.84 117 LEU H N 1
ATOM 2613 C CA . LEU B 2 117 ? -21.864 3.889 30.480 1.00 34.36 117 LEU H CA 1
ATOM 2614 C C . LEU B 2 117 ? -20.544 4.634 30.713 1.00 35.32 117 LEU H C 1
ATOM 2615 O O . LEU B 2 117 ? -19.814 4.362 31.681 1.00 35.44 117 LEU H O 1
ATOM 2620 N N . VAL B 2 118 ? -20.244 5.554 29.793 1.00 35.85 118 VAL H N 1
ATOM 2621 C CA . VAL B 2 118 ? -19.127 6.498 29.928 1.00 36.52 118 VAL H CA 1
ATOM 2622 C C . VAL B 2 118 ? -19.621 7.621 30.841 1.00 34.70 118 VAL H C 1
ATOM 2623 O O . VAL B 2 118 ? -20.731 8.118 30.643 1.00 33.67 118 VAL H O 1
ATOM 2627 N N . THR B 2 119 ? -18.793 8.004 31.819 1.00 33.84 119 THR H N 1
ATOM 2628 C CA . THR B 2 119 ? -19.131 9.034 32.811 1.00 33.29 119 THR H CA 1
ATOM 2629 C C . THR B 2 119 ? -17.963 10.008 32.977 1.00 34.28 119 THR H C 1
ATOM 2630 O O . THR B 2 119 ? -16.849 9.583 33.294 1.00 34.76 119 THR H O 1
ATOM 2634 N N . VAL B 2 120 ? -18.242 11.302 32.773 1.00 34.53 120 VAL H N 1
ATOM 2635 C CA . VAL B 2 120 ? -17.249 12.378 32.857 1.00 36.21 120 VAL H CA 1
ATOM 2636 C C . VAL B 2 120 ? -17.617 13.279 34.044 1.00 36.31 120 VAL H C 1
ATOM 2637 O O . VAL B 2 120 ? -18.664 13.936 34.016 1.00 35.34 120 VAL H O 1
ATOM 2641 N N . SER B 2 121 ? -16.754 13.302 35.067 1.00 36.86 121 SER H N 1
ATOM 2642 C CA . SER B 2 121 ? -16.976 14.092 36.286 1.00 37.56 121 SER H CA 1
ATOM 2643 C C . SER B 2 121 ? -15.675 14.363 37.037 1.00 39.25 121 SER H C 1
ATOM 2644 O O . SER B 2 121 ? -14.815 13.485 37.127 1.00 39.95 121 SER H O 1
ATOM 2647 N N . SER B 2 122 ? -15.552 15.572 37.585 1.00 41.31 122 SER H N 1
ATOM 2648 C CA . SER B 2 122 ? -14.443 15.918 38.495 1.00 43.68 122 SER H CA 1
ATOM 2649 C C . SER B 2 122 ? -14.560 15.259 39.888 1.00 43.50 122 SER H C 1
ATOM 2650 O O . SER B 2 122 ? -13.557 15.193 40.607 1.00 45.11 122 SER H O 1
ATOM 2653 N N . ALA B 2 123 ? -15.762 14.789 40.258 1.00 42.74 123 ALA H N 1
ATOM 2654 C CA . ALA B 2 123 ? -16.004 14.056 41.518 1.00 41.78 123 ALA H CA 1
ATOM 2655 C C . ALA B 2 123 ? -15.194 12.768 41.628 1.00 42.39 123 ALA H C 1
ATOM 2656 O O . ALA B 2 123 ? -14.919 12.109 40.621 1.00 41.69 123 ALA H O 1
ATOM 2658 N N . SER B 2 124 ? -14.823 12.428 42.861 1.00 44.01 124 SER H N 1
ATOM 2659 C CA . SER B 2 124 ? -13.995 11.254 43.141 1.00 45.24 124 SER H CA 1
ATOM 2660 C C . SER B 2 124 ? -14.825 9.982 43.032 1.00 42.95 124 SER H C 1
ATOM 2661 O O . SER B 2 124 ? -16.001 9.968 43.418 1.00 41.10 124 SER H O 1
ATOM 2664 N N . THR B 2 125 ? -14.208 8.930 42.490 1.00 43.63 125 THR H N 1
ATOM 2665 C CA . THR B 2 125 ? -14.770 7.576 42.531 1.00 42.91 125 THR H CA 1
ATOM 2666 C C . THR B 2 125 ? -14.830 7.115 43.993 1.00 42.93 125 THR H C 1
ATOM 2667 O O . THR B 2 125 ? -13.896 7.374 44.765 1.00 45.61 125 THR H O 1
ATOM 2671 N N . LYS B 2 126 ? -15.937 6.460 44.351 1.00 39.93 126 LYS H N 1
ATOM 2672 C CA . LYS B 2 126 ? -16.113 5.813 45.654 1.00 39.53 126 LYS H CA 1
ATOM 2673 C C . LYS B 2 126 ? -16.803 4.464 45.463 1.00 37.62 126 LYS H C 1
ATOM 2674 O O . LYS B 2 126 ? -17.825 4.382 44.776 1.00 35.68 126 LYS H O 1
ATOM 2680 N N . GLY B 2 127 ? -16.231 3.417 46.059 1.00 38.43 127 GLY H N 1
ATOM 2681 C CA . GLY B 2 127 ? -16.843 2.091 46.075 1.00 37.08 127 GLY H CA 1
ATOM 2682 C C . GLY B 2 127 ? -17.992 2.037 47.079 1.00 35.97 127 GLY H C 1
ATOM 2683 O O . GLY B 2 127 ? -17.981 2.787 48.068 1.00 36.67 127 GLY H O 1
ATOM 2684 N N . PRO B 2 128 ? -18.987 1.150 46.846 1.00 34.26 128 PRO H N 1
ATOM 2685 C CA . PRO B 2 128 ? -20.094 1.018 47.792 1.00 32.92 128 PRO H CA 1
ATOM 2686 C C . PRO B 2 128 ? -19.731 0.248 49.048 1.00 33.09 128 PRO H C 1
ATOM 2687 O O . PRO B 2 128 ? -18.685 -0.394 49.105 1.00 34.41 128 PRO H O 1
ATOM 2691 N N . SER B 2 129 ? -20.616 0.337 50.036 1.00 32.68 129 SER H N 1
ATOM 2692 C CA . SER B 2 129 ? -20.683 -0.601 51.151 1.00 33.39 129 SER H CA 1
ATOM 2693 C C . SER B 2 129 ? -21.932 -1.467 50.947 1.00 31.82 129 SER H C 1
ATOM 2694 O O . SER B 2 129 ? -23.018 -0.936 50.697 1.00 31.26 129 SER H O 1
ATOM 2697 N N . VAL B 2 130 ? -21.762 -2.788 51.052 1.00 31.75 130 VAL H N 1
ATOM 2698 C CA . VAL B 2 130 ? -22.808 -3.780 50.787 1.00 30.14 130 VAL H CA 1
ATOM 2699 C C . VAL B 2 130 ? -23.285 -4.320 52.137 1.00 31.10 130 VAL H C 1
ATOM 2700 O O . VAL B 2 130 ? -22.551 -5.063 52.798 1.00 33.33 130 VAL H O 1
ATOM 2704 N N . PHE B 2 131 ? -24.505 -3.941 52.531 1.00 30.74 131 PHE H N 1
ATOM 2705 C CA . PHE B 2 131 ? -25.122 -4.349 53.806 1.00 31.96 131 PHE H CA 1
ATOM 2706 C C . PHE B 2 131 ? -26.234 -5.383 53.548 1.00 31.33 131 PHE H C 1
ATOM 2707 O O . PHE B 2 131 ? -27.026 -5.190 52.617 1.00 30.70 131 PHE H O 1
ATOM 2715 N N . PRO B 2 132 ? -26.310 -6.470 54.363 1.00 32.10 132 PRO H N 1
ATOM 2716 C CA . PRO B 2 132 ? -27.363 -7.472 54.153 1.00 31.46 132 PRO H CA 1
ATOM 2717 C C . PRO B 2 132 ? -28.748 -7.000 54.617 1.00 31.52 132 PRO H C 1
ATOM 2718 O O . PRO B 2 132 ? -28.896 -6.552 55.759 1.00 32.35 132 PRO H O 1
ATOM 2722 N N . LEU B 2 133 ? -29.728 -7.068 53.714 1.00 30.44 133 LEU H N 1
ATOM 2723 C CA . LEU B 2 133 ? -31.152 -7.012 54.074 1.00 30.10 133 LEU H CA 1
ATOM 2724 C C . LEU B 2 133 ? -31.590 -8.446 54.398 1.00 29.35 133 LEU H C 1
ATOM 2725 O O . LEU B 2 133 ? -32.043 -9.196 53.523 1.00 27.71 133 LEU H O 1
ATOM 2730 N N . ALA B 2 134 ? -31.423 -8.809 55.671 1.00 30.26 134 ALA H N 1
ATOM 2731 C CA . ALA B 2 134 ? -31.650 -10.176 56.154 1.00 30.92 134 ALA H CA 1
ATOM 2732 C C . ALA B 2 134 ? -33.144 -10.542 56.223 1.00 30.89 134 ALA H C 1
ATOM 2733 O O . ALA B 2 134 ? -33.958 -9.692 56.599 1.00 31.42 134 ALA H O 1
ATOM 2735 N N . PRO B 2 135 ? -33.505 -11.804 55.877 1.00 30.42 135 PRO H N 1
ATOM 2736 C CA . PRO B 2 135 ? -34.890 -12.229 56.058 1.00 30.81 135 PRO H CA 1
ATOM 2737 C C . PRO B 2 135 ? -35.204 -12.492 57.531 1.00 32.01 135 PRO H C 1
ATOM 2738 O O . PRO B 2 135 ? -34.503 -13.279 58.175 1.00 32.40 135 PRO H O 1
ATOM 2742 N N . SER B 2 136 ? -36.222 -11.795 58.040 1.00 32.70 136 SER H N 1
ATOM 2743 C CA . SER B 2 136 ? -36.771 -11.982 59.390 1.00 34.46 136 SER H CA 1
ATOM 2744 C C . SER B 2 136 ? -38.284 -12.227 59.279 1.00 34.72 136 SER H C 1
ATOM 2745 O O . SER B 2 136 ? -38.802 -12.394 58.173 1.00 32.63 136 SER H O 1
ATOM 2748 N N . SER B 2 137 ? -38.977 -12.274 60.418 1.00 37.55 137 SER H N 1
ATOM 2749 C CA . SER B 2 137 ? -40.455 -12.309 60.455 1.00 39.48 137 SER H CA 1
ATOM 2750 C C . SER B 2 137 ? -41.141 -11.058 59.860 1.00 40.19 137 SER H C 1
ATOM 2751 O O . SER B 2 137 ? -42.237 -11.175 59.303 1.00 42.46 137 SER H O 1
ATOM 2754 N N . LYS B 2 138 ? -40.492 -9.890 59.952 1.00 39.65 138 LYS H N 1
ATOM 2755 C CA . LYS B 2 138 ? -40.975 -8.642 59.307 1.00 39.55 138 LYS H CA 1
ATOM 2756 C C . LYS B 2 138 ? -40.683 -8.528 57.788 1.00 36.71 138 LYS H C 1
ATOM 2757 O O . LYS B 2 138 ? -40.979 -7.489 57.188 1.00 37.36 138 LYS H O 1
ATOM 2763 N N . SER B 2 139 ? -40.078 -9.557 57.184 1.00 34.13 139 SER H N 1
ATOM 2764 C CA . SER B 2 139 ? -40.027 -9.733 55.723 1.00 32.20 139 SER H CA 1
ATOM 2765 C C . SER B 2 139 ? -40.518 -11.113 55.204 1.00 31.60 139 SER H C 1
ATOM 2766 O O . SER B 2 139 ? -40.349 -11.405 54.013 1.00 29.40 139 SER H O 1
ATOM 2769 N N . THR B 2 140 ? -41.135 -11.926 56.079 1.00 32.99 140 THR H N 1
ATOM 2770 C CA . THR B 2 140 ? -41.621 -13.276 55.760 1.00 32.57 140 THR H CA 1
ATOM 2771 C C . THR B 2 140 ? -43.124 -13.309 56.003 1.00 34.70 140 THR H C 1
ATOM 2772 O O . THR B 2 140 ? -43.567 -13.033 57.119 1.00 36.33 140 THR H O 1
ATOM 2776 N N . SER B 2 141 ? -43.890 -13.638 54.958 1.00 35.13 141 SER H N 1
ATOM 2777 C CA . SER B 2 141 ? -45.341 -13.876 55.060 1.00 37.99 141 SER H CA 1
ATOM 2778 C C . SER B 2 141 ? -45.862 -14.714 53.883 1.00 37.63 141 SER H C 1
ATOM 2779 O O . SER B 2 141 ? -45.340 -14.601 52.772 1.00 36.17 141 SER H O 1
ATOM 2782 N N . GLY B 2 142 ? -46.890 -15.528 54.133 1.00 38.99 142 GLY H N 1
ATOM 2783 C CA . GLY B 2 142 ? -47.535 -16.351 53.099 1.00 39.10 142 GLY H CA 1
ATOM 2784 C C . GLY B 2 142 ? -46.673 -17.435 52.467 1.00 37.81 142 GLY H C 1
ATOM 2785 O O . GLY B 2 142 ? -46.861 -17.771 51.292 1.00 37.07 142 GLY H O 1
ATOM 2786 N N . GLY B 2 143 ? -45.734 -17.981 53.247 1.00 37.65 143 GLY H N 1
ATOM 2787 C CA . GLY B 2 143 ? -44.737 -18.946 52.756 1.00 35.78 143 GLY H CA 1
ATOM 2788 C C . GLY B 2 143 ? -43.651 -18.359 51.858 1.00 33.48 143 GLY H C 1
ATOM 2789 O O . GLY B 2 143 ? -42.937 -19.107 51.178 1.00 31.88 143 GLY H O 1
ATOM 2790 N N . THR B 2 144 ? -43.504 -17.033 51.895 1.00 33.17 144 THR H N 1
ATOM 2791 C CA . THR B 2 144 ? -42.657 -16.276 50.985 1.00 31.62 144 THR H CA 1
ATOM 2792 C C . THR B 2 144 ? -41.804 -15.361 51.859 1.00 29.97 144 THR H C 1
ATOM 2793 O O . THR B 2 144 ? -42.344 -14.535 52.587 1.00 30.62 144 THR H O 1
ATOM 2797 N N . ALA B 2 145 ? -40.487 -15.554 51.799 1.00 28.43 145 ALA H N 1
ATOM 2798 C CA . ALA B 2 145 ? -39.504 -14.734 52.511 1.00 27.99 145 ALA H CA 1
ATOM 2799 C C . ALA B 2 145 ? -38.854 -13.751 51.548 1.00 26.04 145 ALA H C 1
ATOM 2800 O O . ALA B 2 145 ? -38.431 -14.147 50.463 1.00 24.34 145 ALA H O 1
ATOM 2802 N N . ALA B 2 146 ? -38.778 -12.485 51.958 1.00 26.27 146 ALA H N 1
ATOM 2803 C CA . ALA B 2 146 ? -38.077 -11.436 51.220 1.00 25.81 146 ALA H CA 1
ATOM 2804 C C . ALA B 2 146 ? -36.708 -11.188 51.865 1.00 25.99 146 ALA H C 1
ATOM 2805 O O . ALA B 2 146 ? -36.597 -11.090 53.095 1.00 26.55 146 ALA H O 1
ATOM 2807 N N . LEU B 2 147 ? -35.677 -11.109 51.024 1.00 25.49 147 LEU H N 1
ATOM 2808 C CA . LEU B 2 147 ? -34.310 -10.776 51.443 1.00 26.14 147 LEU H CA 1
ATOM 2809 C C . LEU B 2 147 ? -33.613 -9.972 50.356 1.00 25.82 147 LEU H C 1
ATOM 2810 O O . LEU B 2 147 ? -34.105 -9.896 49.229 1.00 24.92 147 LEU H O 1
ATOM 2815 N N . GLY B 2 148 ? -32.475 -9.374 50.704 1.00 27.10 148 GLY H N 1
ATOM 2816 C CA . GLY B 2 148 ? -31.730 -8.539 49.763 1.00 27.55 148 GLY H CA 1
ATOM 2817 C C . GLY B 2 148 ? -30.383 -8.021 50.228 1.00 29.01 148 GLY H C 1
ATOM 2818 O O . GLY B 2 148 ? -29.870 -8.433 51.279 1.00 30.21 148 GLY H O 1
ATOM 2819 N N . CYS B 2 149 ? -29.831 -7.097 49.438 1.00 29.45 149 CYS H N 1
ATOM 2820 C CA . CYS B 2 149 ? -28.597 -6.366 49.764 1.00 29.39 149 CYS H CA 1
ATOM 2821 C C . CYS B 2 149 ? -28.789 -4.876 49.524 1.00 27.76 149 CYS H C 1
ATOM 2822 O O . CYS B 2 149 ? -29.408 -4.490 48.530 1.00 25.92 149 CYS H O 1
ATOM 2825 N N . LEU B 2 150 ? -28.246 -4.064 50.436 1.00 28.03 150 LEU H N 1
ATOM 2826 C CA . LEU B 2 150 ? -28.244 -2.602 50.344 1.00 28.03 150 LEU H CA 1
ATOM 2827 C C . LEU B 2 150 ? -26.849 -2.149 49.920 1.00 27.93 150 LEU H C 1
ATOM 2828 O O . LEU B 2 150 ? -25.904 -2.282 50.688 1.00 28.79 150 LEU H O 1
ATOM 2833 N N . VAL B 2 151 ? -26.739 -1.629 48.696 1.00 27.82 151 VAL H N 1
ATOM 2834 C CA . VAL B 2 151 ? -25.488 -1.132 48.118 1.00 28.28 151 VAL H CA 1
ATOM 2835 C C . VAL B 2 151 ? -25.481 0.395 48.258 1.00 28.99 151 VAL H C 1
ATOM 2836 O O . VAL B 2 151 ? -25.959 1.112 47.375 1.00 27.95 151 VAL H O 1
ATOM 2840 N N . LYS B 2 152 ? -24.920 0.873 49.372 1.00 31.48 152 LYS H N 1
ATOM 2841 C CA . LYS B 2 152 ? -24.976 2.289 49.771 1.00 33.48 152 LYS H CA 1
ATOM 2842 C C . LYS B 2 152 ? -23.670 3.045 49.488 1.00 33.96 152 LYS H C 1
ATOM 2843 O O . LYS B 2 152 ? -22.583 2.466 49.589 1.00 33.96 152 LYS H O 1
ATOM 2849 N N . ASP B 2 153 ? -23.800 4.337 49.157 1.00 33.99 153 ASP H N 1
ATOM 2850 C CA . ASP B 2 153 ? -22.672 5.295 49.022 1.00 35.08 153 ASP H CA 1
ATOM 2851 C C . ASP B 2 153 ? -21.624 4.938 47.956 1.00 33.65 153 ASP H C 1
ATOM 2852 O O . ASP B 2 153 ? -20.514 4.508 48.294 1.00 35.27 153 ASP H O 1
ATOM 2857 N N . TYR B 2 154 ? -21.972 5.143 46.683 1.00 31.01 154 TYR H N 1
ATOM 2858 C CA . TYR B 2 154 ? -21.033 4.933 45.567 1.00 30.53 154 TYR H CA 1
ATOM 2859 C C . TYR B 2 154 ? -21.111 6.000 44.474 1.00 30.21 154 TYR H C 1
ATOM 2860 O O . TYR B 2 154 ? -22.120 6.693 44.340 1.00 29.13 154 TYR H O 1
ATOM 2869 N N . PHE B 2 155 ? -20.026 6.113 43.706 1.00 30.79 155 PHE H N 1
ATOM 2870 C CA . PHE B 2 155 ? -19.978 6.961 42.511 1.00 31.03 155 PHE H CA 1
ATOM 2871 C C . PHE B 2 155 ? -18.922 6.443 41.513 1.00 32.21 155 PHE H C 1
ATOM 2872 O O . PHE B 2 155 ? -17.852 6.032 41.960 1.00 33.89 155 PHE H O 1
ATOM 2880 N N . PRO B 2 156 ? -19.173 6.436 40.192 1.00 32.77 156 PRO H N 1
ATOM 2881 C CA . PRO B 2 156 ? -20.444 6.751 39.518 1.00 31.74 156 PRO H CA 1
ATOM 2882 C C . PRO B 2 156 ? -21.331 5.512 39.383 1.00 30.19 156 PRO H C 1
ATOM 2883 O O . PRO B 2 156 ? -21.041 4.471 39.978 1.00 29.85 156 PRO H O 1
ATOM 2887 N N . GLU B 2 157 ? -22.404 5.631 38.603 1.00 29.24 157 GLU H N 1
ATOM 2888 C CA . GLU B 2 157 ? -23.090 4.455 38.057 1.00 28.20 157 GLU H CA 1
ATOM 2889 C C . GLU B 2 157 ? -22.185 3.793 36.990 1.00 29.14 157 GLU H C 1
ATOM 2890 O O . GLU B 2 157 ? -21.362 4.501 36.379 1.00 29.72 157 GLU H O 1
ATOM 2896 N N . PRO B 2 158 ? -22.309 2.476 36.736 1.00 29.35 158 PRO H N 1
ATOM 2897 C CA . PRO B 2 158 ? -23.288 1.565 37.340 1.00 28.50 158 PRO H CA 1
ATOM 2898 C C . PRO B 2 158 ? -22.704 0.658 38.425 1.00 29.97 158 PRO H C 1
ATOM 2899 O O . PRO B 2 158 ? -21.511 0.335 38.397 1.00 31.89 158 PRO H O 1
ATOM 2903 N N . VAL B 2 159 ? -23.553 0.271 39.375 1.00 30.45 159 VAL H N 1
ATOM 2904 C CA . VAL B 2 159 ? -23.400 -0.995 40.098 1.00 30.97 159 VAL H CA 1
ATOM 2905 C C . VAL B 2 159 ? -24.275 -2.008 39.361 1.00 30.33 159 VAL H C 1
ATOM 2906 O O . VAL B 2 159 ? -25.452 -1.740 39.122 1.00 29.56 159 VAL H O 1
ATOM 2910 N N . THR B 2 160 ? -23.691 -3.164 39.041 1.00 31.58 160 THR H N 1
ATOM 2911 C CA . THR B 2 160 ? -24.428 -4.358 38.609 1.00 32.03 160 THR H CA 1
ATOM 2912 C C . THR B 2 160 ? -24.489 -5.370 39.774 1.00 31.00 160 THR H C 1
ATOM 2913 O O . THR B 2 160 ? -23.497 -5.566 40.480 1.00 32.98 160 THR H O 1
ATOM 2917 N N . VAL B 2 161 ? -25.661 -5.982 39.966 1.00 29.08 161 VAL H N 1
ATOM 2918 C CA . VAL B 2 161 ? -25.931 -6.932 41.059 1.00 27.86 161 VAL H CA 1
ATOM 2919 C C . VAL B 2 161 ? -26.586 -8.175 40.456 1.00 26.49 161 VAL H C 1
ATOM 2920 O O . VAL B 2 161 ? -27.678 -8.079 39.892 1.00 26.07 161 VAL H O 1
ATOM 2924 N N . SER B 2 162 ? -25.907 -9.317 40.560 1.00 26.82 162 SER H N 1
ATOM 2925 C CA . SER B 2 162 ? -26.510 -10.636 40.318 1.00 26.45 162 SER H CA 1
ATOM 2926 C C . SER B 2 162 ? -26.722 -11.339 41.654 1.00 25.97 162 SER H C 1
ATOM 2927 O O . SER B 2 162 ? -26.323 -10.810 42.698 1.00 25.95 162 SER H O 1
ATOM 2930 N N . TRP B 2 163 ? -27.364 -12.511 41.606 1.00 26.32 163 TRP H N 1
ATOM 2931 C CA . TRP B 2 163 ? -27.643 -13.346 42.792 1.00 27.10 163 TRP H CA 1
ATOM 2932 C C . TRP B 2 163 ? -27.264 -14.805 42.539 1.00 28.12 163 TRP H C 1
ATOM 2933 O O . TRP B 2 163 ? -27.726 -15.396 41.558 1.00 28.63 163 TRP H O 1
ATOM 2944 N N . ASN B 2 164 ? -26.453 -15.376 43.439 1.00 28.71 164 ASN H N 1
ATOM 2945 C CA . ASN B 2 164 ? -25.897 -16.740 43.312 1.00 30.20 164 ASN H CA 1
ATOM 2946 C C . ASN B 2 164 ? -25.165 -16.958 41.968 1.00 32.13 164 ASN H C 1
ATOM 2947 O O . ASN B 2 164 ? -25.387 -17.952 41.263 1.00 32.90 164 ASN H O 1
ATOM 2952 N N . SER B 2 165 ? -24.303 -15.991 41.641 1.00 33.12 165 SER H N 1
ATOM 2953 C CA . SER B 2 165 ? -23.512 -15.945 40.392 1.00 34.33 165 SER H CA 1
ATOM 2954 C C . SER B 2 165 ? -24.343 -15.945 39.082 1.00 34.18 165 SER H C 1
ATOM 2955 O O . SER B 2 165 ? -23.861 -16.400 38.039 1.00 36.06 165 SER H O 1
ATOM 2958 N N . GLY B 2 166 ? -25.567 -15.404 39.145 1.00 32.52 166 GLY H N 1
ATOM 2959 C CA . GLY B 2 166 ? -26.531 -15.427 38.029 1.00 32.96 166 GLY H CA 1
ATOM 2960 C C . GLY B 2 166 ? -27.520 -16.587 37.974 1.00 33.72 166 GLY H C 1
ATOM 2961 O O . GLY B 2 166 ? -28.405 -16.590 37.109 1.00 33.01 166 GLY H O 1
ATOM 2962 N N . ALA B 2 167 ? -27.380 -17.563 38.878 1.00 35.49 167 ALA H N 1
ATOM 2963 C CA . ALA B 2 167 ? -28.275 -18.731 38.950 1.00 36.56 167 ALA H CA 1
ATOM 2964 C C . ALA B 2 167 ? -29.675 -18.381 39.471 1.00 36.35 167 ALA H C 1
ATOM 2965 O O . ALA B 2 167 ? -30.667 -18.899 38.950 1.00 38.08 167 ALA H O 1
ATOM 2967 N N . LEU B 2 168 ? -29.737 -17.539 40.510 1.00 35.19 168 LEU H N 1
ATOM 2968 C CA . LEU B 2 168 ? -31.002 -17.025 41.051 1.00 33.38 168 LEU H CA 1
ATOM 2969 C C . LEU B 2 168 ? -31.342 -15.757 40.295 1.00 32.11 168 LEU H C 1
ATOM 2970 O O . LEU B 2 168 ? -30.571 -14.796 40.325 1.00 31.55 168 LEU H O 1
ATOM 2975 N N . THR B 2 169 ? -32.504 -15.760 39.646 1.00 31.83 169 THR H N 1
ATOM 2976 C CA . THR B 2 169 ? -32.900 -14.685 38.724 1.00 31.06 169 THR H CA 1
ATOM 2977 C C . THR B 2 169 ? -34.413 -14.327 38.742 1.00 30.08 169 THR H C 1
ATOM 2978 O O . THR B 2 169 ? -34.763 -13.134 38.721 1.00 28.26 169 THR H O 1
ATOM 2982 N N . SER B 2 170 ? -35.290 -15.339 38.778 1.00 29.59 170 SER H N 1
ATOM 2983 C CA . SER B 2 170 ? -36.737 -15.133 38.930 1.00 29.52 170 SER H CA 1
ATOM 2984 C C . SER B 2 170 ? -37.066 -14.592 40.324 1.00 27.64 170 SER H C 1
ATOM 2985 O O . SER B 2 170 ? -36.574 -15.126 41.324 1.00 26.33 170 SER H O 1
ATOM 2988 N N . GLY B 2 171 ? -37.883 -13.533 40.368 1.00 27.10 171 GLY H N 1
ATOM 2989 C CA . GLY B 2 171 ? -38.294 -12.871 41.616 1.00 26.22 171 GLY H CA 1
ATOM 2990 C C . GLY B 2 171 ? -37.381 -11.780 42.163 1.00 25.18 171 GLY H C 1
ATOM 2991 O O . GLY B 2 171 ? -37.652 -11.248 43.242 1.00 24.11 171 GLY H O 1
ATOM 2992 N N . VAL B 2 172 ? -36.327 -11.431 41.419 1.00 25.51 172 VAL H N 1
ATOM 2993 C CA . VAL B 2 172 ? -35.345 -10.415 41.825 1.00 25.10 172 VAL H CA 1
ATOM 2994 C C . VAL B 2 172 ? -35.847 -9.024 41.420 1.00 25.07 172 VAL H C 1
ATOM 2995 O O . VAL B 2 172 ? -36.426 -8.869 40.343 1.00 25.76 172 VAL H O 1
ATOM 2999 N N . HIS B 2 173 ? -35.604 -8.032 42.286 1.00 24.83 173 HIS H N 1
ATOM 3000 C CA . HIS B 2 173 ? -35.906 -6.616 42.026 1.00 25.38 173 HIS H CA 1
ATOM 3001 C C . HIS B 2 173 ? -34.705 -5.730 42.366 1.00 25.45 173 HIS H C 1
ATOM 3002 O O . HIS B 2 173 ? -34.591 -5.231 43.490 1.00 25.74 173 HIS H O 1
ATOM 3009 N N . THR B 2 174 ? -33.807 -5.555 41.394 1.00 26.07 174 THR H N 1
ATOM 3010 C CA . THR B 2 174 ? -32.713 -4.575 41.491 1.00 25.04 174 THR H CA 1
ATOM 3011 C C . THR B 2 174 ? -33.345 -3.232 41.140 1.00 24.38 174 THR H C 1
ATOM 3012 O O . THR B 2 174 ? -33.750 -3.020 39.990 1.00 24.20 174 THR H O 1
ATOM 3016 N N . PHE B 2 175 ? -33.457 -2.352 42.139 1.00 23.83 175 PHE H N 1
ATOM 3017 C CA . PHE B 2 175 ? -34.086 -1.028 41.960 1.00 23.49 175 PHE H CA 1
ATOM 3018 C C . PHE B 2 175 ? -33.148 -0.062 41.248 1.00 22.61 175 PHE H C 1
ATOM 3019 O O . PHE B 2 175 ? -31.931 -0.293 41.227 1.00 21.91 175 PHE H O 1
ATOM 3027 N N . PRO B 2 176 ? -33.705 1.019 40.653 1.00 23.35 176 PRO H N 1
ATOM 3028 C CA . PRO B 2 176 ? -32.831 2.116 40.212 1.00 23.91 176 PRO H CA 1
ATOM 3029 C C . PRO B 2 176 ? -32.112 2.821 41.372 1.00 23.67 176 PRO H C 1
ATOM 3030 O O . PRO B 2 176 ? -32.592 2.823 42.517 1.00 23.25 176 PRO H O 1
ATOM 3034 N N . ALA B 2 177 ? -30.954 3.389 41.059 1.00 24.25 177 ALA H N 1
ATOM 3035 C CA . ALA B 2 177 ? -30.147 4.089 42.048 1.00 25.51 177 ALA H CA 1
ATOM 3036 C C . ALA B 2 177 ? -30.821 5.416 42.403 1.00 27.14 177 ALA H C 1
ATOM 3037 O O . ALA B 2 177 ? -31.316 6.115 41.509 1.00 27.35 177 ALA H O 1
ATOM 3039 N N . VAL B 2 178 ? -30.889 5.717 43.700 1.00 27.86 178 VAL H N 1
ATOM 3040 C CA . VAL B 2 178 ? -31.269 7.058 44.188 1.00 29.76 178 VAL H CA 1
ATOM 3041 C C . VAL B 2 178 ? -30.003 7.914 44.336 1.00 30.29 178 VAL H C 1
ATOM 3042 O O . VAL B 2 178 ? -28.959 7.389 44.724 1.00 29.47 178 VAL H O 1
ATOM 3046 N N . LEU B 2 179 ? -30.101 9.210 44.022 1.00 31.79 179 LEU H N 1
ATOM 3047 C CA . LEU B 2 179 ? -29.002 10.169 44.224 1.00 32.96 179 LEU H CA 1
ATOM 3048 C C . LEU B 2 179 ? -29.171 10.810 45.599 1.00 34.36 179 LEU H C 1
ATOM 3049 O O . LEU B 2 179 ? -30.185 11.460 45.856 1.00 34.13 179 LEU H O 1
ATOM 3054 N N . GLN B 2 180 ? -28.182 10.618 46.472 1.00 36.91 180 GLN H N 1
ATOM 3055 C CA . GLN B 2 180 ? -28.194 11.200 47.825 1.00 41.12 180 GLN H CA 1
ATOM 3056 C C . GLN B 2 180 ? -27.757 12.665 47.769 1.00 43.33 180 GLN H C 1
ATOM 3057 O O . GLN B 2 180 ? -27.176 13.108 46.768 1.00 44.14 180 GLN H O 1
ATOM 3063 N N . SER B 2 181 ? -28.064 13.412 48.835 1.00 45.33 181 SER H N 1
ATOM 3064 C CA . SER B 2 181 ? -27.618 14.825 48.994 1.00 46.59 181 SER H CA 1
ATOM 3065 C C . SER B 2 181 ? -26.087 15.008 48.959 1.00 44.88 181 SER H C 1
ATOM 3066 O O . SER B 2 181 ? -25.602 16.047 48.508 1.00 45.38 181 SER H O 1
ATOM 3069 N N . SER B 2 182 ? -25.349 13.993 49.420 1.00 42.85 182 SER H N 1
ATOM 3070 C CA . SER B 2 182 ? -23.880 13.959 49.334 1.00 42.46 182 SER H CA 1
ATOM 3071 C C . SER B 2 182 ? -23.273 13.867 47.918 1.00 41.01 182 SER H C 1
ATOM 3072 O O . SER B 2 182 ? -22.059 14.049 47.777 1.00 42.68 182 SER H O 1
ATOM 3075 N N . GLY B 2 183 ? -24.085 13.556 46.896 1.00 38.57 183 GLY H N 1
ATOM 3076 C CA . GLY B 2 183 ? -23.608 13.312 45.524 1.00 37.01 183 GLY H CA 1
ATOM 3077 C C . GLY B 2 183 ? -23.477 11.836 45.170 1.00 34.74 183 GLY H C 1
ATOM 3078 O O . GLY B 2 183 ? -23.508 11.488 43.988 1.00 33.15 183 GLY H O 1
ATOM 3079 N N . LEU B 2 184 ? -23.352 10.978 46.190 1.00 34.23 184 LEU H N 1
ATOM 3080 C CA . LEU B 2 184 ? -23.140 9.542 46.026 1.00 32.70 184 LEU H CA 1
ATOM 3081 C C . LEU B 2 184 ? -24.464 8.838 45.772 1.00 31.17 184 LEU H C 1
ATOM 3082 O O . LEU B 2 184 ? -25.486 9.251 46.307 1.00 31.72 184 LEU H O 1
ATOM 3087 N N . TYR B 2 185 ? -24.434 7.787 44.954 1.00 30.56 185 TYR H N 1
ATOM 3088 C CA . TYR B 2 185 ? -25.608 6.949 44.692 1.00 30.41 185 TYR H CA 1
ATOM 3089 C C . TYR B 2 185 ? -25.812 5.904 45.787 1.00 30.77 185 TYR H C 1
ATOM 3090 O O . TYR B 2 185 ? -24.851 5.460 46.430 1.00 32.51 185 TYR H O 1
ATOM 3099 N N . SER B 2 186 ? -27.077 5.527 45.976 1.00 30.32 186 SER H N 1
ATOM 3100 C CA . SER B 2 186 ? -27.484 4.401 46.822 1.00 29.82 186 SER H CA 1
ATOM 3101 C C . SER B 2 186 ? -28.499 3.553 46.061 1.00 29.37 186 SER H C 1
ATOM 3102 O O . SER B 2 186 ? -29.235 4.068 45.214 1.00 28.95 186 SER H O 1
ATOM 3105 N N . LEU B 2 187 ? -28.536 2.263 46.383 1.00 30.29 187 LEU H N 1
ATOM 3106 C CA . LEU B 2 187 ? -29.292 1.266 45.613 1.00 31.18 187 LEU H CA 1
ATOM 3107 C C . LEU B 2 187 ? -29.546 0.012 46.451 1.00 33.04 187 LEU H C 1
ATOM 3108 O O . LEU B 2 187 ? -28.685 -0.383 47.241 1.00 35.83 187 LEU H O 1
ATOM 3113 N N . SER B 2 188 ? -30.718 -0.604 46.269 1.00 33.06 188 SER H N 1
ATOM 3114 C CA . SER B 2 188 ? -31.049 -1.900 46.878 1.00 31.00 188 SER H CA 1
ATOM 3115 C C . SER B 2 188 ? -31.420 -2.913 45.801 1.00 30.26 188 SER H C 1
ATOM 3116 O O . SER B 2 188 ? -31.979 -2.551 44.766 1.00 28.69 188 SER H O 1
ATOM 3119 N N . SER B 2 189 ? -31.062 -4.172 46.051 1.00 32.16 189 SER H N 1
ATOM 3120 C CA . SER B 2 189 ? -31.498 -5.324 45.260 1.00 31.41 189 SER H CA 1
ATOM 3121 C C . SER B 2 189 ? -32.062 -6.348 46.229 1.00 30.73 189 SER H C 1
ATOM 3122 O O . SER B 2 189 ? -31.401 -6.685 47.216 1.00 30.64 189 SER H O 1
ATOM 3125 N N . VAL B 2 190 ? -33.273 -6.826 45.941 1.00 30.41 190 VAL H N 1
ATOM 3126 C CA . VAL B 2 190 ? -33.993 -7.776 46.7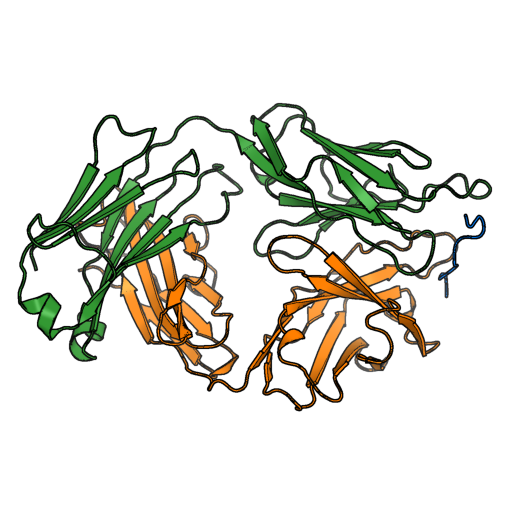99 1.00 30.46 190 VAL H CA 1
ATOM 3127 C C . VAL B 2 190 ? -34.460 -8.974 45.982 1.00 29.51 190 VAL H C 1
ATOM 3128 O O . VAL B 2 190 ? -34.359 -8.980 44.753 1.00 29.25 190 VAL H O 1
ATOM 3132 N N . VAL B 2 191 ? -34.960 -9.983 46.687 1.00 29.55 191 VAL H N 1
ATOM 3133 C CA . VAL B 2 191 ? -35.521 -11.185 46.070 1.00 29.27 191 VAL H CA 1
ATOM 3134 C C . VAL B 2 191 ? -36.505 -11.865 47.031 1.00 29.78 191 VAL H C 1
ATOM 3135 O O . VAL B 2 191 ? -36.254 -11.900 48.240 1.00 28.96 191 VAL H O 1
ATOM 3139 N N . THR B 2 192 ? -37.617 -12.374 46.486 1.00 30.91 192 THR H N 1
ATOM 3140 C CA . THR B 2 192 ? -38.563 -13.217 47.231 1.00 32.10 192 THR H CA 1
ATOM 3141 C C . THR B 2 192 ? -38.238 -14.689 46.971 1.00 31.36 192 THR H C 1
ATOM 3142 O O . THR B 2 192 ? -37.978 -15.078 45.827 1.00 30.49 192 THR H O 1
ATOM 3146 N N . VAL B 2 193 ? -38.261 -15.486 48.041 1.00 31.88 193 VAL H N 1
ATOM 3147 C CA . VAL B 2 193 ? -37.912 -16.923 48.023 1.00 31.56 193 VAL H CA 1
ATOM 3148 C C . VAL B 2 193 ? -38.862 -17.707 48.950 1.00 31.60 193 VAL H C 1
ATOM 3149 O O . VAL B 2 193 ? -39.619 -17.088 49.698 1.00 31.16 193 VAL H O 1
ATOM 3153 N N . PRO B 2 194 ? -38.836 -19.060 48.902 1.00 32.61 194 PRO H N 1
ATOM 3154 C CA . PRO B 2 194 ? -39.563 -19.844 49.912 1.00 34.22 194 PRO H CA 1
ATOM 3155 C C . PRO B 2 194 ? -38.946 -19.727 51.311 1.00 34.69 194 PRO H C 1
ATOM 3156 O O . PRO B 2 194 ? -37.719 -19.861 51.456 1.00 35.50 194 PRO H O 1
ATOM 3160 N N . SER B 2 195 ? -39.792 -19.475 52.312 1.00 34.15 195 SER H N 1
ATOM 3161 C CA . SER B 2 195 ? -39.363 -19.438 53.718 1.00 34.04 195 SER H CA 1
ATOM 3162 C C . SER B 2 195 ? -38.993 -20.814 54.292 1.00 33.33 195 SER H C 1
ATOM 3163 O O . SER B 2 195 ? -38.243 -20.887 55.266 1.00 33.97 195 SER H O 1
ATOM 3166 N N . SER B 2 196 ? -39.529 -21.887 53.706 1.00 32.88 196 SER H N 1
ATOM 3167 C CA . SER B 2 196 ? -39.167 -23.265 54.070 1.00 33.99 196 SER H CA 1
ATOM 3168 C C . SER B 2 196 ? -37.689 -23.583 53.797 1.00 34.69 196 SER H C 1
ATOM 3169 O O . SER B 2 196 ? -36.985 -24.112 54.666 1.00 37.22 196 SER H O 1
ATOM 3172 N N . SER B 2 197 ? -37.241 -23.235 52.591 1.00 33.60 197 SER H N 1
ATOM 3173 C CA . SER B 2 197 ? -35.884 -23.524 52.114 1.00 32.53 197 SER H CA 1
ATOM 3174 C C . SER B 2 197 ? -34.760 -22.563 52.573 1.00 31.64 197 SER H C 1
ATOM 3175 O O . SER B 2 197 ? -33.605 -22.823 52.263 1.00 32.16 197 SER H O 1
ATOM 3178 N N . LEU B 2 198 ? -35.066 -21.487 53.308 1.00 31.27 198 LEU H N 1
ATOM 3179 C CA . LEU B 2 198 ? -34.025 -20.589 53.889 1.00 30.85 198 LEU H CA 1
ATOM 3180 C C . LEU B 2 198 ? -32.923 -21.284 54.711 1.00 31.86 198 LEU H C 1
ATOM 3181 O O . LEU B 2 198 ? -31.811 -20.760 54.807 1.00 31.94 198 LEU H O 1
ATOM 3186 N N . GLY B 2 199 ? -33.253 -22.432 55.313 1.00 33.11 199 GLY H N 1
ATOM 3187 C CA . GLY B 2 199 ? -32.289 -23.310 55.987 1.00 33.76 199 GLY H CA 1
ATOM 3188 C C . GLY B 2 199 ? -31.377 -24.163 55.108 1.00 33.29 199 GLY H C 1
ATOM 3189 O O . GLY B 2 199 ? -30.248 -24.439 55.521 1.00 35.14 199 GLY H O 1
ATOM 3190 N N . THR B 2 200 ? -31.862 -24.600 53.933 1.00 31.36 200 THR H N 1
ATOM 3191 C CA . THR B 2 200 ? -31.085 -25.430 52.965 1.00 31.42 200 THR H CA 1
ATOM 3192 C C . THR B 2 200 ? -30.503 -24.695 51.732 1.00 30.26 200 THR H C 1
ATOM 3193 O O . THR B 2 200 ? -29.780 -25.322 50.949 1.00 31.47 200 THR H O 1
ATOM 3197 N N . GLN B 2 201 ? -30.776 -23.396 51.571 1.00 28.74 201 GLN H N 1
ATOM 3198 C CA . GLN B 2 201 ? -30.311 -22.601 50.411 1.00 27.59 201 GLN H CA 1
ATOM 3199 C C . GLN B 2 201 ? -29.496 -21.404 50.885 1.00 27.15 201 GLN H C 1
ATOM 3200 O O . GLN B 2 201 ? -29.875 -20.748 51.863 1.00 26.92 201 GLN H O 1
ATOM 3206 N N . THR B 2 202 ? -28.392 -21.121 50.191 1.00 27.54 202 THR H N 1
ATOM 3207 C CA . THR B 2 202 ? -27.566 -19.945 50.475 1.00 28.85 202 THR H CA 1
ATOM 3208 C C . THR B 2 202 ? -27.788 -18.904 49.377 1.00 27.85 202 THR H C 1
ATOM 3209 O O . THR B 2 202 ? -27.669 -19.209 48.183 1.00 27.76 202 THR H O 1
ATOM 3213 N N . TYR B 2 203 ? -28.127 -17.688 49.805 1.00 27.11 203 TYR H N 1
ATOM 3214 C CA . TYR B 2 203 ? -28.396 -16.567 48.923 1.00 27.39 203 TYR H CA 1
ATOM 3215 C C . TYR B 2 203 ? -27.256 -15.546 49.077 1.00 28.60 203 TYR H C 1
ATOM 3216 O O . TYR B 2 203 ? -26.997 -15.059 50.187 1.00 29.32 203 TYR H O 1
ATOM 3225 N N . ILE B 2 204 ? -26.566 -15.265 47.966 1.00 28.60 204 ILE H N 1
ATOM 3226 C CA . ILE B 2 204 ? -25.420 -14.346 47.920 1.00 29.13 204 ILE H CA 1
ATOM 3227 C C . ILE B 2 204 ? -25.650 -13.345 46.784 1.00 29.04 204 ILE H C 1
ATOM 3228 O O . ILE B 2 204 ? -25.749 -13.754 45.623 1.00 29.42 204 ILE H O 1
ATOM 3233 N N . CYS B 2 205 ? -25.738 -12.052 47.113 1.00 28.49 205 CYS H N 1
ATOM 3234 C CA . CYS B 2 205 ? -25.668 -10.998 46.092 1.00 28.80 205 CYS H CA 1
ATOM 3235 C C . CYS B 2 205 ? -24.213 -10.780 45.659 1.00 29.88 205 CYS H C 1
ATOM 3236 O O . CYS B 2 205 ? -23.298 -10.804 46.493 1.00 30.60 205 CYS H O 1
ATOM 3239 N N . ASN B 2 206 ? -24.022 -10.558 44.358 1.00 29.28 206 ASN H N 1
ATOM 3240 C CA . ASN B 2 206 ? -22.708 -10.344 43.763 1.00 30.08 206 ASN H CA 1
ATOM 3241 C C . ASN B 2 206 ? -22.662 -8.891 43.292 1.00 30.69 206 ASN H C 1
ATOM 3242 O O . ASN B 2 206 ? -22.930 -8.580 42.126 1.00 30.89 206 ASN H O 1
ATOM 3247 N N . VAL B 2 207 ? -22.336 -8.003 44.233 1.00 31.83 207 VAL H N 1
ATOM 3248 C CA . VAL B 2 207 ? -22.266 -6.556 43.982 1.00 31.89 207 VAL H CA 1
ATOM 3249 C C . VAL B 2 207 ? -20.951 -6.300 43.249 1.00 34.62 207 VAL H C 1
ATOM 3250 O O . VAL B 2 207 ? -19.895 -6.772 43.684 1.00 37.24 207 VAL H O 1
ATOM 3254 N N . ASN B 2 208 ? -21.031 -5.553 42.149 1.00 35.93 208 ASN H N 1
ATOM 3255 C CA . ASN B 2 208 ? -19.916 -5.388 41.210 1.00 39.05 208 ASN H CA 1
ATOM 3256 C C . ASN B 2 208 ? -19.923 -3.944 40.680 1.00 39.12 208 ASN H C 1
ATOM 3257 O O . ASN B 2 208 ? -20.792 -3.582 39.887 1.00 38.83 208 ASN H O 1
ATOM 3262 N N . HIS B 2 209 ? -18.969 -3.133 41.151 1.00 39.82 209 HIS H N 1
ATOM 3263 C CA . HIS B 2 209 ? -18.828 -1.715 40.782 1.00 39.10 209 HIS H CA 1
ATOM 3264 C C . HIS B 2 209 ? -17.444 -1.524 40.149 1.00 40.28 209 HIS H C 1
ATOM 3265 O O . HIS B 2 209 ? -16.456 -1.271 40.850 1.00 39.70 209 HIS H O 1
ATOM 3272 N N . LYS B 2 210 ? -17.403 -1.655 38.818 1.00 41.71 210 LYS H N 1
ATOM 3273 C CA . LYS B 2 210 ? -16.150 -1.649 38.025 1.00 44.92 210 LYS H CA 1
ATOM 3274 C C . LYS B 2 210 ? -15.254 -0.393 38.151 1.00 45.23 210 LYS H C 1
ATOM 3275 O O . LYS B 2 210 ? -14.024 -0.539 38.112 1.00 48.15 210 LYS H O 1
ATOM 3281 N N . PRO B 2 211 ? -15.848 0.822 38.286 1.00 42.26 211 PRO H N 1
ATOM 3282 C CA . PRO B 2 211 ? -15.034 2.042 38.484 1.00 43.38 211 PRO H CA 1
ATOM 3283 C C . PRO B 2 211 ? -14.082 2.091 39.697 1.00 44.05 211 PRO H C 1
ATOM 3284 O O . PRO B 2 211 ? -13.004 2.673 39.574 1.00 46.08 211 PRO H O 1
ATOM 3288 N N . SER B 2 212 ? -14.485 1.505 40.831 1.00 42.70 212 SER H N 1
ATOM 3289 C CA . SER B 2 212 ? -13.645 1.400 42.049 1.00 43.70 212 SER H CA 1
ATOM 3290 C C . SER B 2 212 ? -12.897 0.061 42.223 1.00 46.70 212 SER H C 1
ATOM 3291 O O . SER B 2 212 ? -12.206 -0.120 43.233 1.00 48.62 212 SER H O 1
ATOM 3294 N N . ASN B 2 213 ? -13.024 -0.848 41.242 1.00 48.20 213 ASN H N 1
ATOM 3295 C CA . ASN B 2 213 ? -12.486 -2.224 41.283 1.00 49.64 213 ASN H CA 1
ATOM 3296 C C . ASN B 2 213 ? -13.030 -3.039 42.467 1.00 47.65 213 ASN H C 1
ATOM 3297 O O . ASN B 2 213 ? -12.281 -3.704 43.187 1.00 50.20 213 ASN H O 1
ATOM 3302 N N . THR B 2 214 ? -14.354 -2.984 42.617 1.00 44.27 214 THR H N 1
ATOM 3303 C CA . THR B 2 214 ? -15.085 -3.545 43.752 1.00 43.01 214 THR H CA 1
ATOM 3304 C C . THR B 2 214 ? -15.953 -4.713 43.279 1.00 41.74 214 THR H C 1
ATOM 3305 O O . THR B 2 214 ? -17.011 -4.490 42.691 1.00 40.33 214 THR H O 1
ATOM 3309 N N . LYS B 2 215 ? -15.480 -5.937 43.520 1.00 42.53 215 LYS H N 1
ATOM 3310 C CA . LYS B 2 215 ? -16.307 -7.151 43.493 1.00 41.15 215 LYS H CA 1
ATOM 3311 C C . LYS B 2 215 ? -16.561 -7.538 44.942 1.00 40.74 215 LYS H C 1
ATOM 3312 O O . LYS B 2 215 ? -15.608 -7.660 45.714 1.00 43.52 215 LYS H O 1
ATOM 3318 N N . VAL B 2 216 ? -17.831 -7.714 45.309 1.00 38.75 216 VAL H N 1
ATOM 3319 C CA . VAL B 2 216 ? -18.232 -8.115 46.671 1.00 39.22 216 VAL H CA 1
ATOM 3320 C C . VAL B 2 216 ? -19.272 -9.225 46.545 1.00 37.16 216 VAL H C 1
ATOM 3321 O O . VAL B 2 216 ? -20.277 -9.040 45.859 1.00 35.57 216 VAL H O 1
ATOM 3325 N N . ASP B 2 217 ? -19.020 -10.355 47.213 1.00 37.75 217 ASP H N 1
ATOM 3326 C CA . ASP B 2 217 ? -19.969 -11.464 47.338 1.00 36.95 217 ASP H CA 1
ATOM 3327 C C . ASP B 2 217 ? -20.453 -11.513 48.795 1.00 37.94 217 ASP H C 1
ATOM 3328 O O . ASP B 2 217 ? -19.701 -11.949 49.677 1.00 40.28 217 ASP H O 1
ATOM 3333 N N . LYS B 2 218 ? -21.693 -11.055 49.034 1.00 37.06 218 LYS H N 1
ATOM 3334 C CA . LYS B 2 218 ? -22.262 -10.889 50.388 1.00 37.96 218 LYS H CA 1
ATOM 3335 C C . LYS B 2 218 ? -23.367 -11.916 50.667 1.00 37.16 218 LYS H C 1
ATOM 3336 O O . LYS B 2 218 ? -24.451 -11.824 50.090 1.00 35.36 218 LYS H O 1
ATOM 3342 N N . ARG B 2 219 ? -23.078 -12.888 51.541 1.00 39.85 219 ARG H N 1
ATOM 3343 C CA . ARG B 2 219 ? -24.067 -13.889 51.983 1.00 39.96 219 ARG H CA 1
ATOM 3344 C C . ARG B 2 219 ? -25.114 -13.248 52.909 1.00 38.82 219 ARG H C 1
ATOM 3345 O O . ARG B 2 219 ? -24.754 -12.604 53.902 1.00 38.69 219 ARG H O 1
ATOM 3353 N N . VAL B 2 220 ? -26.393 -13.450 52.573 1.00 37.67 220 VAL H N 1
ATOM 3354 C CA . VAL B 2 220 ? -27.537 -12.894 53.306 1.00 37.08 220 VAL H CA 1
ATOM 3355 C C . VAL B 2 220 ? -28.126 -14.009 54.181 1.00 38.30 220 VAL H C 1
ATOM 3356 O O . VAL B 2 220 ? -29.021 -14.742 53.751 1.00 37.01 220 VAL H O 1
ATOM 3360 N N . GLU B 2 221 ? -27.591 -14.137 55.400 1.00 42.39 221 GLU H N 1
ATOM 3361 C CA . GLU B 2 221 ? -28.120 -15.067 56.415 1.00 45.97 221 GLU H CA 1
ATOM 3362 C C . GLU B 2 221 ? -29.450 -14.538 56.987 1.00 47.98 221 GLU H C 1
ATOM 3363 O O . GLU B 2 221 ? -29.622 -13.317 57.075 1.00 46.67 221 GLU H O 1
ATOM 3369 N N . PRO B 2 222 ? -30.391 -15.444 57.372 1.00 49.26 222 PRO H N 1
ATOM 3370 C CA . PRO B 2 222 ? -31.561 -15.029 58.175 1.00 49.46 222 PRO H CA 1
ATOM 3371 C C . PRO B 2 222 ? -31.236 -14.523 59.587 1.00 51.22 222 PRO H C 1
ATOM 3372 O O . PRO B 2 222 ? -30.183 -14.858 60.132 1.00 52.21 222 PRO H O 1
ATOM 3376 N N . LYS B 2 223 ? -32.147 -13.716 60.145 1.00 53.05 223 LYS H N 1
ATOM 3377 C CA . LYS B 2 223 ? -32.064 -13.205 61.527 1.00 55.55 223 LYS H CA 1
ATOM 3378 C C . LYS B 2 223 ? -33.399 -13.405 62.243 1.00 55.88 223 LYS H C 1
ATOM 3379 O O . LYS B 2 223 ? -33.489 -14.161 63.211 1.00 55.91 223 LYS H O 1
ATOM 3385 N N . ILE C 3 1 ? -36.267 18.746 -0.108 1.00 95.55 308 ILE A N 1
ATOM 3386 C CA . ILE C 3 1 ? -36.629 17.355 -0.571 1.00 95.03 308 ILE A CA 1
ATOM 3387 C C . ILE C 3 1 ? -35.449 16.733 -1.352 1.00 93.40 308 ILE A C 1
ATOM 3388 O O . ILE C 3 1 ? -34.739 17.437 -2.077 1.00 93.63 308 ILE A O 1
ATOM 3393 N N . VAL C 3 2 ? -35.271 15.417 -1.188 1.00 91.18 309 VAL A N 1
ATOM 3394 C CA . VAL C 3 2 ? -34.148 14.637 -1.752 1.00 90.46 309 VAL A CA 1
ATOM 3395 C C . VAL C 3 2 ? -34.712 13.304 -2.270 1.00 89.77 309 VAL A C 1
ATOM 3396 O O . VAL C 3 2 ? -35.452 12.626 -1.550 1.00 88.09 309 VAL A O 1
ATOM 3400 N N . TYR C 3 3 ? -34.352 12.944 -3.505 1.00 90.55 310 TYR A N 1
ATOM 3401 C CA . TYR C 3 3 ? -34.865 11.743 -4.200 1.00 90.26 310 TYR A CA 1
ATOM 3402 C C . TYR C 3 3 ? -33.844 10.599 -4.284 1.00 88.99 310 TYR A C 1
ATOM 3403 O O . TYR C 3 3 ? -34.228 9.432 -4.189 1.00 85.96 310 TYR A O 1
ATOM 3412 N N . LYS C 3 4 ? -32.565 10.932 -4.478 1.00 90.82 311 LYS A N 1
ATOM 3413 C CA . LYS C 3 4 ? -31.465 9.958 -4.387 1.00 90.10 311 LYS A CA 1
ATOM 3414 C C . LYS C 3 4 ? -31.225 9.549 -2.922 1.00 89.85 311 LYS A C 1
ATOM 3415 O O . LYS C 3 4 ? -30.910 10.426 -2.106 1.00 91.98 311 LYS A O 1
ATOM 3421 N N . PRO C 3 5 ? -31.383 8.241 -2.576 1.00 87.80 312 PRO A N 1
ATOM 3422 C CA . PRO C 3 5 ? -30.903 7.789 -1.261 1.00 85.26 312 PRO A CA 1
ATOM 3423 C C . PRO C 3 5 ? -29.379 7.666 -1.237 1.00 83.18 312 PRO A C 1
ATOM 3424 O O . PRO C 3 5 ? -28.785 7.236 -2.234 1.00 84.62 312 PRO A O 1
ATOM 3428 N N . VAL C 3 6 ? -28.768 8.024 -0.105 1.00 80.36 313 VAL A N 1
ATOM 3429 C CA . VAL C 3 6 ? -27.305 7.984 0.059 1.00 76.43 313 VAL A CA 1
ATOM 3430 C C . VAL C 3 6 ? -26.894 6.512 0.211 1.00 72.53 313 VAL A C 1
ATOM 3431 O O . VAL C 3 6 ? -27.212 5.872 1.215 1.00 70.63 313 VAL A O 1
ATOM 3435 N N . ASP C 3 7 ? -26.202 5.993 -0.803 1.00 72.79 314 ASP A N 1
ATOM 3436 C CA . ASP C 3 7 ? -25.808 4.582 -0.868 1.00 73.11 314 ASP A CA 1
ATOM 3437 C C . ASP C 3 7 ? -24.660 4.298 0.106 1.00 72.80 314 ASP A C 1
ATOM 3438 O O . ASP C 3 7 ? -23.736 5.108 0.231 1.00 71.95 314 ASP A O 1
ATOM 3443 N N . LEU C 3 8 ? -24.746 3.153 0.788 1.00 73.73 315 LEU A N 1
ATOM 3444 C CA . LEU C 3 8 ? -23.710 2.658 1.709 1.00 75.99 315 LEU A CA 1
ATOM 3445 C C . LEU C 3 8 ? -23.359 1.163 1.493 1.00 76.79 315 LEU A C 1
ATOM 3446 O O . LEU C 3 8 ? -22.797 0.527 2.394 1.00 79.40 315 LEU A O 1
ATOM 3451 N N . SER C 3 9 ? -23.649 0.620 0.302 1.00 75.70 316 SER A N 1
ATOM 3452 C CA . SER C 3 9 ? -23.371 -0.788 -0.027 1.00 76.15 316 SER A CA 1
ATOM 3453 C C . SER C 3 9 ? -21.932 -0.928 -0.550 1.00 76.07 316 SER A C 1
ATOM 3454 O O . SER C 3 9 ? -21.684 -0.906 -1.762 1.00 75.46 316 SER A O 1
ATOM 3457 N N . LYS C 3 10 ? -20.995 -1.050 0.392 1.00 76.19 317 LYS A N 1
ATOM 3458 C CA . LYS C 3 10 ? -19.566 -1.253 0.089 1.00 76.47 317 LYS A CA 1
ATOM 3459 C C . LYS C 3 10 ? -19.219 -2.633 -0.519 1.00 77.28 317 LYS A C 1
ATOM 3460 O O . LYS C 3 10 ? -18.167 -2.762 -1.150 1.00 78.15 317 LYS A O 1
ATOM 3466 N N . VAL C 3 11 ? -20.084 -3.640 -0.317 1.00 75.66 318 VAL A N 1
ATOM 3467 C CA . VAL C 3 11 ? -19.971 -5.009 -0.893 1.00 73.67 318 VAL A CA 1
ATOM 3468 C C . VAL C 3 11 ? -18.863 -5.835 -0.218 1.00 70.96 318 VAL A C 1
ATOM 3469 O O . VAL C 3 11 ? -19.042 -7.032 0.005 1.00 70.30 318 VAL A O 1
#

B-factor: mean 50.32, std 21.62, range [3.64, 125.7]

Radius of gyration: 24.47 Å; Cα contacts (8 Å, |Δi|>4): 1184; chains: 3; bounding box: 52×44×79 Å